Protein AF-A0A421JS58-F1 (afdb_monomer_lite)

pLDDT: mean 87.85, std 17.27, range [23.73, 98.94]

Foldseek 3Di:
DPPPPPDCPDDDDPVLVLLLLLLVQLVLVVCLLDPLPDPAAFEEAEEEDQDSNRLNNVVVVCVSNPPRYAEYEYEYQDQVSSVVSQVVVCVVCVRHHYHTYHLVPCCPVCLVRLQSGQEYEYPAFALDASAEPSSHDLDQSRAHEYEYDNFFALSTHHYDLVVLLVCVVLQAAEEEQDLVSCCHGGNSCVVSPDHSVSYHYSVCSVPVNCPPRHQADPRRNYGYYYYHSDDDPVVVVVVVVVVPDDDDDDDDDDDPPDPDFLDFPQLFAEEEEEEAAAQDFPQLQVLLQVLCCVLVVHDPPDHFLLVVFFFAWAFFAAPAGLFEHLQQLLLLLFQLDGDHHFWAQAHVVLFHFFGLLQLQVVVPAAEEEFEQFACLARNNLSNQHGARGSVVSLRSVCSCLQVALVGHSHKEYAFAALQSQADPPPDLHDHPPRHRNVCVCVVVVVEAEAAWPVSLVCCVLQPNDDISYDYHQYSGGQDQPLPHDCRTGPFLLSRLSNVLSNQCVVCVVPSYGHYYYGYLDCLQLCLLLLWSLSNSRSVVSVSSNVVSVVVSQVVDPHKYKYKYKYSFHGQQKDQAAAQDPDDDDPAFASVQSSQARDALLVLLCVLQVVPDPDPVVSLCCCQPPPQCRHRVHNPDDPVLSVLLVVCSNPSLSNSSSSRVVSCSVRRMDGDHSGTDSRIITMGMDIPDPSVVSQQSDPDQLGHRRYYYYSSSSNSNSVSNHVGDRPVSSVSRSPIPHYDPDPPDDDPVVSVVVSSPD

Sequence (757 aa):
MNEVTGVLEAVINANTLTAFRTALASTLGLTKVIDVNGSGILPELTVFGVGAQAYWHIKLALVLYEGKLSTVNILNRTLKNAQNLQEKLSAEFQNIKFNSYSYEHEPHEFIPHVQNSSIIFGCTPATVPIIKQSYLNNDKSTPKFISLIGSYKPHMIELDLELCKRLKADGISIIVDSKEHTLHEAGELIQAGYSADQLIEIQQLYQQQIGNTKITDNSTNLTKVYLSYFLNVLTLSLLAYVYLIPSSSNDNKNHHFGDTEPAVDQSKKKNIIMMVTDGMGPASMSAARSFRQFRDQLAINDILTLDKYLIGSSRTRSSSSLVTDSAAGATAFSCALKSYNGAIGVKPDSSPCGTILEALKLQGYMTGLVVTTRITDATPAAFSSHVDFRSQEDLIAQHQIGEYPLGRMVDLILGGGRCHFYPSGTGGGCRADGRNLIDEVQRNGTWSYVGDRASFDQLDNGNNVTLPLLGLLADTDIPYDIDRDSKKHPSLAEQVKVALTALSKATENSEQGFFLLIEGSRIDHAGHHNDPAAQVREVLAYDAAFAEVIKFIDESDVDTVAISTSDHETGGLVTARQVTEEYPDYLWYPEILANSKHSGDFLAHKIANSKISDKKKLIKFVTKEILENDMGIKDYTEDEIKSILDNATNPAKLLYVLNDILSFRAQIGWTTHGHSAVDVNIYAYTNSERLNDRLHSKKPYVGLAGNHENIEIGAFMESISTADLGKVTELIQDTQHSPKKKDALTIDEFHANVIQA

Structure (mmCIF, N/CA/C/O backbone):
data_AF-A0A421JS58-F1
#
_entry.id   AF-A0A421JS58-F1
#
loop_
_atom_site.group_PDB
_atom_site.id
_atom_site.type_symbol
_atom_site.label_atom_id
_atom_site.label_alt_id
_atom_site.label_comp_id
_atom_site.label_asym_id
_atom_site.label_entity_id
_atom_site.label_seq_id
_atom_site.pdbx_PDB_ins_code
_atom_site.Cartn_x
_atom_site.Cartn_y
_atom_site.Cartn_z
_atom_site.occupancy
_atom_site.B_iso_or_equiv
_atom_site.auth_seq_id
_atom_site.auth_comp_id
_atom_site.auth_asym_id
_atom_site.auth_atom_id
_atom_site.pdbx_PDB_model_num
ATOM 1 N N . MET A 1 1 ? -21.350 4.555 -21.565 1.00 53.47 1 MET A N 1
ATOM 2 C CA . MET A 1 1 ? -21.229 3.845 -22.856 1.00 53.47 1 MET A CA 1
ATOM 3 C C . MET A 1 1 ? -22.338 2.819 -22.922 1.00 53.47 1 MET A C 1
ATOM 5 O O . MET A 1 1 ? -22.714 2.324 -21.868 1.00 53.47 1 MET A O 1
ATOM 9 N N . ASN A 1 2 ? -22.848 2.518 -24.111 1.00 68.19 2 ASN A N 1
ATOM 10 C CA . ASN A 1 2 ? -23.725 1.377 -24.321 1.00 68.19 2 ASN A CA 1
ATOM 11 C C . ASN A 1 2 ? -22.952 0.103 -23.959 1.00 68.19 2 ASN A C 1
ATOM 13 O O . ASN A 1 2 ? -21.891 -0.152 -24.531 1.00 68.19 2 ASN A O 1
ATOM 17 N N . GLU A 1 3 ? -23.459 -0.676 -23.011 1.00 43.28 3 GLU A N 1
ATOM 18 C CA . GLU A 1 3 ? -22.750 -1.845 -22.474 1.00 43.28 3 GLU A CA 1
ATOM 19 C C . GLU A 1 3 ? -22.624 -2.996 -23.483 1.00 43.28 3 GLU A C 1
ATOM 21 O O . GLU A 1 3 ? -21.772 -3.863 -23.324 1.00 43.28 3 GLU A O 1
ATOM 26 N N . VAL A 1 4 ? -23.434 -2.990 -24.547 1.00 55.41 4 VAL A N 1
ATOM 27 C CA . VAL A 1 4 ? -23.435 -4.030 -25.585 1.00 55.41 4 VAL A CA 1
ATOM 28 C C . VAL A 1 4 ? -22.593 -3.619 -26.788 1.00 55.41 4 VAL A C 1
ATOM 30 O O . VAL A 1 4 ? -21.867 -4.434 -27.350 1.00 55.41 4 VAL A O 1
ATOM 33 N N . THR A 1 5 ? -22.689 -2.359 -27.212 1.00 74.50 5 THR A N 1
ATOM 34 C CA . THR A 1 5 ? -22.041 -1.886 -28.446 1.00 74.50 5 THR A CA 1
ATOM 35 C C . THR A 1 5 ? -20.745 -1.119 -28.199 1.00 74.50 5 THR A C 1
ATOM 37 O O . THR A 1 5 ? -20.017 -0.847 -29.149 1.00 74.50 5 THR A O 1
ATOM 40 N N . GLY A 1 6 ? -20.454 -0.732 -26.952 1.00 62.88 6 GLY A N 1
ATOM 41 C CA . GLY A 1 6 ? -19.301 0.105 -26.608 1.00 62.88 6 GLY A CA 1
ATOM 42 C C . GLY A 1 6 ? -19.409 1.548 -27.114 1.00 62.88 6 GLY A C 1
ATOM 43 O O . GLY A 1 6 ? -18.458 2.313 -26.994 1.00 62.88 6 GLY A O 1
ATOM 44 N N . VAL A 1 7 ? -20.551 1.950 -27.680 1.00 72.62 7 VAL A N 1
ATOM 45 C CA . VAL A 1 7 ? -20.749 3.302 -28.214 1.00 72.62 7 VAL A CA 1
ATOM 46 C C . VAL A 1 7 ? -20.948 4.300 -27.074 1.00 72.62 7 VAL A C 1
ATOM 48 O O . VAL A 1 7 ? -21.669 4.054 -26.103 1.00 72.62 7 VAL A O 1
ATOM 51 N N . LEU A 1 8 ? -20.318 5.468 -27.182 1.00 63.31 8 LEU A N 1
ATOM 52 C CA . LEU A 1 8 ? -20.528 6.565 -26.246 1.00 63.31 8 LEU A CA 1
ATOM 53 C C . LEU A 1 8 ? -21.919 7.187 -26.450 1.00 63.31 8 LEU A C 1
ATOM 55 O O . LEU A 1 8 ? -22.103 8.033 -27.317 1.00 63.31 8 LEU A O 1
ATOM 59 N N . GLU A 1 9 ? -22.892 6.772 -25.641 1.00 64.38 9 GLU A N 1
ATOM 60 C CA . GLU A 1 9 ? -24.263 7.308 -25.706 1.00 64.38 9 GLU A CA 1
ATOM 61 C C . GLU A 1 9 ? -24.447 8.616 -24.932 1.00 64.38 9 GLU A C 1
ATOM 63 O O . GLU A 1 9 ? -25.224 9.476 -25.337 1.00 64.38 9 GLU A O 1
ATOM 68 N N . ALA A 1 10 ? -23.730 8.789 -23.821 1.00 62.78 10 ALA A N 1
ATOM 69 C CA . ALA A 1 10 ? -23.798 9.994 -23.008 1.00 62.78 10 ALA A CA 1
ATOM 70 C C . ALA A 1 10 ? -22.491 10.219 -22.241 1.00 62.78 10 ALA A C 1
ATOM 72 O O . ALA A 1 10 ? -21.832 9.268 -21.811 1.00 62.78 10 ALA A O 1
ATOM 73 N N . VAL A 1 11 ? -22.153 11.493 -22.040 1.00 62.25 11 VAL A N 1
ATOM 74 C CA . VAL A 1 11 ? -21.059 11.958 -21.181 1.00 62.25 11 VAL A CA 1
ATOM 75 C C . VAL A 1 11 ? -21.676 12.804 -20.078 1.00 62.25 11 VAL A C 1
ATOM 77 O O . VAL A 1 11 ? -22.342 13.800 -20.359 1.00 62.25 11 VAL A O 1
ATOM 80 N N . ILE A 1 12 ? -21.446 12.428 -18.822 1.00 58.59 12 ILE A N 1
ATOM 81 C CA . ILE A 1 12 ? -21.828 13.242 -17.668 1.00 58.59 12 ILE A CA 1
ATOM 82 C C . ILE A 1 12 ? -20.559 13.892 -17.133 1.00 58.59 12 ILE A C 1
ATOM 84 O O . ILE A 1 12 ? -19.596 13.213 -16.787 1.00 58.59 12 ILE A O 1
ATOM 88 N N . ASN A 1 13 ? -20.546 15.222 -17.068 1.00 69.44 13 ASN A N 1
ATOM 89 C CA . ASN A 1 13 ? -19.446 15.948 -16.448 1.00 69.44 13 ASN A CA 1
ATOM 90 C C . ASN A 1 13 ? -19.443 15.652 -14.938 1.00 69.44 13 ASN A C 1
ATOM 92 O O . ASN A 1 13 ? -20.457 15.872 -14.273 1.00 69.44 13 ASN A O 1
ATOM 96 N N . ALA A 1 14 ? -18.317 15.193 -14.387 1.00 65.38 14 ALA A N 1
ATOM 97 C CA . ALA A 1 14 ? -18.194 14.853 -12.967 1.00 65.38 14 ALA A CA 1
ATOM 98 C C . ALA A 1 14 ? -18.631 16.001 -12.031 1.00 65.38 14 ALA A C 1
ATOM 100 O O . ALA A 1 14 ? -19.303 15.753 -11.031 1.00 65.38 14 ALA A O 1
ATOM 101 N N . ASN A 1 15 ? -18.391 17.263 -12.415 1.00 65.81 15 ASN A N 1
ATOM 102 C CA . ASN A 1 15 ? -18.813 18.451 -11.656 1.00 65.81 15 ASN A CA 1
ATOM 103 C C . ASN A 1 15 ? -20.341 18.618 -11.573 1.00 65.81 15 ASN A C 1
ATOM 105 O O . ASN A 1 15 ? -20.843 19.422 -10.791 1.00 65.81 15 ASN A O 1
ATOM 109 N N . THR A 1 16 ? -21.095 17.892 -12.400 1.00 74.62 16 THR A N 1
ATOM 110 C CA . THR A 1 16 ? -22.562 17.945 -12.453 1.00 74.62 16 THR A CA 1
ATOM 111 C C . THR A 1 16 ? -23.237 16.771 -11.750 1.00 74.62 16 THR A C 1
ATOM 113 O O . THR A 1 16 ? -24.443 16.833 -11.507 1.00 74.62 16 THR A O 1
ATOM 116 N N . LEU A 1 17 ? -22.472 15.739 -11.373 1.00 77.06 17 LEU A N 1
ATOM 117 C CA . LEU A 1 17 ? -23.003 14.468 -10.885 1.00 77.06 17 LEU A CA 1
ATOM 118 C C . LEU A 1 17 ? -23.776 14.622 -9.571 1.00 77.06 17 LEU A C 1
ATOM 120 O O . LEU A 1 17 ? -24.881 14.102 -9.455 1.00 77.06 17 LEU A O 1
ATOM 124 N N . THR A 1 18 ? -23.243 15.382 -8.611 1.00 78.31 18 THR A N 1
ATOM 125 C CA . THR A 1 18 ? -23.899 15.601 -7.311 1.00 78.31 18 THR A CA 1
ATOM 126 C C . THR A 1 18 ? -25.259 16.269 -7.474 1.00 78.31 18 THR A C 1
ATOM 128 O O . THR A 1 18 ? -26.254 15.775 -6.955 1.00 78.31 18 THR A O 1
ATOM 131 N N . ALA A 1 19 ? -25.320 17.358 -8.242 1.00 82.75 19 ALA A N 1
ATOM 132 C CA . ALA A 1 19 ? -26.561 18.097 -8.439 1.00 82.75 19 ALA A CA 1
ATOM 133 C C . ALA A 1 19 ? -27.600 17.305 -9.244 1.00 82.75 19 ALA A C 1
ATOM 135 O O . ALA A 1 19 ? -28.786 17.336 -8.925 1.00 82.75 19 ALA A O 1
ATOM 136 N N . PHE A 1 20 ? -27.157 16.552 -10.253 1.00 83.56 20 PHE A N 1
ATOM 137 C CA . PHE A 1 20 ? -28.028 15.664 -11.017 1.00 83.56 20 PHE A CA 1
ATOM 138 C C . PHE A 1 20 ? -28.614 14.543 -10.146 1.00 83.56 20 PHE A C 1
ATOM 140 O O . PHE A 1 20 ? -29.815 14.292 -10.176 1.00 83.56 20 PHE A O 1
ATOM 147 N N . ARG A 1 21 ? -27.780 13.912 -9.313 1.00 79.06 21 ARG A N 1
ATOM 148 C CA . ARG A 1 21 ? -28.164 12.844 -8.380 1.00 79.06 21 ARG A CA 1
ATOM 149 C C . ARG A 1 21 ? -29.174 13.315 -7.336 1.00 79.06 21 ARG A C 1
ATOM 151 O O . ARG A 1 21 ? -30.168 12.632 -7.105 1.00 79.06 21 ARG A O 1
ATOM 158 N N . THR A 1 22 ? -28.946 14.482 -6.735 1.00 81.44 22 THR A N 1
ATOM 159 C CA . THR A 1 22 ? -29.898 15.077 -5.788 1.00 81.44 22 THR A CA 1
ATOM 160 C C . THR A 1 22 ? -31.230 15.385 -6.474 1.00 81.44 22 THR A C 1
ATOM 162 O O . THR A 1 22 ? -32.278 15.028 -5.944 1.00 81.44 22 THR A O 1
ATOM 165 N N . ALA A 1 23 ? -31.196 15.940 -7.690 1.00 86.12 23 ALA A N 1
ATOM 166 C CA . ALA A 1 23 ? -32.403 16.221 -8.462 1.00 86.12 23 ALA A CA 1
ATOM 167 C C . ALA A 1 23 ? -33.195 14.948 -8.823 1.00 86.12 23 ALA A C 1
ATOM 169 O O . ALA A 1 23 ? -34.428 14.952 -8.774 1.00 86.12 23 ALA A O 1
ATOM 170 N N . LEU A 1 24 ? -32.517 13.836 -9.132 1.00 82.06 24 LEU A N 1
ATOM 171 C CA . LEU A 1 24 ? -33.163 12.533 -9.335 1.00 82.06 24 LEU A CA 1
ATOM 172 C C . LEU A 1 24 ? -33.878 12.046 -8.063 1.00 82.06 24 LEU A C 1
ATOM 174 O O . LEU A 1 24 ? -35.019 11.595 -8.136 1.00 82.06 24 LEU A O 1
ATOM 178 N N . ALA A 1 25 ? -33.265 12.201 -6.888 1.00 79.19 25 ALA A N 1
ATOM 179 C CA . ALA A 1 25 ? -33.902 11.848 -5.619 1.00 79.19 25 ALA A CA 1
ATOM 180 C C . ALA A 1 25 ? -35.172 12.674 -5.350 1.00 79.19 25 ALA A C 1
ATOM 182 O O . ALA A 1 25 ? -36.222 12.117 -5.024 1.00 79.19 25 ALA A O 1
ATOM 183 N N . SER A 1 26 ? -35.114 13.999 -5.538 1.00 81.56 26 SER A N 1
ATOM 184 C CA . SER A 1 26 ? -36.278 14.878 -5.335 1.00 81.56 26 SER A CA 1
ATOM 185 C C . SER A 1 26 ? -37.407 14.548 -6.281 1.00 81.56 26 SER A C 1
ATOM 187 O O . SER A 1 26 ? -38.577 14.559 -5.895 1.00 81.56 26 SER A O 1
ATOM 189 N N . THR A 1 27 ? -37.060 14.250 -7.530 1.00 82.62 27 THR A N 1
ATOM 190 C CA . THR A 1 27 ? -38.055 13.954 -8.550 1.00 82.62 27 THR A CA 1
ATOM 191 C C . THR A 1 27 ? -38.726 12.598 -8.321 1.00 82.62 27 THR A C 1
ATOM 193 O O . THR A 1 27 ? -39.921 12.479 -8.578 1.00 82.62 27 THR A O 1
ATOM 196 N N . LEU A 1 28 ? -38.055 11.612 -7.714 1.00 79.25 28 LEU A N 1
ATOM 197 C CA . LEU A 1 28 ? -38.702 10.366 -7.268 1.00 79.25 28 LEU A CA 1
ATOM 198 C C . LEU A 1 28 ? -39.802 10.612 -6.225 1.00 79.25 28 LEU A C 1
ATOM 200 O O . LEU A 1 28 ? -40.875 10.016 -6.323 1.00 79.25 28 LEU A O 1
ATOM 204 N N . GLY A 1 29 ? -39.571 11.497 -5.252 1.00 77.00 29 GLY A N 1
ATOM 205 C CA . GLY A 1 29 ? -40.618 11.920 -4.316 1.00 77.00 29 GLY A CA 1
ATOM 206 C C . GLY A 1 29 ? -41.741 12.677 -5.030 1.00 77.00 29 GLY A C 1
ATOM 207 O O . GLY A 1 29 ? -42.919 12.393 -4.826 1.00 77.00 29 GLY A O 1
ATOM 208 N N . LEU A 1 30 ? -41.375 13.596 -5.927 1.00 83.56 30 LEU A N 1
ATOM 209 C CA . LEU A 1 30 ? -42.309 14.415 -6.703 1.00 83.56 30 LEU A CA 1
ATOM 210 C C . LEU A 1 30 ? -43.274 13.575 -7.538 1.00 83.56 30 LEU A C 1
ATOM 212 O O . LEU A 1 30 ? -44.478 13.771 -7.429 1.00 83.56 30 LEU A O 1
ATOM 216 N N . THR A 1 31 ? -42.771 12.630 -8.335 1.00 82.69 31 THR A N 1
ATOM 217 C CA . THR A 1 31 ? -43.597 11.767 -9.206 1.00 82.69 31 THR A CA 1
ATOM 218 C C . THR A 1 31 ? -44.570 10.876 -8.439 1.00 82.69 31 THR A C 1
ATOM 220 O O . THR A 1 31 ? -45.529 10.363 -9.016 1.00 82.69 31 THR A O 1
ATOM 223 N N . LYS A 1 32 ? -44.340 10.677 -7.135 1.00 77.88 32 LYS A N 1
ATOM 224 C CA . LYS A 1 32 ? -45.230 9.887 -6.287 1.00 77.88 32 LYS A CA 1
ATOM 225 C C . LYS A 1 32 ? -46.356 10.697 -5.663 1.00 77.88 32 LYS A C 1
ATOM 227 O O . LYS A 1 32 ? -47.397 10.140 -5.328 1.00 77.88 32 LYS A O 1
ATOM 232 N N . VAL A 1 33 ? -46.138 11.998 -5.536 1.00 75.44 33 VAL A N 1
ATOM 233 C CA . VAL A 1 33 ? -47.076 12.961 -4.958 1.00 75.44 33 VAL A CA 1
ATOM 234 C C . VAL A 1 33 ? -47.912 13.627 -6.046 1.00 75.44 33 VAL A C 1
ATOM 236 O O . VAL A 1 33 ? -49.117 13.799 -5.892 1.00 75.44 33 VAL A O 1
ATOM 239 N N . ILE A 1 34 ? -47.270 13.999 -7.149 1.00 80.38 34 ILE A N 1
ATOM 240 C CA . ILE A 1 34 ? -47.896 14.576 -8.330 1.00 80.38 34 ILE A CA 1
ATOM 241 C C . ILE A 1 34 ? -47.761 13.541 -9.444 1.00 80.38 34 ILE A C 1
ATOM 243 O O . ILE A 1 34 ? -46.660 13.156 -9.821 1.00 80.38 34 ILE A O 1
ATOM 247 N N . ASP A 1 35 ? -48.891 13.051 -9.950 1.00 80.00 35 ASP A N 1
ATOM 248 C CA . ASP A 1 35 ? -48.884 11.997 -10.962 1.00 80.00 35 ASP A CA 1
ATOM 249 C C . ASP A 1 35 ? -48.393 12.530 -12.317 1.00 80.00 35 ASP A C 1
ATOM 251 O O . ASP A 1 35 ? -49.018 13.392 -12.950 1.00 80.00 35 ASP A O 1
ATOM 255 N N . VAL A 1 36 ? -47.285 11.961 -12.791 1.00 82.88 36 VAL A N 1
ATOM 256 C CA . VAL A 1 36 ? -46.691 12.254 -14.102 1.00 82.88 36 VAL A CA 1
ATOM 257 C C . VAL A 1 36 ? -47.640 11.914 -15.247 1.00 82.88 36 VAL A C 1
ATOM 259 O O . VAL A 1 36 ? -47.608 12.593 -16.269 1.00 82.88 36 VAL A O 1
ATOM 262 N N . ASN A 1 37 ? -48.541 10.944 -15.084 1.00 79.50 37 ASN A N 1
ATOM 263 C CA . ASN A 1 37 ? -49.513 10.553 -16.110 1.00 79.50 37 ASN A CA 1
ATOM 264 C C . ASN A 1 37 ? -50.894 11.202 -15.920 1.00 79.50 37 ASN A C 1
ATOM 266 O O . ASN A 1 37 ? -51.759 11.071 -16.786 1.00 79.50 37 ASN A O 1
ATOM 270 N N . GLY A 1 38 ? -51.106 11.941 -14.827 1.00 76.62 38 GLY A N 1
ATOM 271 C CA . GLY A 1 38 ? -52.387 12.581 -14.529 1.00 76.62 38 GLY A CA 1
ATOM 272 C C . GLY A 1 38 ? -52.767 13.658 -15.553 1.00 76.62 38 GLY A C 1
ATOM 273 O O . GLY A 1 38 ? -51.905 14.267 -16.180 1.00 76.62 38 GLY A O 1
ATOM 274 N N . SER A 1 39 ? -54.056 13.954 -15.719 1.00 64.38 39 SER A N 1
ATOM 275 C CA . SER A 1 39 ? -54.533 14.961 -16.689 1.00 64.38 39 SER A CA 1
ATOM 276 C C . SER A 1 39 ? -54.423 16.418 -16.207 1.00 64.38 39 SER A C 1
ATOM 278 O O . SER A 1 39 ? -54.875 17.326 -16.902 1.00 64.38 39 SER A O 1
ATOM 280 N N . GLY A 1 40 ? -53.889 16.655 -15.004 1.00 68.81 40 GLY A N 1
ATOM 281 C CA . GLY A 1 40 ? -53.768 17.990 -14.412 1.00 68.81 40 GLY A CA 1
ATOM 282 C C . GLY A 1 40 ? -52.633 18.809 -15.032 1.00 68.81 40 GLY A C 1
ATOM 283 O O . GLY A 1 40 ? -51.519 18.309 -15.185 1.00 68.81 40 GLY A O 1
ATOM 284 N N . ILE A 1 41 ? -52.913 20.073 -15.363 1.00 69.56 41 ILE A N 1
ATOM 285 C CA . ILE A 1 41 ? -51.894 21.065 -15.742 1.00 69.56 41 ILE A CA 1
ATOM 286 C C . ILE A 1 41 ? -51.238 21.582 -14.457 1.00 69.56 41 ILE A C 1
ATOM 288 O O . ILE A 1 41 ? -51.936 21.851 -13.479 1.00 69.56 41 ILE A O 1
ATOM 292 N N . LEU A 1 42 ? -49.912 21.728 -14.461 1.00 80.38 42 LEU A N 1
ATOM 293 C CA . LEU A 1 42 ? -49.153 22.330 -13.368 1.00 80.38 42 LEU A CA 1
ATOM 294 C C . LEU A 1 42 ? -48.854 23.789 -13.740 1.00 80.38 42 LEU A C 1
ATOM 296 O O . LEU A 1 42 ? -48.002 24.036 -14.591 1.00 80.38 42 LEU A O 1
ATOM 300 N N . PRO A 1 43 ? -49.555 24.772 -13.156 1.00 75.56 43 PRO A N 1
ATOM 301 C CA . PRO A 1 43 ? -49.487 26.147 -13.637 1.00 75.56 43 PRO A CA 1
ATOM 302 C C . PRO A 1 43 ? -48.061 26.716 -13.641 1.00 75.56 43 PRO A C 1
ATOM 304 O O . PRO A 1 43 ? -47.621 27.263 -14.657 1.00 75.56 43 PRO A O 1
ATOM 307 N N . GLU A 1 44 ? -47.321 26.559 -12.538 1.00 92.06 44 GLU A N 1
ATOM 308 C CA . GLU A 1 44 ? -45.967 27.104 -12.405 1.00 92.06 44 GLU A CA 1
ATOM 309 C C . GLU A 1 44 ? -45.035 26.226 -11.551 1.00 92.06 44 GLU A C 1
ATOM 311 O O . GLU A 1 44 ? -45.469 25.412 -10.725 1.00 92.06 44 GLU A O 1
ATOM 316 N N . LEU A 1 45 ? -43.732 26.432 -11.744 1.00 95.06 45 LEU A N 1
ATOM 317 C CA . LEU A 1 45 ? -42.653 25.908 -10.911 1.00 95.06 45 LEU A CA 1
ATOM 318 C C . LEU A 1 45 ? -41.806 27.073 -10.385 1.00 95.06 45 LEU A C 1
ATOM 320 O O . LEU A 1 45 ? -41.424 27.963 -11.144 1.00 95.06 45 LEU A O 1
ATOM 324 N N . THR A 1 46 ? -41.460 27.053 -9.100 1.00 96.81 46 THR A N 1
ATOM 325 C CA . THR A 1 46 ? -40.582 28.049 -8.466 1.00 96.81 46 THR A CA 1
ATOM 326 C C . THR A 1 46 ? -39.311 27.390 -7.944 1.00 96.81 46 THR A C 1
ATOM 328 O O . THR A 1 46 ? -39.370 26.356 -7.283 1.00 96.81 46 THR A O 1
ATOM 331 N N . VAL A 1 47 ? -38.157 28.030 -8.149 1.00 96.94 47 VAL A N 1
ATOM 332 C CA . VAL A 1 47 ? -36.882 27.620 -7.541 1.00 96.94 47 VAL A CA 1
ATOM 333 C C . VAL A 1 47 ? -36.219 28.782 -6.823 1.00 96.94 47 VAL A C 1
ATOM 335 O O . VAL A 1 47 ? -36.063 29.860 -7.390 1.00 96.94 47 VAL A O 1
ATOM 338 N N . PHE A 1 48 ? -35.783 28.538 -5.590 1.00 95.94 48 PHE A N 1
ATOM 339 C CA . PHE A 1 48 ? -34.942 29.434 -4.808 1.00 95.94 48 PHE A CA 1
ATOM 340 C C . PHE A 1 48 ? -33.480 28.997 -4.942 1.00 95.94 48 PHE A C 1
ATOM 342 O O . PHE A 1 48 ? -33.012 28.098 -4.241 1.00 95.94 48 PHE A O 1
ATOM 349 N N . GLY A 1 49 ? -32.746 29.630 -5.854 1.00 94.62 49 GLY A N 1
ATOM 350 C CA . GLY A 1 49 ? -31.324 29.393 -6.097 1.00 94.62 49 GLY A CA 1
ATOM 351 C C . GLY A 1 49 ? -30.947 29.355 -7.567 1.00 94.62 49 GLY A C 1
ATOM 352 O O . GLY A 1 49 ? -31.795 29.278 -8.449 1.00 94.62 49 GLY A O 1
ATOM 353 N N . VAL A 1 50 ? -29.640 29.426 -7.827 1.00 95.19 50 VAL A N 1
ATOM 354 C CA . VAL A 1 50 ? -29.089 29.575 -9.193 1.00 95.19 50 VAL A CA 1
ATOM 355 C C . VAL A 1 50 ? -27.935 28.624 -9.516 1.00 95.19 50 VAL A C 1
ATOM 357 O O . VAL A 1 50 ? -27.399 28.645 -10.621 1.00 95.19 50 VAL A O 1
ATOM 360 N N . GLY A 1 51 ? -27.512 27.814 -8.543 1.00 91.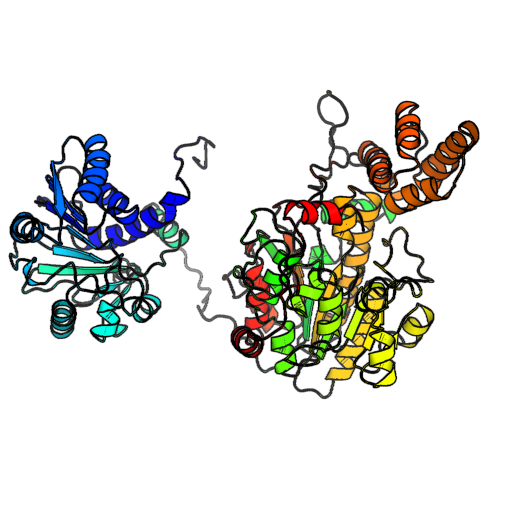62 51 GLY A N 1
ATOM 361 C CA . GLY A 1 51 ? -26.397 26.882 -8.701 1.00 91.62 51 GLY A CA 1
ATOM 362 C C . GLY A 1 51 ? -26.753 25.643 -9.526 1.00 91.62 51 GLY A C 1
ATOM 363 O O . GLY A 1 51 ? -27.857 25.503 -10.053 1.00 91.62 51 GLY A O 1
ATOM 364 N N . ALA A 1 52 ? -25.821 24.689 -9.586 1.00 90.62 52 ALA A N 1
ATOM 365 C CA . ALA A 1 52 ? -26.026 23.423 -10.291 1.00 90.62 52 ALA A CA 1
ATOM 366 C C . ALA A 1 52 ? -27.264 22.655 -9.790 1.00 90.62 52 ALA A C 1
ATOM 368 O O . ALA A 1 52 ? -27.966 22.058 -10.603 1.00 90.62 52 ALA A O 1
ATOM 369 N N . GLN A 1 53 ? -27.559 22.722 -8.483 1.00 90.56 53 GLN A N 1
ATOM 370 C CA . GLN A 1 53 ? -28.770 22.141 -7.894 1.00 90.56 53 GLN A CA 1
ATOM 371 C C . GLN A 1 53 ? -30.029 22.718 -8.555 1.00 90.56 53 GLN A C 1
ATOM 373 O O . GLN A 1 53 ? -30.808 21.967 -9.134 1.00 90.56 53 GLN A O 1
ATOM 378 N N . ALA A 1 54 ? -30.173 24.046 -8.591 1.00 94.69 54 ALA A N 1
ATOM 379 C CA . ALA A 1 54 ? -31.319 24.704 -9.219 1.00 94.69 54 ALA A CA 1
ATOM 380 C C . ALA A 1 54 ? -31.473 24.321 -10.701 1.00 94.69 54 ALA A C 1
ATOM 382 O O . ALA A 1 54 ? -32.562 23.952 -11.135 1.00 94.69 54 ALA A O 1
ATOM 383 N N . TYR A 1 55 ? -30.375 24.336 -11.463 1.00 94.88 55 TYR A N 1
ATOM 384 C CA . TYR A 1 55 ? -30.390 23.973 -12.881 1.00 94.88 55 TYR A CA 1
ATOM 385 C C . TYR A 1 55 ? -30.929 22.552 -13.120 1.00 94.88 55 TYR A C 1
ATOM 387 O O . TYR A 1 55 ? -31.836 22.370 -13.933 1.00 94.88 55 TYR A O 1
ATOM 395 N N . TRP A 1 56 ? -30.409 21.546 -12.408 1.00 92.69 56 TRP A N 1
ATOM 396 C CA . TRP A 1 56 ? -30.808 20.152 -12.629 1.00 92.69 56 TRP A CA 1
ATOM 397 C C . TRP A 1 56 ? -32.216 19.831 -12.128 1.00 92.69 56 TRP A C 1
ATOM 399 O O . TRP A 1 56 ? -32.919 19.067 -12.786 1.00 92.69 56 TRP A O 1
ATOM 409 N N . HIS A 1 57 ? -32.656 20.444 -11.027 1.00 93.81 57 HIS A N 1
ATOM 410 C CA . HIS A 1 57 ? -34.024 20.275 -10.528 1.00 93.81 57 HIS A CA 1
ATOM 411 C C . HIS A 1 57 ? -35.055 20.861 -11.498 1.00 93.81 57 HIS A C 1
ATOM 413 O O . HIS A 1 57 ? -36.059 20.210 -11.783 1.00 93.81 57 HIS A O 1
ATOM 419 N N . ILE A 1 58 ? -34.785 22.044 -12.071 1.00 95.56 58 ILE A N 1
ATOM 420 C CA . ILE A 1 58 ? -35.641 22.626 -13.117 1.00 95.56 58 ILE A CA 1
ATOM 421 C C . ILE A 1 58 ? -35.657 21.716 -14.342 1.00 95.56 58 ILE A C 1
ATOM 423 O O . ILE A 1 58 ? -36.726 21.356 -14.830 1.00 95.56 58 ILE A O 1
ATOM 427 N N . LYS A 1 59 ? -34.475 21.317 -14.821 1.00 93.94 59 LYS A N 1
ATOM 428 C CA . LYS A 1 59 ? -34.333 20.508 -16.031 1.00 93.94 59 LYS A CA 1
ATOM 429 C C . LYS A 1 59 ? -35.084 19.181 -15.928 1.00 93.94 59 LYS A C 1
ATOM 431 O O . LYS A 1 59 ? -35.861 18.865 -16.821 1.00 93.94 59 LYS A O 1
ATOM 436 N N . LEU A 1 60 ? -34.900 18.427 -14.843 1.00 91.25 60 LEU A N 1
ATOM 437 C CA . LEU A 1 60 ? -35.595 17.150 -14.660 1.00 91.25 60 LEU A CA 1
ATOM 438 C C . LEU A 1 60 ? -37.104 17.323 -14.474 1.00 91.25 60 LEU A C 1
ATOM 440 O O . LEU A 1 60 ? -37.864 16.538 -15.031 1.00 91.25 60 LEU A O 1
ATOM 444 N N . ALA A 1 61 ? -37.557 18.351 -13.750 1.00 92.00 61 ALA A N 1
ATOM 445 C CA . ALA A 1 61 ? -38.987 18.615 -13.610 1.00 92.00 61 ALA A CA 1
ATOM 446 C C . ALA A 1 61 ? -39.643 18.962 -14.958 1.00 92.00 61 ALA A C 1
ATOM 448 O O . ALA A 1 61 ? -40.708 18.435 -15.263 1.00 92.00 61 ALA A O 1
ATOM 449 N N . LEU A 1 62 ? -38.999 19.785 -15.793 1.00 92.88 62 LEU A N 1
ATOM 450 C CA . LEU A 1 62 ? -39.503 20.114 -17.131 1.00 92.88 62 LEU A CA 1
ATOM 451 C C . LEU A 1 62 ? -39.538 18.899 -18.066 1.00 92.88 62 LEU A C 1
ATOM 453 O O . LEU A 1 62 ? -40.474 18.775 -18.847 1.00 92.88 62 LEU A O 1
ATOM 457 N N . VAL A 1 63 ? -38.552 18.002 -17.966 1.00 90.06 63 VAL A N 1
ATOM 458 C CA . VAL A 1 63 ? -38.515 16.756 -18.750 1.00 90.06 63 VAL A CA 1
ATOM 459 C C . VAL A 1 63 ? -39.602 15.778 -18.298 1.00 90.06 63 VAL A C 1
ATOM 461 O O . VAL A 1 63 ? -40.282 15.193 -19.130 1.00 90.06 63 VAL A O 1
ATOM 464 N N . LEU A 1 64 ? -39.796 15.600 -16.988 1.00 87.00 64 LEU A N 1
ATOM 465 C CA . LEU A 1 64 ? -40.798 14.667 -16.460 1.00 87.00 64 LEU A CA 1
ATOM 466 C C . LEU A 1 64 ? -42.234 15.157 -16.682 1.00 87.00 64 LEU A C 1
ATOM 468 O O . LEU A 1 64 ? -43.124 14.349 -16.917 1.00 87.00 64 LEU A O 1
ATOM 472 N N . TYR A 1 65 ? -42.463 16.468 -16.609 1.00 88.50 65 TYR A N 1
ATOM 473 C CA . TYR A 1 65 ? -43.783 17.094 -16.742 1.00 88.50 65 TYR A CA 1
ATOM 474 C C . TYR A 1 65 ? -43.915 17.876 -18.051 1.00 88.50 65 TYR A C 1
ATOM 476 O O . TYR A 1 65 ? -44.528 18.949 -18.091 1.00 88.50 65 TYR A O 1
ATOM 484 N N . GLU A 1 66 ? -43.328 17.349 -19.123 1.00 86.25 66 GLU A N 1
ATOM 485 C CA . GLU A 1 66 ? -43.370 17.967 -20.443 1.00 86.25 66 GLU A CA 1
ATOM 486 C C . GLU A 1 66 ? -44.820 18.276 -20.860 1.00 86.25 66 GLU A C 1
ATOM 488 O O . GLU A 1 66 ? -45.733 17.464 -20.700 1.00 86.25 66 GLU A O 1
ATOM 493 N N . GLY A 1 67 ? -45.058 19.501 -21.337 1.00 84.69 67 GLY A N 1
ATOM 494 C CA . GLY A 1 67 ? -46.389 19.974 -21.735 1.00 84.69 67 GLY A CA 1
ATOM 495 C C . GLY A 1 67 ? -47.348 20.304 -20.583 1.00 84.69 67 GLY A C 1
ATOM 496 O O . GLY A 1 67 ? -48.449 20.786 -20.844 1.00 84.69 67 GLY A O 1
ATOM 497 N N . LYS A 1 68 ? -46.952 20.093 -19.320 1.00 87.31 68 LYS A N 1
ATOM 498 C CA . LYS A 1 68 ? -47.778 20.407 -18.140 1.00 87.31 68 LYS A CA 1
ATOM 499 C C . LYS A 1 68 ? -47.338 21.653 -17.393 1.00 87.31 68 LYS A C 1
ATOM 501 O O . LYS A 1 68 ? -48.177 22.227 -16.713 1.00 87.31 68 LYS A O 1
ATOM 506 N N . LEU A 1 69 ? -46.070 22.047 -17.508 1.00 89.75 69 LEU A N 1
ATOM 507 C CA . LEU A 1 69 ? -45.519 23.281 -16.945 1.00 89.75 69 LEU A CA 1
ATOM 508 C C . LEU A 1 69 ? -45.417 24.347 -18.037 1.00 89.75 69 LEU A C 1
ATOM 510 O O . LEU A 1 69 ? -44.823 24.096 -19.082 1.00 89.75 69 LEU A O 1
ATOM 514 N N . SER A 1 70 ? -45.958 25.542 -17.790 1.00 88.38 70 SER A N 1
ATOM 515 C CA . SER A 1 70 ? -45.856 26.678 -18.726 1.00 88.38 70 SER A CA 1
ATOM 516 C C . SER A 1 70 ? -44.889 27.771 -18.274 1.00 88.38 70 SER A C 1
ATOM 518 O O . SER A 1 70 ? -44.380 28.523 -19.107 1.00 88.38 70 SER A O 1
ATOM 520 N N . THR A 1 71 ? -44.624 27.863 -16.967 1.00 94.94 71 THR A N 1
ATOM 521 C CA . THR A 1 71 ? -43.838 28.954 -16.380 1.00 94.94 71 THR A CA 1
ATOM 522 C C . THR A 1 71 ? -42.872 28.435 -15.318 1.00 94.94 71 THR A C 1
ATOM 524 O O . THR A 1 71 ? -43.253 27.631 -14.465 1.00 94.94 71 THR A O 1
ATOM 527 N N . VAL A 1 72 ? -41.636 28.938 -15.340 1.00 97.50 72 VAL A N 1
ATOM 528 C CA . VAL A 1 72 ? -40.606 28.699 -14.321 1.00 97.50 72 VAL A CA 1
ATOM 529 C C . VAL A 1 72 ? -40.137 30.028 -13.735 1.00 97.50 72 VAL A C 1
ATOM 531 O O . VAL A 1 72 ? -39.703 30.925 -14.455 1.00 97.50 72 VAL A O 1
ATOM 534 N N . ASN A 1 73 ? -40.179 30.138 -12.411 1.00 97.81 73 ASN A N 1
ATOM 535 C CA . ASN A 1 73 ? -39.782 31.326 -11.665 1.00 97.81 73 ASN A CA 1
ATOM 536 C C . ASN A 1 73 ? -38.483 31.053 -10.899 1.00 97.81 73 ASN A C 1
ATOM 538 O O . ASN A 1 73 ? -38.454 30.202 -10.008 1.00 97.81 73 ASN A O 1
ATOM 542 N N . ILE A 1 74 ? -37.417 31.781 -11.229 1.00 97.81 74 ILE A N 1
ATOM 543 C CA . ILE A 1 74 ? -36.089 31.643 -10.626 1.00 97.81 74 ILE A CA 1
ATOM 544 C C . ILE A 1 74 ? -35.871 32.803 -9.661 1.00 97.81 74 ILE A C 1
ATOM 546 O O . ILE A 1 74 ? -35.785 33.965 -10.057 1.00 97.81 74 ILE A O 1
ATOM 550 N N . LEU A 1 75 ? -35.786 32.484 -8.377 1.00 96.56 75 LEU A N 1
ATOM 551 C CA . LEU A 1 75 ? -35.617 33.448 -7.302 1.00 96.56 75 LEU A CA 1
ATOM 552 C C . LEU A 1 75 ? -34.210 33.298 -6.739 1.00 96.56 75 LEU A C 1
ATOM 554 O O . LEU A 1 75 ? -33.763 32.196 -6.424 1.00 96.56 75 LEU A O 1
ATOM 558 N N . ASN A 1 76 ? -33.504 34.410 -6.580 1.00 94.81 76 ASN A N 1
ATOM 559 C CA . ASN A 1 76 ? -32.189 34.417 -5.954 1.00 94.81 76 ASN A CA 1
ATOM 560 C C . ASN A 1 76 ? -31.988 35.673 -5.114 1.00 94.81 76 ASN A C 1
ATOM 562 O O . ASN A 1 76 ? -32.733 36.640 -5.247 1.00 94.81 76 ASN A O 1
ATOM 566 N N . ARG A 1 77 ? -30.936 35.694 -4.291 1.00 90.69 77 ARG A N 1
ATOM 567 C CA . ARG A 1 77 ? -30.550 36.897 -3.550 1.00 90.69 77 ARG A CA 1
ATOM 568 C C . ARG A 1 77 ? -30.384 38.095 -4.489 1.00 90.69 77 ARG A C 1
ATOM 570 O O . ARG A 1 77 ? -31.006 39.135 -4.314 1.00 90.69 77 ARG A O 1
ATOM 577 N N . THR A 1 78 ? -29.602 37.908 -5.550 1.00 91.12 78 THR A N 1
ATOM 578 C CA . THR A 1 78 ? -29.344 38.933 -6.567 1.00 91.12 78 THR A CA 1
ATOM 579 C C . THR A 1 78 ? -30.082 38.622 -7.869 1.00 91.12 78 THR A C 1
ATOM 581 O O . THR A 1 78 ? -29.954 37.517 -8.407 1.00 91.12 78 THR A O 1
ATOM 584 N N . LEU A 1 79 ? -30.790 39.621 -8.415 1.00 93.50 79 LEU A N 1
ATOM 585 C CA . LEU A 1 79 ? -31.556 39.501 -9.664 1.00 93.50 79 LEU A CA 1
ATOM 586 C C . LEU A 1 79 ? -30.677 39.051 -10.842 1.00 93.50 79 LEU A C 1
ATOM 588 O O . LEU A 1 79 ? -31.032 38.123 -11.561 1.00 93.50 79 LEU A O 1
ATOM 592 N N . LYS A 1 80 ? -29.479 39.635 -10.982 1.00 93.69 80 LYS A N 1
ATOM 593 C CA .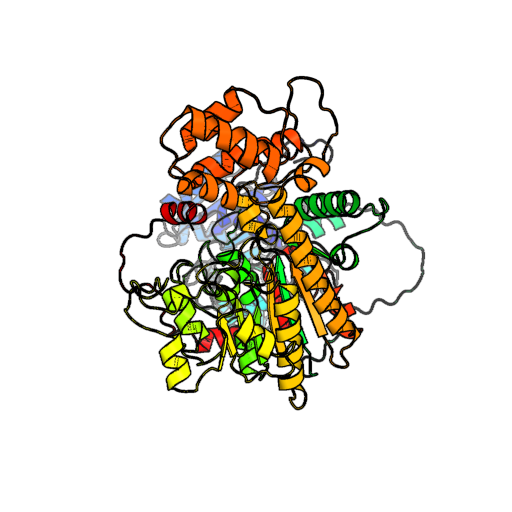 LYS A 1 80 ? -28.526 39.307 -12.058 1.00 93.69 80 LYS A CA 1
ATOM 594 C C . LYS A 1 80 ? -28.190 37.815 -12.130 1.00 93.69 80 LYS A C 1
ATOM 596 O O . LYS A 1 80 ? -28.089 37.239 -13.205 1.00 93.69 80 LYS A O 1
ATOM 601 N N . ASN A 1 81 ? -28.021 37.170 -10.981 1.00 93.62 81 ASN A N 1
ATOM 602 C CA . ASN A 1 81 ? -27.691 35.750 -10.948 1.00 93.62 81 ASN A CA 1
ATOM 603 C C . ASN A 1 81 ? -28.892 34.876 -11.347 1.00 93.62 81 ASN A C 1
ATOM 605 O O . ASN A 1 81 ? -28.696 33.841 -11.980 1.00 93.62 81 ASN A O 1
ATOM 609 N N . ALA A 1 82 ? -30.117 35.293 -11.005 1.00 95.69 82 ALA A N 1
ATOM 610 C CA . ALA A 1 82 ? -31.334 34.629 -11.470 1.00 95.69 82 ALA A CA 1
ATOM 611 C C . ALA A 1 82 ? -31.500 34.774 -12.993 1.00 95.69 82 ALA A C 1
ATOM 613 O O . ALA A 1 82 ? -31.795 33.789 -13.666 1.00 95.69 82 ALA A O 1
ATOM 614 N N . GLN A 1 83 ? -31.212 35.961 -13.539 1.00 96.69 83 GLN A N 1
ATOM 615 C CA . GLN A 1 83 ? -31.221 36.229 -14.982 1.00 96.69 83 GLN A CA 1
ATOM 616 C C . GLN A 1 83 ? -30.225 35.343 -15.742 1.00 96.69 83 GLN A C 1
ATOM 618 O O . GLN A 1 83 ? -30.591 34.746 -16.747 1.00 96.69 83 GLN A O 1
ATOM 623 N N . ASN A 1 84 ? -29.009 35.158 -15.221 1.00 96.00 84 ASN A N 1
ATOM 624 C CA . ASN A 1 84 ? -28.016 34.280 -15.851 1.00 96.00 84 ASN A CA 1
ATOM 625 C C . ASN A 1 84 ? -28.506 32.822 -15.976 1.00 96.00 84 ASN A C 1
ATOM 627 O O . ASN A 1 84 ? -28.290 32.173 -17.000 1.00 96.00 84 ASN A O 1
ATOM 631 N N . LEU A 1 85 ? -29.159 32.282 -14.936 1.00 96.12 85 LEU A N 1
ATOM 632 C CA . LEU A 1 85 ? -29.718 30.928 -15.003 1.00 96.12 85 LEU A CA 1
ATOM 633 C C . LEU A 1 85 ? -30.939 30.874 -15.937 1.00 96.12 85 LEU A C 1
ATOM 635 O O . LEU A 1 85 ? -31.078 29.910 -16.692 1.00 96.12 85 LEU A O 1
ATOM 639 N N . GLN A 1 86 ? -31.784 31.910 -15.923 1.00 96.94 86 GLN A N 1
ATOM 640 C CA . GLN A 1 86 ? -32.895 32.064 -16.864 1.00 96.94 86 GLN A CA 1
ATOM 641 C C . GLN A 1 86 ? -32.406 32.030 -18.316 1.00 96.94 86 GLN A C 1
ATOM 643 O O . GLN A 1 86 ? -32.972 31.285 -19.111 1.00 96.94 86 GLN A O 1
ATOM 648 N N . GLU A 1 87 ? -31.376 32.800 -18.673 1.00 95.88 87 GLU A N 1
ATOM 649 C CA . GLU A 1 87 ? -30.829 32.846 -20.037 1.00 95.88 87 GLU A CA 1
ATOM 650 C C . GLU A 1 87 ? -30.372 31.458 -20.492 1.00 95.88 87 GLU A C 1
ATOM 652 O O . GLU A 1 87 ? -30.730 31.005 -21.581 1.00 95.88 87 GLU A O 1
ATOM 657 N N . LYS A 1 88 ? -29.657 30.742 -19.616 1.00 94.69 88 LYS A N 1
ATOM 658 C CA . LYS A 1 88 ? -29.191 29.380 -19.886 1.00 94.69 88 LYS A CA 1
ATOM 659 C C . LYS A 1 88 ? -30.349 28.408 -20.134 1.00 94.69 88 LYS A C 1
ATOM 661 O O . LYS A 1 88 ? -30.311 27.654 -21.100 1.00 94.69 88 LYS A O 1
ATOM 666 N N . LEU A 1 89 ? -31.373 28.416 -19.281 1.00 95.19 89 LEU A N 1
ATOM 667 C CA . LEU A 1 89 ? -32.512 27.498 -19.402 1.00 95.19 89 LEU A CA 1
ATOM 668 C C . LEU A 1 89 ? -33.453 27.868 -20.554 1.00 95.19 89 LEU A C 1
ATOM 670 O O . LEU A 1 89 ? -33.989 26.974 -21.204 1.00 95.19 89 LEU A O 1
ATOM 674 N N . SER A 1 90 ? -33.606 29.158 -20.855 1.00 94.44 90 SER A N 1
ATOM 675 C CA . SER A 1 90 ? -34.423 29.636 -21.981 1.00 94.44 90 SER A CA 1
ATOM 676 C C . SER A 1 90 ? -33.850 29.190 -23.328 1.00 94.44 90 SER A C 1
ATOM 678 O O . SER A 1 90 ? -34.604 28.946 -24.267 1.00 94.44 90 SER A O 1
ATOM 680 N N . ALA A 1 91 ? -32.524 29.042 -23.424 1.00 92.38 91 ALA A N 1
ATOM 681 C CA . ALA A 1 91 ? -31.876 28.484 -24.609 1.00 92.38 91 ALA A CA 1
ATOM 682 C C . ALA A 1 91 ? -32.197 26.990 -24.814 1.00 92.38 91 ALA A C 1
ATOM 684 O O . ALA A 1 91 ? -32.221 26.523 -25.951 1.00 92.38 91 ALA A O 1
ATOM 685 N N . GLU A 1 92 ? -32.455 26.248 -23.732 1.00 92.12 92 GLU A N 1
ATOM 686 C CA . GLU A 1 92 ? -32.748 24.809 -23.764 1.00 92.12 92 GLU A CA 1
ATOM 687 C C . GLU A 1 92 ? -34.251 24.509 -23.899 1.00 92.12 92 GLU A C 1
ATOM 689 O O . GLU A 1 92 ? -34.624 23.541 -24.558 1.00 92.12 92 GLU A O 1
ATOM 694 N N . PHE A 1 93 ? -35.120 25.340 -23.314 1.00 93.06 93 PHE A N 1
ATOM 695 C CA . PHE A 1 93 ? -36.564 25.105 -23.223 1.00 93.06 93 PHE A CA 1
ATOM 696 C C . PHE A 1 93 ? -37.371 26.267 -23.814 1.00 93.06 93 PHE A C 1
ATOM 698 O O . PHE A 1 93 ? -37.895 27.118 -23.099 1.00 93.06 93 PHE A O 1
ATOM 705 N N . GLN A 1 94 ? -37.517 26.279 -25.140 1.00 89.12 94 GLN A N 1
ATOM 706 C CA . GLN A 1 94 ? -38.134 27.395 -25.878 1.00 89.12 94 GLN A CA 1
ATOM 707 C C . GLN A 1 94 ? -39.642 27.580 -25.616 1.00 89.12 94 GLN A C 1
ATOM 709 O O . GLN A 1 94 ? -40.166 28.674 -25.806 1.00 89.12 94 GLN A O 1
ATOM 714 N N . ASN A 1 95 ? -40.338 26.530 -25.165 1.00 88.69 95 ASN A N 1
ATOM 715 C CA . ASN A 1 95 ? -41.787 26.548 -24.916 1.00 88.69 95 ASN A CA 1
ATOM 716 C C . ASN A 1 95 ? -42.163 26.952 -23.478 1.00 88.69 95 ASN A C 1
ATOM 718 O O . ASN A 1 95 ? -43.339 26.911 -23.121 1.00 88.69 95 ASN A O 1
ATOM 722 N N . ILE A 1 96 ? -41.182 27.314 -22.647 1.00 94.38 96 ILE A N 1
ATOM 723 C CA . ILE A 1 96 ? -41.375 27.651 -21.234 1.00 94.38 96 ILE A CA 1
ATOM 724 C C . ILE A 1 96 ? -41.121 29.141 -21.025 1.00 94.38 96 ILE A C 1
ATOM 726 O O . ILE A 1 96 ? -40.107 29.683 -21.463 1.00 94.38 96 ILE A O 1
ATOM 730 N N . LYS A 1 97 ? -42.021 29.814 -20.304 1.00 95.75 97 LYS A N 1
ATOM 731 C CA . LYS A 1 97 ? -41.796 31.189 -19.857 1.00 95.75 97 LYS A CA 1
ATOM 732 C C . LYS A 1 97 ? -40.917 31.188 -18.605 1.00 95.75 97 LYS A C 1
ATOM 734 O O . LYS A 1 97 ? -41.340 30.697 -17.562 1.00 95.75 97 LYS A O 1
ATOM 739 N N . PHE A 1 98 ? -39.730 31.781 -18.683 1.00 97.25 98 PHE A N 1
ATOM 740 C CA . PHE A 1 98 ? -38.855 31.963 -17.522 1.00 97.25 98 PHE A CA 1
ATOM 741 C C . PHE A 1 98 ? -38.956 33.386 -16.966 1.00 97.25 98 PHE A C 1
ATOM 743 O O . PHE A 1 98 ? -38.816 34.355 -17.713 1.00 97.25 98 PHE A O 1
ATOM 750 N N . ASN A 1 99 ? -39.162 33.499 -15.654 1.00 97.25 99 ASN A N 1
ATOM 751 C CA . ASN A 1 99 ? -39.117 34.759 -14.913 1.00 97.25 99 ASN A CA 1
ATOM 752 C C . ASN A 1 99 ? -37.971 34.725 -13.889 1.00 97.25 99 ASN A C 1
ATOM 754 O O . ASN A 1 99 ? -37.703 33.680 -13.291 1.00 97.25 99 ASN A O 1
ATOM 758 N N . SER A 1 100 ? -37.349 35.874 -13.626 1.00 96.81 100 SER A N 1
ATOM 759 C CA . SER A 1 100 ? -36.272 36.031 -12.643 1.00 96.81 100 SER A CA 1
ATOM 760 C C . SER A 1 100 ? -36.615 37.112 -11.623 1.00 96.81 100 SER A C 1
ATOM 762 O O . SER A 1 100 ? -36.978 38.213 -12.032 1.00 96.81 100 SER A O 1
ATOM 764 N N . TYR A 1 101 ? -36.421 36.841 -10.332 1.00 95.50 101 TYR A N 1
ATOM 765 C CA . TYR A 1 101 ? -36.720 37.794 -9.256 1.00 95.50 101 TYR A CA 1
ATOM 766 C C . TYR A 1 101 ? -35.620 37.834 -8.188 1.00 95.50 101 TYR A C 1
ATOM 768 O O . TYR A 1 101 ? -34.938 36.831 -7.942 1.00 95.50 101 TYR A O 1
ATOM 776 N N . SER A 1 102 ? -35.482 38.978 -7.506 1.00 92.81 102 SER A N 1
ATOM 777 C CA . SER A 1 102 ? -34.722 39.069 -6.253 1.00 92.81 102 SER A CA 1
ATOM 778 C C . SER A 1 102 ? -35.641 38.910 -5.045 1.00 92.81 102 SER A C 1
ATOM 780 O O . SER A 1 102 ? -36.559 39.706 -4.841 1.00 92.81 102 SER A O 1
ATOM 782 N N . TYR A 1 103 ? -35.359 37.926 -4.186 1.00 87.62 103 TYR A N 1
ATOM 783 C CA . TYR A 1 103 ? -36.146 37.743 -2.962 1.00 87.62 103 TYR A CA 1
ATOM 784 C C . TYR A 1 103 ? -35.787 38.715 -1.823 1.00 87.62 103 TYR A C 1
ATOM 786 O O . TYR A 1 103 ? -36.481 38.735 -0.807 1.00 87.62 103 TYR A O 1
ATOM 794 N N . GLU A 1 104 ? -34.731 39.526 -1.969 1.00 84.50 104 GLU A N 1
ATOM 795 C CA . GLU A 1 104 ? -34.343 40.540 -0.973 1.00 84.50 104 GLU A CA 1
ATOM 796 C C . GLU A 1 104 ? -35.075 41.874 -1.151 1.00 84.50 104 GLU A C 1
ATOM 798 O O . GLU A 1 104 ? -35.256 42.603 -0.175 1.00 84.50 104 GLU A O 1
ATOM 803 N N . HIS A 1 105 ? -35.501 42.203 -2.373 1.00 76.00 105 HIS A N 1
ATOM 804 C CA . HIS A 1 105 ? -35.981 43.549 -2.698 1.00 76.00 105 HIS A CA 1
ATOM 805 C C . HIS A 1 105 ? -37.424 43.598 -3.215 1.00 76.00 105 HIS A C 1
ATOM 807 O O . HIS A 1 105 ? -38.076 44.626 -3.051 1.00 76.00 105 HIS A O 1
ATOM 813 N N . GLU A 1 106 ? -37.954 42.508 -3.783 1.00 73.75 106 GLU A N 1
ATOM 814 C CA . GLU A 1 106 ? -39.202 42.553 -4.570 1.00 73.75 106 GLU A CA 1
ATOM 815 C C . GLU A 1 106 ? -40.232 41.468 -4.167 1.00 73.75 106 GLU A C 1
ATOM 817 O O . GLU A 1 106 ? -40.745 40.746 -5.023 1.00 73.75 106 GLU A O 1
ATOM 822 N N . PRO A 1 107 ? -40.600 41.325 -2.872 1.00 77.56 107 PRO A N 1
ATOM 823 C CA . PRO A 1 107 ? -41.518 40.273 -2.418 1.00 77.56 107 PRO A CA 1
ATOM 824 C C . PRO A 1 107 ? -42.882 40.297 -3.114 1.00 77.56 107 PRO A C 1
ATOM 826 O O . PRO A 1 107 ? -43.425 39.247 -3.444 1.00 77.56 107 PRO A O 1
ATOM 829 N N . HIS A 1 108 ? -43.440 41.478 -3.379 1.00 84.81 108 HIS A N 1
ATOM 830 C CA . HIS A 1 108 ? -44.768 41.595 -3.989 1.00 84.81 108 HIS A CA 1
ATOM 831 C C . HIS A 1 108 ? -44.828 41.109 -5.444 1.00 84.81 108 HIS A C 1
ATOM 833 O O . HIS A 1 108 ? -45.911 40.754 -5.904 1.00 84.81 108 HIS A O 1
ATOM 839 N N . GLU A 1 109 ? -43.695 41.060 -6.149 1.00 87.31 109 GLU A N 1
ATOM 840 C CA . GLU A 1 109 ? -43.656 40.684 -7.565 1.00 87.31 109 GLU A CA 1
ATOM 841 C C . GLU A 1 109 ? -43.666 39.169 -7.768 1.00 87.31 109 GLU A C 1
ATOM 843 O O . GLU A 1 109 ? -44.347 38.673 -8.663 1.00 87.31 109 GLU A O 1
ATOM 848 N N . PHE A 1 110 ? -42.966 38.414 -6.915 1.00 92.31 110 PHE A N 1
ATOM 849 C CA . PHE A 1 110 ? -42.874 36.961 -7.064 1.00 92.31 110 PHE A CA 1
ATOM 850 C C . PHE A 1 110 ? -43.888 36.181 -6.220 1.00 92.31 110 PHE A C 1
ATOM 852 O O . PHE A 1 110 ? -44.156 35.025 -6.535 1.00 92.31 110 PHE A O 1
ATOM 859 N N . ILE A 1 111 ? -44.467 36.756 -5.155 1.00 93.56 111 ILE A N 1
ATOM 860 C CA . ILE A 1 111 ? -45.417 36.029 -4.286 1.00 93.56 111 ILE A CA 1
ATOM 861 C C . ILE A 1 111 ? -46.574 35.386 -5.073 1.00 93.56 111 ILE A C 1
ATOM 863 O O . ILE A 1 111 ? -46.816 34.199 -4.848 1.00 93.56 111 ILE A O 1
ATOM 867 N N . PRO A 1 112 ? -47.254 36.072 -6.017 1.00 92.19 112 PRO A N 1
ATOM 868 C CA . PRO A 1 112 ? -48.322 35.451 -6.806 1.00 92.19 112 PRO A CA 1
ATOM 869 C C . PRO A 1 112 ? -47.854 34.210 -7.581 1.00 92.19 112 PRO A C 1
ATOM 871 O O . PRO A 1 112 ? -48.584 33.226 -7.680 1.00 92.19 112 PRO A O 1
ATOM 874 N N . HIS A 1 113 ? -46.610 34.220 -8.060 1.00 93.19 113 HIS A N 1
ATOM 875 C CA . HIS A 1 113 ? -45.994 33.103 -8.774 1.00 93.19 113 HIS A CA 1
ATOM 876 C C . HIS A 1 113 ? -45.675 31.916 -7.852 1.00 93.19 113 HIS A C 1
ATOM 878 O O . HIS A 1 113 ? -45.934 30.761 -8.195 1.00 93.19 113 HIS A O 1
ATOM 884 N N . VAL A 1 114 ? -45.194 32.173 -6.630 1.00 91.88 114 VAL A N 1
ATOM 885 C CA . VAL A 1 114 ? -44.983 31.119 -5.614 1.00 91.88 114 VAL A CA 1
ATOM 886 C C . VAL A 1 114 ? -46.317 30.512 -5.166 1.00 91.88 114 VAL A C 1
ATOM 888 O O . VAL A 1 114 ? -46.441 29.294 -4.992 1.00 91.88 114 VAL A O 1
ATOM 891 N N . GLN A 1 115 ? -47.354 31.341 -5.036 1.00 89.94 115 GLN A N 1
ATOM 892 C CA . GLN A 1 115 ? -48.716 30.893 -4.756 1.00 89.94 115 GLN A CA 1
ATOM 893 C C . GLN A 1 115 ? -49.259 30.024 -5.894 1.00 89.94 115 GLN A C 1
ATOM 895 O O . GLN A 1 115 ? -49.840 28.976 -5.628 1.00 89.94 115 GLN A O 1
ATOM 900 N N . ASN A 1 116 ? -48.999 30.378 -7.149 1.00 89.88 116 ASN A N 1
ATOM 901 C CA . ASN A 1 116 ? -49.432 29.587 -8.297 1.00 89.88 116 ASN A CA 1
ATOM 902 C C . ASN A 1 116 ? -48.546 28.356 -8.570 1.00 89.88 116 ASN A C 1
ATOM 904 O O . ASN A 1 116 ? -48.903 27.511 -9.378 1.00 89.88 116 ASN A O 1
ATOM 908 N N . SER A 1 117 ? -47.399 28.212 -7.902 1.00 91.25 117 SER A N 1
ATOM 909 C CA . SER A 1 117 ? -46.489 27.099 -8.176 1.00 91.25 117 SER A CA 1
ATOM 910 C C . SER A 1 117 ? -46.909 25.803 -7.491 1.00 91.25 117 SER A C 1
ATOM 912 O O . SER A 1 117 ? -47.112 25.766 -6.272 1.00 91.25 117 SER A O 1
ATOM 914 N N . SER A 1 118 ? -46.987 24.725 -8.272 1.00 87.62 118 SER A N 1
ATOM 915 C CA . SER A 1 118 ? -47.222 23.367 -7.768 1.00 87.62 118 SER A CA 1
ATOM 916 C C . SER A 1 118 ? -45.939 22.678 -7.318 1.00 87.62 118 SER A C 1
ATOM 918 O O . SER A 1 118 ? -45.980 21.764 -6.500 1.00 87.62 118 SER A O 1
ATOM 920 N N . ILE A 1 119 ? -44.792 23.120 -7.834 1.00 91.88 119 ILE A N 1
ATOM 921 C CA . ILE A 1 119 ? -43.475 22.574 -7.508 1.00 91.88 119 ILE A CA 1
ATOM 922 C C . ILE A 1 119 ? -42.598 23.722 -7.015 1.00 91.88 119 ILE A C 1
ATOM 924 O O . ILE A 1 119 ? -42.447 24.730 -7.706 1.00 91.88 119 ILE A O 1
ATOM 928 N N . ILE A 1 120 ? -42.030 23.571 -5.820 1.00 93.62 120 ILE A N 1
ATOM 929 C CA . ILE A 1 120 ? -41.140 24.550 -5.199 1.00 93.62 120 ILE A CA 1
ATOM 930 C C . ILE A 1 120 ? -39.844 23.850 -4.781 1.00 93.62 120 ILE A C 1
ATOM 932 O O . ILE A 1 120 ? -39.868 22.934 -3.959 1.00 93.62 120 ILE A O 1
ATOM 936 N N . PHE A 1 121 ? -38.711 24.306 -5.313 1.00 94.94 121 PHE A N 1
ATOM 937 C CA . PHE A 1 121 ? -37.382 23.814 -4.942 1.00 94.94 121 PHE A CA 1
ATOM 938 C C . PHE A 1 121 ? -36.608 24.859 -4.129 1.00 94.94 121 PHE A C 1
ATOM 940 O O . PHE A 1 121 ? -36.397 25.980 -4.592 1.00 94.94 121 PHE A O 1
ATOM 947 N N . GLY A 1 122 ? -36.161 24.487 -2.931 1.00 93.50 122 GLY A N 1
ATOM 948 C CA . GLY A 1 122 ? -35.147 25.202 -2.159 1.00 93.50 122 GLY A CA 1
ATOM 949 C C . GLY A 1 122 ? -33.770 24.658 -2.516 1.00 93.50 122 GLY A C 1
ATOM 950 O O . GLY A 1 122 ? -33.458 23.513 -2.210 1.00 93.50 122 GLY A O 1
ATOM 951 N N . CYS A 1 123 ? -32.961 25.444 -3.219 1.00 92.44 123 CYS A N 1
ATOM 952 C CA . CYS A 1 123 ? -31.623 25.060 -3.666 1.00 92.44 123 CYS A CA 1
ATOM 953 C C . CYS A 1 123 ? -30.558 26.052 -3.181 1.00 92.44 123 CYS A C 1
ATOM 955 O O . CYS A 1 123 ? -29.520 26.204 -3.835 1.00 92.44 123 CYS A O 1
ATOM 957 N N . THR A 1 124 ? -30.826 26.769 -2.087 1.00 88.06 124 THR A N 1
ATOM 958 C CA . THR A 1 124 ? -29.957 27.849 -1.607 1.00 88.06 124 THR A CA 1
ATOM 959 C C . THR A 1 124 ? -29.726 27.722 -0.114 1.00 88.06 124 THR A C 1
ATOM 961 O O . THR A 1 124 ? -30.676 27.820 0.654 1.00 88.06 124 THR A O 1
ATOM 964 N N . PRO A 1 125 ? -28.467 27.603 0.325 1.00 86.62 125 PRO A N 1
ATOM 965 C CA . PRO A 1 125 ? -28.155 27.631 1.744 1.00 86.62 125 PRO A CA 1
ATOM 966 C C . PRO A 1 125 ? -28.560 28.978 2.339 1.00 86.62 125 PRO A C 1
ATOM 968 O O . PRO A 1 125 ? -28.115 30.033 1.877 1.00 86.62 125 PRO A O 1
ATOM 971 N N . ALA A 1 126 ? -29.399 28.940 3.367 1.00 86.19 126 ALA A N 1
ATOM 972 C CA . ALA A 1 126 ? -29.882 30.123 4.061 1.00 86.19 126 ALA A CA 1
ATOM 973 C C . ALA A 1 126 ? -29.857 29.886 5.570 1.00 86.19 126 ALA A C 1
ATOM 975 O O . ALA A 1 126 ? -30.100 28.779 6.030 1.00 86.19 126 ALA A O 1
ATOM 976 N N . THR A 1 127 ? -29.556 30.921 6.349 1.00 86.69 127 THR A N 1
ATOM 977 C CA . THR A 1 127 ? -29.629 30.891 7.824 1.00 86.69 127 THR A CA 1
ATOM 978 C C . THR A 1 127 ? -30.925 31.503 8.355 1.00 86.69 127 THR A C 1
ATOM 980 O O . THR A 1 127 ? -31.179 31.501 9.556 1.00 86.69 127 THR A O 1
ATOM 983 N N . VAL A 1 128 ? -31.745 32.042 7.452 1.00 86.75 128 VAL A N 1
ATOM 984 C CA . VAL A 1 128 ? -33.050 32.644 7.713 1.00 86.75 128 VAL A CA 1
ATOM 985 C C . VAL A 1 128 ? -34.010 32.123 6.641 1.00 86.75 128 VAL A C 1
ATOM 987 O O . VAL A 1 128 ? -33.608 32.097 5.475 1.00 86.75 128 VAL A O 1
ATOM 990 N N . PRO A 1 129 ? -35.266 31.775 6.988 1.00 89.44 129 PRO A N 1
ATOM 991 C CA . PRO A 1 129 ? -36.243 31.274 6.029 1.00 89.44 129 PRO A CA 1
ATOM 992 C C . PRO A 1 129 ? -36.392 32.156 4.785 1.00 89.44 129 PRO A C 1
ATOM 994 O O . PRO A 1 129 ? -36.788 33.326 4.873 1.00 89.44 129 PRO A O 1
ATOM 997 N N . ILE A 1 130 ? -36.134 31.565 3.618 1.00 90.56 130 ILE A N 1
ATOM 998 C CA . ILE A 1 130 ? -36.353 32.194 2.307 1.00 90.56 130 ILE A CA 1
ATOM 999 C C . ILE A 1 130 ? -37.679 31.752 1.682 1.00 90.56 130 ILE A C 1
ATOM 1001 O O . ILE A 1 130 ? -38.302 32.527 0.960 1.00 90.56 130 ILE A O 1
ATOM 1005 N N . ILE A 1 131 ? -38.168 30.556 2.021 1.00 91.50 131 ILE A N 1
ATOM 1006 C CA . ILE A 1 131 ? -39.508 30.079 1.677 1.00 91.50 131 ILE A CA 1
ATOM 1007 C C . ILE A 1 131 ? -40.400 30.305 2.901 1.00 91.50 131 ILE A C 1
ATOM 1009 O O . ILE A 1 131 ? -40.356 29.556 3.878 1.00 91.50 131 ILE A O 1
ATOM 1013 N N . LYS A 1 132 ? -41.199 31.374 2.868 1.00 89.94 132 LYS A N 1
ATOM 1014 C CA . LYS A 1 132 ? -42.063 31.769 3.989 1.00 89.94 132 LYS A CA 1
ATOM 1015 C C . LYS A 1 132 ? -43.464 31.204 3.835 1.00 89.94 132 LYS A C 1
ATOM 1017 O O . LYS A 1 132 ? -43.971 31.110 2.717 1.00 89.94 132 LYS A O 1
ATOM 1022 N N . GLN A 1 133 ? -44.137 30.920 4.950 1.00 87.12 133 GLN A N 1
ATOM 1023 C CA . GLN A 1 133 ? -45.530 30.467 4.911 1.00 87.12 133 GLN A CA 1
ATOM 1024 C C . GLN A 1 133 ? -46.445 31.478 4.205 1.00 87.12 133 GLN A C 1
ATOM 1026 O O . GLN A 1 133 ? -47.356 31.083 3.485 1.00 87.12 133 GLN A O 1
ATOM 1031 N N . SER A 1 134 ? -46.172 32.777 4.352 1.00 87.75 134 SER A N 1
ATOM 1032 C CA . SER A 1 134 ? -46.927 33.851 3.696 1.00 87.75 134 SER A CA 1
ATOM 1033 C C . SER A 1 134 ? -46.808 33.867 2.167 1.00 87.75 134 SER A C 1
ATOM 1035 O O . SER A 1 134 ? -47.613 34.522 1.507 1.00 87.75 134 SER A O 1
ATOM 1037 N N . TYR A 1 135 ? -45.827 33.163 1.592 1.00 89.56 135 TYR A N 1
ATOM 1038 C CA . TYR A 1 135 ? -45.650 33.046 0.139 1.00 89.56 135 TYR A CA 1
ATOM 1039 C C . TYR A 1 135 ? -46.467 31.893 -0.449 1.00 89.56 135 TYR A C 1
ATOM 1041 O O . TYR A 1 135 ? -46.634 31.804 -1.662 1.00 89.56 135 TYR A O 1
ATOM 1049 N N . LEU A 1 136 ? -46.972 30.999 0.399 1.00 86.44 136 LEU A N 1
ATOM 1050 C CA . LEU A 1 136 ? -47.762 29.846 -0.001 1.00 86.44 136 LEU A CA 1
ATOM 1051 C C . LEU A 1 136 ? -49.252 30.208 0.049 1.00 86.44 136 LEU A C 1
ATOM 1053 O O . LEU A 1 136 ? -49.681 31.006 0.881 1.00 86.44 136 LEU A O 1
ATOM 1057 N N . ASN A 1 137 ? -50.052 29.627 -0.844 1.00 78.44 137 ASN A N 1
ATOM 1058 C CA . ASN A 1 137 ? -51.511 29.680 -0.751 1.00 78.44 137 ASN A CA 1
ATOM 1059 C C . ASN A 1 137 ? -52.059 28.356 -0.192 1.00 78.44 137 ASN A C 1
ATOM 1061 O O . ASN A 1 137 ? -51.347 27.354 -0.128 1.00 78.44 137 ASN A O 1
ATOM 1065 N N . ASN A 1 138 ? -53.332 28.374 0.202 1.00 67.69 138 ASN A N 1
ATOM 1066 C CA . ASN A 1 138 ? -54.062 27.204 0.702 1.00 67.69 138 ASN A CA 1
ATOM 1067 C C . ASN A 1 138 ? -55.066 26.674 -0.339 1.00 67.69 138 ASN A C 1
ATOM 1069 O O . ASN A 1 138 ? -56.070 26.061 0.029 1.00 67.69 138 ASN A O 1
ATOM 1073 N N . ASP A 1 139 ? -54.860 26.984 -1.623 1.00 72.44 139 ASP A N 1
ATOM 1074 C CA . ASP A 1 139 ? -55.795 26.592 -2.673 1.00 72.44 139 ASP A CA 1
ATOM 1075 C C . ASP A 1 139 ? -55.647 25.101 -2.998 1.00 72.44 139 ASP A C 1
ATOM 1077 O O . ASP A 1 139 ? -54.612 24.645 -3.482 1.00 72.44 139 ASP A O 1
ATOM 1081 N N . LYS A 1 140 ? -56.713 24.333 -2.757 1.00 66.12 140 LYS A N 1
ATOM 1082 C CA . LYS A 1 140 ? -56.712 22.880 -2.941 1.00 66.12 140 LYS A CA 1
ATOM 1083 C C . LYS A 1 140 ? -56.623 22.455 -4.406 1.00 66.12 140 LYS A C 1
ATOM 1085 O O . LYS A 1 140 ? -56.241 21.308 -4.645 1.00 66.12 140 LYS A O 1
ATOM 1090 N N . SER A 1 141 ? -56.947 23.331 -5.367 1.00 68.75 141 SER A N 1
ATOM 1091 C CA . SER A 1 141 ? -56.793 23.016 -6.795 1.00 68.75 141 SER A CA 1
ATOM 1092 C C . SER A 1 141 ? -55.348 23.049 -7.289 1.00 68.75 141 SER A C 1
ATOM 1094 O O . SER A 1 141 ? -55.079 22.513 -8.362 1.00 68.75 141 SER A O 1
ATOM 1096 N N . THR A 1 142 ? -54.417 23.595 -6.501 1.00 70.69 142 THR A N 1
ATOM 1097 C CA . THR A 1 142 ? -52.995 23.679 -6.856 1.00 70.69 142 THR A CA 1
ATOM 1098 C C . THR A 1 142 ? -52.174 22.897 -5.829 1.00 70.69 142 THR A C 1
ATOM 1100 O O . THR A 1 142 ? -51.699 23.486 -4.856 1.00 70.69 142 THR A O 1
ATOM 1103 N N . PRO A 1 143 ? -52.005 21.568 -5.996 1.00 74.38 143 PRO A N 1
ATOM 1104 C CA . PRO A 1 143 ? -51.218 20.771 -5.059 1.00 74.38 143 PRO A CA 1
ATOM 1105 C C . PRO A 1 143 ? -49.786 21.301 -5.007 1.00 74.38 143 PRO A C 1
ATOM 1107 O O . PRO A 1 143 ? -49.217 21.642 -6.046 1.00 74.38 143 PRO A O 1
ATOM 1110 N N . LYS A 1 144 ? -49.215 21.374 -3.801 1.00 81.62 144 LYS A N 1
ATOM 1111 C CA . LYS A 1 144 ? -47.863 21.900 -3.588 1.00 81.62 144 LYS A CA 1
ATOM 1112 C C . LYS A 1 144 ? -46.913 20.808 -3.151 1.00 81.62 144 LYS A C 1
ATOM 1114 O O . LYS A 1 144 ? -47.102 20.189 -2.105 1.00 81.62 144 LYS A O 1
ATOM 1119 N N . PHE A 1 145 ? -45.858 20.651 -3.930 1.00 87.75 145 PHE A N 1
ATOM 1120 C CA . PHE A 1 145 ? -44.684 19.870 -3.608 1.00 87.75 145 PHE A CA 1
ATOM 1121 C C . PHE A 1 145 ? -43.533 20.816 -3.274 1.00 87.75 145 PHE A C 1
ATOM 1123 O O . PHE A 1 145 ? -43.112 21.601 -4.124 1.00 87.75 145 PHE A O 1
ATOM 1130 N N . ILE A 1 146 ? -43.023 20.748 -2.045 1.00 90.00 146 ILE A N 1
ATOM 1131 C CA . ILE A 1 146 ? -41.861 21.536 -1.615 1.00 90.00 146 ILE A CA 1
ATOM 1132 C C . ILE A 1 146 ? -40.703 20.582 -1.350 1.00 90.00 146 ILE A C 1
ATOM 1134 O O . ILE A 1 146 ? -40.838 19.710 -0.495 1.00 90.00 146 ILE A O 1
ATOM 1138 N N . SER A 1 147 ? -39.581 20.769 -2.045 1.00 90.25 147 SER A N 1
ATOM 1139 C CA . SER A 1 147 ? -38.342 20.015 -1.830 1.00 90.25 147 SER A CA 1
ATOM 1140 C C . SER A 1 147 ? -37.215 20.946 -1.406 1.00 90.25 147 SER A C 1
ATOM 1142 O O . SER A 1 147 ? -36.942 21.927 -2.095 1.00 90.25 147 SER A O 1
ATOM 1144 N N . LEU A 1 148 ? -36.574 20.640 -0.279 1.00 89.62 148 LEU A N 1
ATOM 1145 C CA . LEU A 1 148 ? -35.491 21.432 0.316 1.00 89.62 148 LEU A CA 1
ATOM 1146 C C . LEU A 1 148 ? -34.159 20.687 0.173 1.00 89.62 148 LEU A C 1
ATOM 1148 O O . LEU A 1 148 ? -34.101 19.492 0.463 1.00 89.62 148 LEU A O 1
ATOM 1152 N N . ILE A 1 149 ? -33.134 21.387 -0.317 1.00 87.31 149 ILE A N 1
ATOM 1153 C CA . ILE A 1 149 ? -31.815 20.845 -0.689 1.00 87.31 149 ILE A CA 1
ATOM 1154 C C . ILE A 1 149 ? -30.671 21.729 -0.166 1.00 87.31 149 ILE A C 1
ATOM 1156 O O . ILE A 1 149 ? -29.556 21.259 0.053 1.00 87.31 149 ILE A O 1
ATOM 1160 N N . GLY A 1 150 ? -30.896 23.033 -0.018 1.00 76.56 150 GLY A N 1
ATOM 1161 C CA . GLY A 1 150 ? -29.900 23.995 0.449 1.00 76.56 150 GLY A CA 1
ATOM 1162 C C . GLY A 1 150 ? -29.602 23.920 1.950 1.00 76.56 150 GLY A C 1
ATOM 1163 O O . GLY A 1 150 ? -28.546 24.398 2.364 1.00 76.56 150 GLY A O 1
ATOM 1164 N N . SER A 1 151 ? -30.473 23.312 2.754 1.00 80.12 151 SER A N 1
ATOM 1165 C CA . SER A 1 151 ? -30.260 23.089 4.187 1.00 80.12 151 SER A CA 1
ATOM 1166 C C . SER A 1 151 ? -29.520 21.772 4.459 1.00 80.12 151 SER A C 1
ATOM 1168 O O . SER A 1 151 ? -30.115 20.703 4.476 1.00 80.12 151 SER A O 1
ATOM 1170 N N . TYR A 1 152 ? -28.210 21.841 4.697 1.00 80.31 152 TYR A N 1
ATOM 1171 C CA . TYR A 1 152 ? -27.368 20.664 4.999 1.00 80.31 152 TYR A CA 1
ATOM 1172 C C . TYR A 1 152 ? -26.499 20.851 6.254 1.00 80.31 152 TYR A C 1
ATOM 1174 O O . TYR A 1 152 ? -25.525 20.134 6.476 1.00 80.31 152 TYR A O 1
ATOM 1182 N N . LYS A 1 153 ? -26.807 21.866 7.068 1.00 82.75 153 LYS A N 1
ATOM 1183 C CA . LYS A 1 153 ? -26.200 22.075 8.388 1.00 82.75 153 LYS A CA 1
ATOM 1184 C C . LYS A 1 153 ? -27.282 22.422 9.416 1.00 82.75 153 LYS A C 1
ATOM 1186 O O . LYS A 1 153 ? -28.225 23.131 9.061 1.00 82.75 153 LYS A O 1
ATOM 1191 N N . PRO A 1 154 ? -27.097 22.089 10.709 1.00 84.75 154 PRO A N 1
ATOM 1192 C CA . PRO A 1 154 ? -28.093 22.339 11.761 1.00 84.75 154 PRO A CA 1
ATOM 1193 C C . PRO A 1 154 ? -28.585 23.787 11.909 1.00 84.75 154 PRO A C 1
ATOM 1195 O O . PRO A 1 154 ? -29.677 24.028 12.419 1.00 84.75 154 PRO A O 1
ATOM 1198 N N . HIS A 1 155 ? -27.785 24.769 11.492 1.00 85.62 155 HIS A N 1
ATOM 1199 C CA . HIS A 1 155 ? -28.131 26.193 11.556 1.00 85.62 155 HIS A CA 1
ATOM 1200 C C . HIS A 1 155 ? -28.759 26.734 10.258 1.00 85.62 155 HIS A C 1
ATOM 1202 O O . HIS A 1 155 ? -29.096 27.916 10.200 1.00 85.62 155 HIS A O 1
ATOM 1208 N N . MET A 1 156 ? -28.871 25.916 9.208 1.00 88.81 156 MET A N 1
ATOM 1209 C CA . MET A 1 156 ? -29.478 26.309 7.937 1.00 88.81 156 MET A CA 1
ATOM 1210 C C . MET A 1 156 ? -30.991 26.087 7.968 1.00 88.81 156 MET A C 1
ATOM 1212 O O . MET A 1 156 ? -31.474 25.093 8.499 1.00 88.81 156 MET A O 1
ATOM 1216 N N . ILE A 1 157 ? -31.737 27.055 7.444 1.00 88.50 157 ILE A N 1
ATOM 1217 C CA . ILE A 1 157 ? -33.194 27.121 7.498 1.00 88.50 157 ILE A CA 1
ATOM 1218 C C . ILE A 1 157 ? -33.690 27.712 6.171 1.00 88.50 157 ILE A C 1
ATOM 1220 O O . ILE A 1 157 ? -33.719 28.931 5.999 1.00 88.50 157 ILE A O 1
ATOM 1224 N N . GLU A 1 158 ? -34.092 26.863 5.224 1.00 89.38 158 GLU A N 1
ATOM 1225 C CA . GLU A 1 158 ? -34.682 27.308 3.953 1.00 89.38 158 GLU A CA 1
ATOM 1226 C C . GLU A 1 158 ? -36.179 27.600 4.081 1.00 89.38 158 GLU A C 1
ATOM 1228 O O . GLU A 1 158 ? -36.681 28.555 3.479 1.00 89.38 158 GLU A O 1
ATOM 1233 N N . LEU A 1 159 ? -36.884 26.795 4.882 1.00 90.25 159 LEU A N 1
ATOM 1234 C CA . LEU A 1 159 ? -38.327 26.894 5.095 1.00 90.25 159 LEU A CA 1
ATOM 1235 C C . LEU A 1 159 ? -38.664 27.458 6.472 1.00 90.25 159 LEU A C 1
ATOM 1237 O O . LEU A 1 159 ? -38.017 27.152 7.469 1.00 90.25 159 LEU A O 1
ATOM 1241 N N . ASP A 1 160 ? -39.743 28.232 6.512 1.00 91.00 160 ASP A N 1
ATOM 1242 C CA . ASP A 1 160 ? -40.310 28.792 7.733 1.00 91.00 160 ASP A CA 1
ATOM 1243 C C . ASP A 1 160 ? -40.492 27.747 8.845 1.00 91.00 160 ASP A C 1
ATOM 1245 O O . ASP A 1 160 ? -41.137 26.708 8.664 1.00 91.00 160 ASP A O 1
ATOM 1249 N N . LEU A 1 161 ? -39.934 28.035 10.020 1.00 88.56 161 LEU A N 1
ATOM 1250 C CA . LEU A 1 161 ? -39.914 27.091 11.133 1.00 88.56 161 LEU A CA 1
ATOM 1251 C C . LEU A 1 161 ? -41.320 26.855 11.699 1.00 88.56 161 LEU A C 1
ATOM 1253 O O . LEU A 1 161 ? -41.660 25.735 12.081 1.00 88.56 161 LEU A O 1
ATOM 1257 N N . GLU A 1 162 ? -42.161 27.890 11.711 1.00 87.44 162 GLU A N 1
ATOM 1258 C CA . GLU A 1 162 ? -43.549 27.784 12.174 1.00 87.44 162 GLU A CA 1
ATOM 1259 C C . GLU A 1 162 ? -44.388 26.891 11.253 1.00 87.44 162 GLU A C 1
ATOM 1261 O O . GLU A 1 162 ? -45.217 26.109 11.721 1.00 87.44 162 GLU A O 1
ATOM 1266 N N . LEU A 1 163 ? -44.093 26.901 9.951 1.00 85.38 163 LEU A N 1
ATOM 1267 C CA . LEU A 1 163 ? -44.696 25.970 9.004 1.00 85.38 163 LEU A CA 1
ATOM 1268 C C . LEU A 1 163 ? -44.260 24.526 9.287 1.00 85.38 163 LEU A C 1
ATOM 1270 O O . LEU A 1 163 ? -45.106 23.633 9.316 1.00 85.38 163 LEU A O 1
ATOM 1274 N N . CYS A 1 164 ? -42.968 24.290 9.547 1.00 87.06 164 CYS A N 1
ATOM 1275 C CA . CYS A 1 164 ? -42.461 22.972 9.942 1.00 87.06 164 CYS A CA 1
ATOM 1276 C C . CYS A 1 164 ? -43.143 22.452 11.218 1.00 87.06 164 CYS A C 1
ATOM 1278 O O . CYS A 1 164 ? -43.541 21.287 11.261 1.00 87.06 164 CYS A O 1
ATOM 1280 N N . LYS A 1 165 ? -43.316 23.305 12.235 1.00 89.12 165 LYS A N 1
ATOM 1281 C CA . LYS A 1 165 ? -43.994 22.952 13.494 1.00 89.12 165 LYS A CA 1
ATOM 1282 C C . LYS A 1 165 ? -45.481 22.657 13.298 1.00 89.12 165 LYS A C 1
ATOM 1284 O O . LYS A 1 165 ? -45.983 21.702 13.884 1.00 89.12 165 LYS A O 1
ATOM 1289 N N . ARG A 1 166 ? -46.177 23.435 12.462 1.00 86.56 166 ARG A N 1
ATOM 1290 C CA . ARG A 1 166 ? -47.593 23.205 12.131 1.00 86.56 166 ARG A CA 1
ATOM 1291 C C . ARG A 1 166 ? -47.801 21.848 11.459 1.00 86.56 166 ARG A C 1
ATOM 1293 O O . ARG A 1 166 ? -48.610 21.065 11.935 1.00 86.56 166 ARG A O 1
ATOM 1300 N N . LEU A 1 167 ? -47.019 21.536 10.421 1.00 83.62 167 LEU A N 1
ATOM 1301 C CA . LEU A 1 167 ? -47.104 20.248 9.714 1.00 83.62 167 LEU A CA 1
ATOM 1302 C C . LEU A 1 167 ? -46.858 19.059 10.651 1.00 83.62 167 LEU A C 1
ATOM 1304 O O . LEU A 1 167 ? -47.573 18.060 10.594 1.00 83.62 167 LEU A O 1
ATOM 1308 N N . LYS A 1 168 ? -45.894 19.208 11.564 1.00 86.06 168 LYS A N 1
ATOM 1309 C CA . LYS A 1 168 ? -45.627 18.228 12.616 1.00 86.06 168 LYS A CA 1
ATOM 1310 C C . LYS A 1 168 ? -46.842 18.032 13.530 1.00 86.06 168 LYS A C 1
ATOM 1312 O O . LYS A 1 168 ? -47.196 16.895 13.831 1.00 86.06 168 LYS A O 1
ATOM 1317 N N . ALA A 1 169 ? -47.475 19.120 13.972 1.00 85.94 169 ALA A N 1
ATOM 1318 C CA . ALA A 1 169 ? -48.667 19.071 14.820 1.00 85.94 169 ALA A CA 1
ATOM 1319 C C . ALA A 1 169 ? -49.873 18.430 14.108 1.00 85.94 169 ALA A C 1
ATOM 1321 O O . ALA A 1 169 ? -50.644 17.711 14.740 1.00 85.94 169 ALA A O 1
ATOM 1322 N N . ASP A 1 170 ? -49.982 18.621 12.792 1.00 82.00 170 ASP A N 1
ATOM 1323 C CA . ASP A 1 170 ? -51.020 18.026 11.942 1.00 82.00 170 ASP A CA 1
ATOM 1324 C C . ASP A 1 170 ? -50.757 16.537 11.614 1.00 82.00 170 ASP A C 1
ATOM 1326 O O . ASP A 1 170 ? -51.567 15.882 10.947 1.00 82.00 170 ASP A O 1
ATOM 1330 N N . GLY A 1 171 ? -49.644 15.976 12.106 1.00 83.00 171 GLY A N 1
ATOM 1331 C CA . GLY A 1 171 ? -49.264 14.576 11.915 1.00 83.00 171 GLY A CA 1
ATOM 1332 C C . GLY A 1 171 ? -48.805 14.259 10.493 1.00 83.00 171 GLY A C 1
ATOM 1333 O O . GLY A 1 171 ? -48.991 13.131 10.036 1.00 83.00 171 GLY A O 1
ATOM 1334 N N . ILE A 1 172 ? -48.262 15.251 9.782 1.00 83.56 172 ILE A N 1
ATOM 1335 C CA . ILE A 1 172 ? -47.741 15.091 8.424 1.00 83.56 172 ILE A CA 1
ATOM 1336 C C . ILE A 1 172 ? -46.281 14.660 8.492 1.00 83.56 172 ILE A C 1
ATOM 1338 O O . ILE A 1 172 ? -45.431 15.381 9.018 1.00 83.56 172 ILE A O 1
ATOM 1342 N N . SER A 1 173 ? -45.991 13.485 7.943 1.00 84.38 173 SER A N 1
ATOM 1343 C CA . SER A 1 173 ? -44.630 12.973 7.853 1.00 84.38 173 SER A CA 1
ATOM 1344 C C . SER A 1 173 ? -43.871 13.612 6.693 1.00 84.38 173 SER A C 1
ATOM 1346 O O . SER A 1 173 ? -44.436 13.868 5.628 1.00 84.38 173 SER A O 1
ATOM 1348 N N . ILE A 1 174 ? -42.571 13.831 6.885 1.00 86.25 174 ILE A N 1
ATOM 1349 C CA . ILE A 1 174 ? -41.689 14.403 5.862 1.00 86.25 174 ILE A CA 1
ATOM 1350 C C . ILE A 1 174 ? -40.964 13.285 5.129 1.00 86.25 174 ILE A C 1
ATOM 1352 O O . ILE A 1 174 ? -40.369 12.408 5.753 1.00 86.25 174 ILE A O 1
ATOM 1356 N N . ILE A 1 175 ? -40.998 13.322 3.802 1.00 85.38 175 ILE A N 1
ATOM 1357 C CA . ILE A 1 175 ? -40.249 12.370 2.982 1.00 85.38 175 ILE A CA 1
ATOM 1358 C C . ILE A 1 175 ? -38.773 12.769 3.013 1.00 85.38 175 ILE A C 1
ATOM 1360 O O . ILE A 1 175 ? -38.475 13.936 2.794 1.00 85.38 175 ILE A O 1
ATOM 1364 N N . VAL A 1 176 ? -37.877 11.822 3.265 1.00 85.31 176 VAL A N 1
ATOM 1365 C CA . VAL A 1 176 ? -36.426 12.009 3.379 1.00 85.31 176 VAL A CA 1
ATOM 1366 C C . VAL A 1 176 ? -35.677 10.988 2.533 1.00 85.31 176 VAL A C 1
ATOM 1368 O O . VAL A 1 176 ? -36.213 9.931 2.216 1.00 85.31 176 VAL A O 1
ATOM 1371 N N . ASP A 1 177 ? -34.434 11.263 2.164 1.00 77.94 177 ASP A N 1
ATOM 1372 C CA . ASP A 1 177 ? -33.550 10.233 1.610 1.00 77.94 177 ASP A CA 1
ATOM 1373 C C . ASP A 1 177 ? -33.005 9.289 2.693 1.00 77.94 177 ASP A C 1
ATOM 1375 O O . ASP A 1 177 ? -32.967 8.084 2.469 1.00 77.94 177 ASP A O 1
ATOM 1379 N N . SER A 1 178 ? -32.646 9.829 3.862 1.00 81.75 178 SER A N 1
ATOM 1380 C CA . SER A 1 178 ? -32.194 9.090 5.047 1.00 81.75 178 SER A CA 1
ATOM 1381 C C . SER A 1 178 ? -32.777 9.717 6.310 1.00 81.75 178 SER A C 1
ATOM 1383 O O . SER A 1 178 ? -32.633 10.925 6.532 1.00 81.75 178 SER A O 1
ATOM 1385 N N . LYS A 1 179 ? -33.430 8.913 7.160 1.00 84.88 179 LYS A N 1
ATOM 1386 C CA . LYS A 1 179 ? -33.942 9.388 8.463 1.00 84.88 179 LYS A CA 1
ATOM 1387 C C . LYS A 1 179 ? -32.818 9.827 9.384 1.00 84.88 179 LYS A C 1
ATOM 1389 O O . LYS A 1 179 ? -32.953 10.843 10.060 1.00 84.88 179 LYS A O 1
ATOM 1394 N N . GLU A 1 180 ? -31.742 9.052 9.402 1.00 80.12 180 GLU A N 1
ATOM 1395 C CA . GLU A 1 180 ? -30.596 9.263 10.276 1.00 80.12 180 GLU A CA 1
ATOM 1396 C C . GLU A 1 180 ? -29.892 10.576 9.928 1.00 80.12 180 GLU A C 1
ATOM 1398 O O . GLU A 1 180 ? -29.877 11.499 10.739 1.00 80.12 180 GLU A O 1
ATOM 1403 N N . HIS A 1 181 ? -29.419 10.726 8.688 1.00 78.06 181 HIS A N 1
ATOM 1404 C CA . HIS A 1 181 ? -28.657 11.910 8.276 1.00 78.06 181 HIS A CA 1
ATOM 1405 C C . HIS A 1 181 ? -29.489 13.191 8.322 1.00 78.06 181 HIS A C 1
ATOM 1407 O O . HIS A 1 181 ? -29.008 14.234 8.766 1.00 78.06 181 HIS A O 1
ATOM 1413 N N . THR A 1 182 ? -30.768 13.116 7.938 1.00 81.00 182 THR A N 1
ATOM 1414 C CA . THR A 1 182 ? -31.658 14.280 7.989 1.00 81.00 182 THR A CA 1
ATOM 1415 C C . THR A 1 182 ? -31.736 14.855 9.404 1.00 81.00 182 THR A C 1
ATOM 1417 O O . THR A 1 182 ? -31.659 16.066 9.572 1.00 81.00 182 THR A O 1
ATOM 1420 N N . LEU A 1 183 ? -31.810 14.028 10.448 1.00 84.69 183 LEU A N 1
ATOM 1421 C CA . LEU A 1 183 ? -31.876 14.517 11.831 1.00 84.69 183 LEU A CA 1
ATOM 1422 C C . LEU A 1 183 ? -30.543 15.077 12.363 1.00 84.69 183 LEU A C 1
ATOM 1424 O O . LEU A 1 183 ? -30.534 15.686 13.431 1.00 84.69 183 LEU A O 1
ATOM 1428 N N . HIS A 1 184 ? -29.445 14.933 11.618 1.00 81.06 184 HIS A N 1
ATOM 1429 C CA . HIS A 1 184 ? -28.143 15.526 11.937 1.00 81.06 184 HIS A CA 1
ATOM 1430 C C . HIS A 1 184 ? -27.816 16.771 11.103 1.00 81.06 184 HIS A C 1
ATOM 1432 O O . HIS A 1 184 ? -27.082 17.642 11.568 1.00 81.06 184 HIS A O 1
ATOM 1438 N N . GLU A 1 185 ? -28.378 16.896 9.901 1.00 81.38 185 GLU A N 1
ATOM 1439 C CA . GLU A 1 185 ? -28.008 17.943 8.941 1.00 81.38 185 GLU A CA 1
ATOM 1440 C C . GLU A 1 185 ? -29.116 18.976 8.707 1.00 81.38 185 GLU A C 1
ATOM 1442 O O . GLU A 1 185 ? -28.830 20.137 8.410 1.00 81.38 185 GLU A O 1
ATOM 1447 N N . ALA A 1 186 ? -30.381 18.589 8.870 1.00 84.94 186 ALA A N 1
ATOM 1448 C CA . ALA A 1 186 ? -31.522 19.387 8.452 1.00 84.94 186 ALA A CA 1
ATOM 1449 C C . ALA A 1 186 ? -31.943 20.435 9.478 1.00 84.94 186 ALA A C 1
ATOM 1451 O O . ALA A 1 186 ? -32.831 20.189 10.300 1.00 84.94 186 ALA A O 1
ATOM 1452 N N . GLY A 1 187 ? -31.337 21.620 9.442 1.00 84.88 187 GLY A N 1
ATOM 1453 C CA . GLY A 1 187 ? -31.550 22.627 10.479 1.00 84.88 187 GLY A CA 1
ATOM 1454 C C . GLY A 1 187 ? -33.017 22.985 10.747 1.00 84.88 187 GLY A C 1
ATOM 1455 O O . GLY A 1 187 ? -33.413 23.048 11.908 1.00 84.88 187 GLY A O 1
ATOM 1456 N N . GLU A 1 188 ? -33.875 23.117 9.733 1.00 87.06 188 GLU A N 1
ATOM 1457 C CA . GLU A 1 188 ? -35.303 23.411 9.941 1.00 87.06 188 GLU A CA 1
ATOM 1458 C C . GLU A 1 188 ? -36.115 22.240 10.519 1.00 87.06 188 GLU A C 1
ATOM 1460 O O . GLU A 1 188 ? -37.143 22.477 11.156 1.00 87.06 188 GLU A O 1
ATOM 1465 N N . LEU A 1 189 ? -35.685 20.988 10.323 1.00 89.38 189 LEU A N 1
ATOM 1466 C CA . LEU A 1 189 ? -36.334 19.813 10.921 1.00 89.38 189 LEU A CA 1
ATOM 1467 C C . LEU A 1 189 ? -35.827 19.577 12.346 1.00 89.38 189 LEU A C 1
ATOM 1469 O O . LEU A 1 189 ? -36.635 19.344 13.248 1.00 89.38 189 LEU A O 1
ATOM 1473 N N . ILE A 1 190 ? -34.520 19.740 12.563 1.00 88.75 190 ILE A N 1
ATOM 1474 C CA . ILE A 1 190 ? -33.867 19.680 13.877 1.00 88.75 190 ILE A CA 1
ATOM 1475 C C . ILE A 1 190 ? -34.464 20.739 14.802 1.00 88.75 190 ILE A C 1
ATOM 1477 O O . ILE A 1 190 ? -34.940 20.428 15.892 1.00 88.75 190 ILE A O 1
ATOM 1481 N N . GLN A 1 191 ? -34.522 21.993 14.352 1.00 89.62 191 GLN A N 1
ATOM 1482 C CA . GLN A 1 191 ? -35.040 23.101 15.156 1.00 89.62 191 GLN A CA 1
ATOM 1483 C C . GLN A 1 191 ? -36.564 23.035 15.360 1.00 89.62 191 GLN A C 1
ATOM 1485 O O . GLN A 1 191 ? -37.078 23.581 16.337 1.00 89.62 191 GLN A O 1
ATOM 1490 N N . ALA A 1 192 ? -37.307 22.353 14.478 1.00 89.19 192 ALA A N 1
ATOM 1491 C CA . ALA A 1 192 ? -38.731 22.056 14.682 1.00 89.19 192 ALA A CA 1
ATOM 1492 C C . ALA A 1 192 ? -38.955 20.804 15.562 1.00 89.19 192 ALA A C 1
ATOM 1494 O O . ALA A 1 192 ? -40.095 20.472 15.914 1.00 89.19 192 ALA A O 1
ATOM 1495 N N . GLY A 1 193 ? -37.870 20.124 15.945 1.00 90.50 193 GLY A N 1
ATOM 1496 C CA . GLY A 1 193 ? -37.848 18.969 16.832 1.00 90.50 193 GLY A CA 1
ATOM 1497 C C . GLY A 1 193 ? -38.422 17.699 16.213 1.00 90.50 193 GLY A C 1
ATOM 1498 O O . GLY A 1 193 ? -39.068 16.944 16.936 1.00 90.50 193 GLY A O 1
ATOM 1499 N N . TYR A 1 194 ? -38.301 17.493 14.901 1.00 90.31 194 TYR A N 1
ATOM 1500 C CA . TYR A 1 194 ? -38.750 16.248 14.262 1.00 90.31 194 TYR A CA 1
ATOM 1501 C C . TYR A 1 194 ? -38.009 15.030 14.833 1.00 90.31 194 TYR A C 1
ATOM 1503 O O . TYR A 1 194 ? -36.834 15.117 15.181 1.00 90.31 194 TYR A O 1
ATOM 1511 N N . SER A 1 195 ? -38.698 13.894 14.906 1.00 90.31 195 SER A N 1
ATOM 1512 C CA . SER A 1 195 ? -38.134 12.587 15.267 1.00 90.31 195 SER A CA 1
ATOM 1513 C C . SER A 1 195 ? -38.281 11.584 14.117 1.00 90.31 195 SER A C 1
ATOM 1515 O O . SER A 1 195 ? -39.034 11.814 13.172 1.00 90.31 195 SER A O 1
ATOM 1517 N N . ALA A 1 196 ? -37.547 10.467 14.163 1.00 86.56 196 ALA A N 1
ATOM 1518 C CA . ALA A 1 196 ? -37.453 9.512 13.049 1.00 86.56 196 ALA A CA 1
ATOM 1519 C C . ALA A 1 196 ? -38.792 8.844 12.659 1.00 86.56 196 ALA A C 1
ATOM 1521 O O . ALA A 1 196 ? -38.979 8.436 11.508 1.00 86.56 196 ALA A O 1
ATOM 1522 N N . ASP A 1 197 ? -39.743 8.748 13.590 1.00 86.75 197 ASP A N 1
ATOM 1523 C CA . ASP A 1 197 ? -41.119 8.284 13.358 1.00 86.75 197 ASP A CA 1
ATOM 1524 C C . ASP A 1 197 ? -41.964 9.286 12.549 1.00 86.75 197 ASP A C 1
ATOM 1526 O O . ASP A 1 197 ? -42.959 8.910 11.934 1.00 86.75 197 ASP A O 1
ATOM 1530 N N . GLN A 1 198 ? -41.533 10.547 12.486 1.00 86.56 198 GLN A N 1
ATOM 1531 C CA . GLN A 1 198 ? -42.176 11.627 11.732 1.00 86.56 198 GLN A CA 1
ATOM 1532 C C . GLN A 1 198 ? -41.552 11.829 10.343 1.00 86.56 198 GLN A C 1
ATOM 1534 O O . GLN A 1 198 ? -41.925 12.749 9.613 1.00 86.56 198 GLN A O 1
ATOM 1539 N N . LEU A 1 199 ? -40.607 10.967 9.971 1.00 87.88 199 LEU A N 1
ATOM 1540 C CA . LEU A 1 199 ? -39.925 10.955 8.684 1.00 87.88 199 LEU A CA 1
ATOM 1541 C C . LEU A 1 199 ? -40.251 9.657 7.934 1.00 87.88 199 LEU A C 1
ATOM 1543 O O . LEU A 1 199 ? -40.460 8.609 8.550 1.00 87.88 199 LEU A O 1
ATOM 1547 N N . ILE A 1 200 ? -40.258 9.700 6.606 1.00 84.38 200 ILE A N 1
ATOM 1548 C CA . ILE A 1 200 ? -40.437 8.531 5.732 1.00 84.38 200 ILE A CA 1
ATOM 1549 C C . ILE A 1 200 ? -39.309 8.517 4.722 1.00 84.38 200 ILE A C 1
ATOM 1551 O O . ILE A 1 200 ? -39.136 9.487 3.995 1.00 84.38 200 ILE A O 1
ATOM 1555 N N . GLU A 1 201 ? -38.575 7.419 4.621 1.00 83.75 201 GLU A N 1
ATOM 1556 C CA . GLU A 1 201 ? -37.545 7.322 3.588 1.00 83.75 201 GLU A CA 1
ATOM 1557 C C . GLU A 1 201 ? -38.178 7.139 2.212 1.00 83.75 201 GLU A C 1
ATOM 1559 O O . GLU A 1 201 ? -39.183 6.439 2.065 1.00 83.75 201 GLU A O 1
ATOM 1564 N N . ILE A 1 202 ? -37.575 7.718 1.175 1.00 77.88 202 ILE A N 1
ATOM 1565 C CA . ILE A 1 202 ? -38.059 7.601 -0.206 1.00 77.88 202 ILE A CA 1
ATOM 1566 C C . ILE A 1 202 ? -38.261 6.133 -0.594 1.00 77.88 202 ILE A C 1
ATOM 1568 O O . ILE A 1 202 ? -39.254 5.812 -1.237 1.00 77.88 202 ILE A O 1
ATOM 1572 N N . GLN A 1 203 ? -37.400 5.217 -0.149 1.00 73.12 203 GLN A N 1
ATOM 1573 C CA . GLN A 1 203 ? -37.565 3.785 -0.411 1.00 73.12 203 GLN A CA 1
ATOM 1574 C C . GLN A 1 203 ? -38.869 3.212 0.177 1.00 73.12 203 GLN A C 1
ATOM 1576 O O . GLN A 1 203 ? -39.546 2.413 -0.477 1.00 73.12 203 GLN A O 1
ATOM 1581 N N . GLN A 1 204 ? -39.272 3.665 1.368 1.00 76.81 204 GLN A N 1
ATOM 1582 C CA . GLN A 1 204 ? -40.500 3.223 2.037 1.00 76.81 204 GLN A CA 1
ATOM 1583 C C . GLN A 1 204 ? -41.759 3.637 1.256 1.00 76.81 204 GLN A C 1
ATOM 1585 O O . GLN A 1 204 ? -42.759 2.917 1.290 1.00 76.81 204 GLN A O 1
ATOM 1590 N N . LEU A 1 205 ? -41.704 4.736 0.485 1.00 71.38 205 LEU A N 1
ATOM 1591 C CA . LEU A 1 205 ? -42.795 5.139 -0.416 1.00 71.38 205 LEU A CA 1
ATOM 1592 C C . LEU A 1 205 ? -43.041 4.128 -1.548 1.00 71.38 205 LEU A C 1
ATOM 1594 O O . LEU A 1 205 ? -44.169 4.004 -2.027 1.00 71.38 205 LEU A O 1
ATOM 1598 N N . TYR A 1 206 ? -42.004 3.414 -1.996 1.00 69.88 206 TYR A N 1
ATOM 1599 C CA . TYR A 1 206 ? -42.077 2.520 -3.157 1.00 69.88 206 TYR A CA 1
ATOM 1600 C C . TYR A 1 206 ? -42.327 1.049 -2.790 1.00 69.88 206 TYR A C 1
ATOM 1602 O O . TYR A 1 206 ? -42.814 0.294 -3.628 1.00 69.88 206 TYR A O 1
ATOM 1610 N N . GLN A 1 207 ? -42.085 0.640 -1.542 1.00 64.88 207 GLN A N 1
ATOM 1611 C CA . GLN A 1 207 ? -42.242 -0.750 -1.082 1.00 64.88 207 GLN A CA 1
ATOM 1612 C C . GLN A 1 207 ? -43.650 -1.104 -0.548 1.00 64.88 207 GLN A C 1
ATOM 1614 O O . GLN A 1 207 ? -43.818 -2.137 0.089 1.00 64.88 207 GLN A O 1
ATOM 1619 N N . GLN A 1 208 ? -44.672 -0.264 -0.775 1.00 55.00 208 GLN A N 1
ATOM 1620 C CA . GLN A 1 208 ? -46.039 -0.413 -0.221 1.00 55.00 208 GLN A CA 1
ATOM 1621 C C . GLN A 1 208 ? -46.117 -0.494 1.326 1.00 55.00 208 GLN A C 1
ATOM 1623 O O . GLN A 1 208 ? -47.165 -0.821 1.878 1.00 55.00 208 GLN A O 1
ATOM 1628 N N . GLN A 1 209 ? -45.048 -0.137 2.047 1.00 53.31 209 GLN A N 1
ATOM 1629 C CA . GLN A 1 209 ? -44.960 -0.229 3.515 1.00 53.31 209 GLN A CA 1
ATOM 1630 C C . GLN A 1 209 ? -45.472 1.013 4.269 1.00 53.31 209 GLN A C 1
ATOM 1632 O O . GLN A 1 209 ? -45.364 1.091 5.488 1.00 53.31 209 GLN A O 1
ATOM 1637 N N . ILE A 1 210 ? -46.054 1.990 3.572 1.00 57.09 210 ILE A N 1
ATOM 1638 C CA . ILE A 1 210 ? -46.446 3.281 4.165 1.00 57.09 210 ILE A CA 1
ATOM 1639 C C . ILE A 1 210 ? -47.830 3.294 4.844 1.00 57.09 210 ILE A C 1
ATOM 1641 O O . ILE A 1 210 ? -48.143 4.255 5.547 1.00 57.09 210 ILE A O 1
ATOM 1645 N N . GLY A 1 211 ? -48.642 2.237 4.719 1.00 56.75 211 GLY A N 1
ATOM 1646 C CA . GLY A 1 211 ? -49.910 2.096 5.456 1.00 56.75 211 GLY A CA 1
ATOM 1647 C C . GLY A 1 211 ? -50.835 3.326 5.365 1.00 56.75 211 GLY A C 1
ATOM 1648 O O . GLY A 1 211 ? -51.061 3.855 4.282 1.00 56.75 211 GLY A O 1
ATOM 1649 N N . ASN A 1 212 ? -51.351 3.794 6.512 1.00 58.47 212 ASN A N 1
ATOM 1650 C CA . ASN A 1 212 ? -52.193 5.002 6.645 1.00 58.47 212 ASN A CA 1
ATOM 1651 C C . ASN A 1 212 ? -51.383 6.298 6.896 1.00 58.47 212 ASN A C 1
ATOM 1653 O O . ASN A 1 212 ? -51.943 7.293 7.367 1.00 58.47 212 ASN A O 1
ATOM 1657 N N . THR A 1 213 ? -50.068 6.295 6.658 1.00 67.06 213 THR A N 1
ATOM 1658 C CA . THR A 1 213 ? -49.204 7.439 6.983 1.00 67.06 213 THR A CA 1
ATOM 1659 C C . THR A 1 213 ? -49.541 8.646 6.109 1.00 67.06 213 THR A C 1
ATOM 1661 O O . THR A 1 213 ? -49.592 8.548 4.882 1.00 67.06 213 THR A O 1
ATOM 1664 N N . LYS A 1 214 ? -49.778 9.805 6.735 1.00 70.62 214 LYS A N 1
ATOM 1665 C CA . LYS A 1 214 ? -50.134 11.040 6.028 1.00 70.62 214 LYS A CA 1
ATOM 1666 C C . LYS A 1 214 ? -48.877 11.785 5.593 1.00 70.62 214 LYS A C 1
ATOM 1668 O O . LYS A 1 214 ? -48.158 12.323 6.424 1.00 70.62 214 LYS A O 1
ATOM 1673 N N . ILE A 1 215 ? -48.658 11.855 4.284 1.00 70.62 215 ILE A N 1
ATOM 1674 C CA . ILE A 1 215 ? -47.584 12.652 3.660 1.00 70.62 215 ILE A CA 1
ATOM 1675 C C . ILE A 1 215 ? -48.091 13.970 3.061 1.00 70.62 215 ILE A C 1
ATOM 1677 O O . ILE A 1 215 ? -47.298 14.824 2.676 1.00 70.62 215 ILE A O 1
ATOM 1681 N N . THR A 1 216 ? -49.412 14.154 3.021 1.00 66.75 216 THR A N 1
ATOM 1682 C CA . THR A 1 216 ? -50.082 15.335 2.468 1.00 66.75 216 THR A CA 1
ATOM 1683 C C . THR A 1 216 ? -51.008 15.945 3.516 1.00 66.75 216 THR A C 1
ATOM 1685 O O . THR A 1 216 ? -51.827 15.247 4.119 1.00 66.75 216 THR A O 1
ATOM 1688 N N . ASP A 1 217 ? -50.901 17.255 3.726 1.00 59.31 217 ASP A N 1
ATOM 1689 C CA . ASP A 1 217 ? -51.828 18.031 4.550 1.00 59.31 217 ASP A CA 1
ATOM 1690 C C . ASP A 1 217 ? -53.190 18.145 3.842 1.00 59.31 217 ASP A C 1
ATOM 1692 O O . ASP A 1 217 ? -53.327 18.834 2.835 1.00 59.31 217 ASP A O 1
ATOM 1696 N N . ASN A 1 218 ? -54.231 17.512 4.387 1.00 53.41 218 ASN A N 1
ATOM 1697 C CA . ASN A 1 218 ? -55.584 17.516 3.808 1.00 53.41 218 ASN A CA 1
ATOM 1698 C C . ASN A 1 218 ? -56.303 18.885 3.891 1.00 53.41 218 ASN A C 1
ATOM 1700 O O . ASN A 1 218 ? -57.349 19.088 3.255 1.00 53.41 218 ASN A O 1
ATOM 1704 N N . SER A 1 219 ? -55.782 19.829 4.684 1.00 48.72 219 SER A N 1
ATOM 1705 C CA . SER A 1 219 ? -56.323 21.185 4.819 1.00 48.72 219 SER A CA 1
ATOM 1706 C C . SER A 1 219 ? -55.784 22.146 3.752 1.00 48.72 219 SER A C 1
ATOM 1708 O O . SER A 1 219 ? -56.548 22.989 3.281 1.00 48.72 219 SER A O 1
ATOM 1710 N N . THR A 1 220 ? -54.537 21.954 3.300 1.00 52.53 220 THR A N 1
ATOM 1711 C CA . THR A 1 220 ? -53.831 22.827 2.336 1.00 52.53 220 THR A CA 1
ATOM 1712 C C . THR A 1 220 ? -53.368 22.125 1.048 1.00 52.53 220 THR A C 1
ATOM 1714 O O . THR A 1 220 ? -52.887 22.786 0.136 1.00 52.53 220 THR A O 1
ATOM 1717 N N . ASN A 1 221 ? -53.540 20.802 0.947 1.00 46.81 221 ASN A N 1
ATOM 1718 C CA . ASN A 1 221 ? -53.046 19.933 -0.133 1.00 46.81 221 ASN A CA 1
ATOM 1719 C C . ASN A 1 221 ? -51.513 20.001 -0.336 1.00 46.81 221 ASN A C 1
ATOM 1721 O O . ASN A 1 221 ? -51.000 19.862 -1.450 1.00 46.81 221 ASN A O 1
ATOM 1725 N N . LEU A 1 222 ? -50.780 20.245 0.757 1.00 46.03 222 LEU A N 1
ATOM 1726 C CA . LEU A 1 222 ? -49.331 20.442 0.772 1.00 46.03 222 LEU A CA 1
ATOM 1727 C C . LEU A 1 222 ? -48.608 19.143 1.138 1.00 46.03 222 LEU A C 1
ATOM 1729 O O . LEU A 1 222 ? -48.883 18.548 2.177 1.00 46.03 222 LEU A O 1
ATOM 1733 N N . THR A 1 223 ? -47.661 18.725 0.302 1.00 50.62 223 THR A N 1
ATOM 1734 C CA . THR A 1 223 ? -46.764 17.591 0.556 1.00 50.62 223 THR A CA 1
ATOM 1735 C C . THR A 1 223 ? -45.325 18.087 0.568 1.00 50.62 223 THR A C 1
ATOM 1737 O O . THR A 1 223 ? -44.900 18.811 -0.337 1.00 50.62 223 THR A O 1
ATOM 1740 N N . LYS A 1 224 ? -44.560 17.716 1.597 1.00 50.47 224 LYS A N 1
ATOM 1741 C CA . LYS A 1 224 ? -43.185 18.188 1.780 1.00 50.47 224 LYS A CA 1
ATOM 1742 C C . LYS A 1 224 ? -42.191 17.032 1.690 1.00 50.47 224 LYS A C 1
ATOM 1744 O O . LYS A 1 224 ? -42.343 16.007 2.353 1.00 50.47 224 LYS A O 1
ATOM 1749 N N . VAL A 1 225 ? -41.151 17.250 0.896 1.00 50.38 225 VAL A N 1
ATOM 1750 C CA . VAL A 1 225 ? -39.989 16.376 0.756 1.00 50.38 225 VAL A CA 1
ATOM 1751 C C . VAL A 1 225 ? -38.758 17.139 1.218 1.00 50.38 225 VAL A C 1
ATOM 1753 O O . VAL A 1 225 ? -38.612 18.341 1.011 1.00 50.38 225 VAL A O 1
ATOM 1756 N N . TYR A 1 226 ? -37.882 16.441 1.900 1.00 46.84 226 TYR A N 1
ATOM 1757 C CA . TYR A 1 226 ? -36.612 16.921 2.385 1.00 46.84 226 TYR A CA 1
ATOM 1758 C C . TYR A 1 226 ? -35.541 15.971 1.870 1.00 46.84 226 TYR A C 1
ATOM 1760 O O . TYR A 1 226 ? -35.788 14.776 1.776 1.00 46.84 226 TYR A O 1
ATOM 1768 N N . LEU A 1 227 ? -34.375 16.467 1.486 1.00 41.53 227 LEU A N 1
ATOM 1769 C CA . LEU A 1 227 ? -33.275 15.604 1.066 1.00 41.53 227 LEU A CA 1
ATOM 1770 C C . LEU A 1 227 ? -32.020 16.031 1.802 1.00 41.53 227 LEU A C 1
ATOM 1772 O O . LEU A 1 227 ? -31.558 17.157 1.628 1.00 41.53 227 LEU A O 1
ATOM 1776 N N . SER A 1 228 ? -31.478 15.124 2.610 1.00 38.69 228 SER A N 1
ATOM 1777 C CA . SER A 1 228 ? -30.099 15.205 3.073 1.00 38.69 228 SER A CA 1
ATOM 1778 C C . SER A 1 228 ? -29.143 14.867 1.918 1.00 38.69 228 SER A C 1
ATOM 1780 O O . SER A 1 228 ? -29.548 14.439 0.833 1.00 38.69 228 SER A O 1
ATOM 1782 N N . TYR A 1 229 ? -27.858 15.178 2.063 1.00 42.53 229 TYR A N 1
ATOM 1783 C CA . TYR A 1 229 ? -26.918 15.227 0.935 1.00 42.53 229 TYR A CA 1
ATOM 1784 C C . TYR A 1 229 ? -26.381 13.852 0.479 1.00 42.53 229 TYR A C 1
ATOM 1786 O O . TYR A 1 229 ? -25.316 13.784 -0.145 1.00 42.53 229 TYR A O 1
ATOM 1794 N N . PHE A 1 230 ? -27.097 12.749 0.725 1.00 40.66 230 PHE A N 1
ATOM 1795 C CA . PHE A 1 230 ? -26.537 11.398 0.621 1.00 40.66 230 PHE A CA 1
ATOM 1796 C C . PHE A 1 230 ? -27.442 10.376 -0.089 1.00 40.66 230 PHE A C 1
ATOM 1798 O O . PHE A 1 230 ? -27.707 9.291 0.418 1.00 40.66 230 PHE A O 1
ATOM 1805 N N . LEU A 1 231 ? -27.788 10.622 -1.359 1.00 37.34 231 LEU A N 1
ATOM 1806 C CA . LEU A 1 231 ? -28.011 9.487 -2.271 1.00 37.34 231 LEU A CA 1
ATOM 1807 C C . LEU A 1 231 ? -26.671 9.017 -2.826 1.00 37.34 231 LEU A C 1
ATOM 1809 O O . LEU A 1 231 ? -25.983 9.805 -3.448 1.00 37.34 231 LEU A O 1
ATOM 1813 N N . ASN A 1 232 ? -26.287 7.753 -2.676 1.00 38.19 232 ASN A N 1
ATOM 1814 C CA . ASN A 1 232 ? -25.169 7.184 -3.437 1.00 38.19 232 ASN A CA 1
ATOM 1815 C C . ASN A 1 232 ? -25.616 6.823 -4.867 1.00 38.19 232 ASN A C 1
ATOM 1817 O O . ASN A 1 232 ? -26.779 6.531 -5.112 1.00 38.19 232 ASN A O 1
ATOM 1821 N N . VAL A 1 233 ? -24.694 6.823 -5.837 1.00 38.62 233 VAL A N 1
ATOM 1822 C CA . VAL A 1 233 ? -24.976 6.469 -7.251 1.00 38.62 233 VAL A CA 1
ATOM 1823 C C . VAL A 1 233 ? -25.603 5.064 -7.386 1.00 38.62 233 VAL A C 1
ATOM 1825 O O . VAL A 1 233 ? -26.359 4.813 -8.319 1.00 38.62 233 VAL A O 1
ATOM 1828 N N . LEU A 1 234 ? -25.364 4.185 -6.405 1.00 38.34 234 LEU A N 1
ATOM 1829 C CA . LEU A 1 234 ? -25.896 2.821 -6.328 1.00 38.34 234 LEU A CA 1
ATOM 1830 C C . LEU A 1 234 ? -27.410 2.716 -6.067 1.00 38.34 234 LEU A C 1
ATOM 1832 O O . LEU A 1 234 ? -28.020 1.733 -6.482 1.00 38.34 234 LEU A O 1
ATOM 1836 N N . THR A 1 235 ? -28.050 3.691 -5.411 1.00 42.34 235 THR A N 1
ATOM 1837 C CA . THR A 1 235 ? -29.498 3.593 -5.131 1.00 42.34 235 THR A CA 1
ATOM 1838 C C . THR A 1 235 ? -30.359 3.886 -6.361 1.00 42.34 235 THR A C 1
ATOM 1840 O O . THR A 1 235 ? -31.470 3.371 -6.465 1.00 42.34 235 THR A O 1
ATOM 1843 N N . LEU A 1 236 ? -29.841 4.633 -7.343 1.00 40.25 236 LEU A N 1
ATOM 1844 C CA . LEU A 1 236 ? -30.546 4.934 -8.598 1.00 40.25 236 LEU A CA 1
ATOM 1845 C C . LEU A 1 236 ? -30.430 3.813 -9.643 1.00 40.25 236 LEU A C 1
ATOM 1847 O O . LEU A 1 236 ? -31.383 3.582 -10.387 1.00 40.25 236 LEU A O 1
ATOM 1851 N N . SER A 1 237 ? -29.317 3.075 -9.673 1.00 43.16 237 SER A N 1
ATOM 1852 C CA . SER A 1 237 ? -29.153 1.916 -10.561 1.00 43.16 237 SER A CA 1
ATOM 1853 C C . SER A 1 237 ? -30.018 0.724 -10.139 1.00 43.16 237 SER A C 1
ATOM 1855 O O . SER A 1 237 ? -30.559 0.038 -11.006 1.00 43.16 237 SER A O 1
ATOM 1857 N N . LEU A 1 238 ? -30.254 0.524 -8.834 1.00 39.34 238 LEU A N 1
ATOM 1858 C CA . LEU A 1 238 ? -31.189 -0.504 -8.354 1.00 39.34 238 LEU A CA 1
ATOM 1859 C C . LEU A 1 238 ? -32.652 -0.203 -8.722 1.00 39.34 238 LEU A C 1
ATOM 1861 O O . LEU A 1 238 ? -33.397 -1.116 -9.068 1.00 39.34 238 LEU A O 1
ATOM 1865 N N . LEU A 1 239 ? -33.075 1.064 -8.686 1.00 39.41 239 LEU A N 1
ATOM 1866 C CA . LEU A 1 239 ? -34.467 1.447 -8.962 1.00 39.41 239 LEU A CA 1
ATOM 1867 C C . LEU A 1 239 ? -34.831 1.373 -10.455 1.00 39.41 239 LEU A C 1
ATOM 1869 O O . LEU A 1 239 ? -35.969 1.040 -10.782 1.00 39.41 239 LEU A O 1
ATOM 1873 N N . ALA A 1 240 ? -33.870 1.600 -11.358 1.00 38.94 240 ALA A N 1
ATOM 1874 C CA . ALA A 1 240 ? -34.058 1.370 -12.794 1.00 38.94 240 ALA A CA 1
ATOM 1875 C C . ALA A 1 240 ? -34.190 -0.129 -13.135 1.00 38.94 240 ALA A C 1
ATOM 1877 O O . ALA A 1 240 ? -34.927 -0.496 -14.051 1.00 38.94 240 ALA A O 1
ATOM 1878 N N . TYR A 1 241 ? -33.535 -1.000 -12.360 1.00 38.59 241 TYR A N 1
ATOM 1879 C CA . TYR A 1 241 ? -33.568 -2.452 -12.558 1.00 38.59 241 TYR A CA 1
ATOM 1880 C C . TYR A 1 241 ? -34.921 -3.079 -12.170 1.00 38.59 241 TYR A C 1
ATOM 1882 O O . TYR A 1 241 ? -35.369 -4.039 -12.796 1.00 38.59 241 TYR A O 1
ATOM 1890 N N . VAL A 1 242 ? -35.625 -2.497 -11.190 1.00 38.19 242 VAL A N 1
ATOM 1891 C CA . VAL A 1 242 ? -36.935 -2.986 -10.711 1.00 38.19 242 VAL A CA 1
ATOM 1892 C C . VAL A 1 242 ? -38.063 -2.783 -11.740 1.00 38.19 242 VAL A C 1
ATOM 1894 O O . VAL A 1 242 ? -39.069 -3.484 -11.684 1.00 38.19 242 VAL A O 1
ATOM 1897 N N . TYR A 1 243 ? -37.902 -1.890 -12.723 1.00 34.00 243 TYR A N 1
ATOM 1898 C CA . TYR A 1 243 ? -38.935 -1.619 -13.735 1.00 34.00 243 TYR A CA 1
ATOM 1899 C C . TYR A 1 243 ? -38.864 -2.518 -14.986 1.00 34.00 243 TYR A C 1
ATOM 1901 O O . TYR A 1 243 ? -39.772 -2.462 -15.815 1.00 34.00 243 TYR A O 1
ATOM 1909 N N . LEU A 1 244 ? -37.815 -3.339 -15.149 1.00 31.88 244 LEU A N 1
ATOM 1910 C CA . LEU A 1 244 ? -37.510 -4.008 -16.426 1.00 31.88 244 LEU A CA 1
ATOM 1911 C C . LEU A 1 244 ? -37.620 -5.541 -16.434 1.00 31.88 244 LEU A C 1
ATOM 1913 O O . LEU A 1 244 ? -37.391 -6.143 -17.482 1.00 31.88 244 LEU A O 1
ATOM 1917 N N . ILE A 1 245 ? -38.017 -6.193 -15.336 1.00 31.94 245 ILE A N 1
ATOM 1918 C CA . ILE A 1 245 ? -38.188 -7.656 -15.324 1.00 31.94 245 ILE A CA 1
ATOM 1919 C C . ILE A 1 245 ? -39.675 -8.022 -15.187 1.00 31.94 245 ILE A C 1
ATOM 1921 O O . ILE A 1 245 ? -40.273 -7.766 -14.140 1.00 31.94 245 ILE A O 1
ATOM 1925 N N . PRO A 1 246 ? -40.291 -8.661 -16.201 1.00 31.91 246 PRO A N 1
ATOM 1926 C CA . PRO A 1 246 ? -41.584 -9.308 -16.040 1.00 31.91 246 PRO A CA 1
ATOM 1927 C C . PRO A 1 246 ? -41.434 -10.483 -15.070 1.00 31.91 246 PRO A C 1
ATOM 1929 O O . PRO A 1 246 ? -40.573 -11.346 -15.246 1.00 31.91 246 PRO A O 1
ATOM 1932 N N . SER A 1 247 ? -42.291 -10.527 -14.051 1.00 32.12 247 SER A N 1
ATOM 1933 C CA . SER A 1 247 ? -42.350 -11.616 -13.080 1.00 32.12 247 SER A CA 1
ATOM 1934 C C . SER A 1 247 ? -42.558 -12.962 -13.781 1.00 32.12 247 SER A C 1
ATOM 1936 O O . SER A 1 247 ? -43.609 -13.184 -14.387 1.00 32.12 247 SER A O 1
ATOM 1938 N N . SER A 1 248 ? -41.599 -13.879 -13.649 1.00 29.16 248 SER A N 1
ATOM 1939 C CA . SER A 1 248 ? -41.847 -15.305 -13.855 1.00 29.16 248 SER A CA 1
ATOM 1940 C C . SER A 1 248 ? -41.756 -16.026 -12.515 1.00 29.16 248 SER A C 1
ATOM 1942 O O . SER A 1 248 ? -40.880 -15.774 -11.690 1.00 29.16 248 SER A O 1
ATOM 1944 N N . SER A 1 249 ? -42.782 -16.828 -12.274 1.00 30.03 249 SER A N 1
ATOM 1945 C CA . SER A 1 249 ? -43.125 -17.492 -11.028 1.00 30.03 249 SER A CA 1
ATOM 1946 C C . SER A 1 249 ? -42.341 -18.782 -10.798 1.00 30.03 249 SER A C 1
ATOM 1948 O O . SER A 1 249 ? -42.219 -19.578 -11.722 1.00 30.03 249 SER A O 1
ATOM 1950 N N . ASN A 1 250 ? -42.012 -19.001 -9.522 1.00 28.22 250 ASN A N 1
ATOM 1951 C CA . ASN A 1 250 ? -41.802 -20.270 -8.817 1.00 28.22 250 ASN A CA 1
ATOM 1952 C C . ASN A 1 250 ? -40.766 -21.265 -9.364 1.00 28.22 250 ASN A C 1
ATOM 1954 O O . ASN A 1 250 ? -41.004 -21.949 -10.350 1.00 28.22 250 ASN A O 1
ATOM 1958 N N . ASP A 1 251 ? -39.752 -21.538 -8.537 1.00 26.67 251 ASP A N 1
ATOM 1959 C CA . ASP A 1 251 ? -39.785 -22.808 -7.808 1.00 26.67 251 ASP A CA 1
ATOM 1960 C C . ASP A 1 251 ? -39.078 -22.734 -6.446 1.00 26.67 251 ASP A C 1
ATOM 1962 O O . ASP A 1 251 ? -37.962 -22.238 -6.297 1.00 26.67 251 ASP A O 1
ATOM 1966 N N . ASN A 1 252 ? -39.793 -23.225 -5.435 1.00 29.67 252 ASN A N 1
ATOM 1967 C CA . ASN A 1 252 ? -39.411 -23.273 -4.030 1.00 29.67 252 ASN A CA 1
ATOM 1968 C C . ASN A 1 252 ? -38.291 -24.287 -3.779 1.00 29.67 252 ASN A C 1
ATOM 1970 O O . ASN A 1 252 ? -38.525 -25.491 -3.900 1.00 29.67 252 ASN A O 1
ATOM 1974 N N . LYS A 1 253 ? -37.156 -23.829 -3.239 1.00 27.36 253 LYS A N 1
ATOM 1975 C CA . LYS A 1 253 ? -36.388 -24.582 -2.233 1.00 27.36 253 LYS A CA 1
ATOM 1976 C C . LYS A 1 253 ? -35.883 -23.627 -1.155 1.00 27.36 253 LYS A C 1
ATOM 1978 O O . LYS A 1 253 ? -35.033 -22.781 -1.399 1.00 27.36 253 LYS A O 1
ATOM 1983 N N . ASN A 1 254 ? -36.455 -23.778 0.037 1.00 28.98 254 ASN A N 1
ATOM 1984 C CA . ASN A 1 254 ? -36.108 -23.041 1.245 1.00 28.98 254 ASN A CA 1
ATOM 1985 C C . ASN A 1 254 ? -34.634 -23.257 1.626 1.00 28.98 254 ASN A C 1
ATOM 1987 O O . ASN A 1 254 ? -34.290 -24.303 2.172 1.00 28.98 254 ASN A O 1
ATOM 1991 N N . HIS A 1 255 ? -33.809 -22.229 1.447 1.00 27.39 255 HIS A N 1
ATOM 1992 C CA . HIS A 1 255 ? -32.733 -21.922 2.383 1.00 27.39 255 HIS A CA 1
ATOM 1993 C C . HIS A 1 255 ? -33.122 -20.633 3.103 1.00 27.39 255 HIS A C 1
ATOM 1995 O O . HIS A 1 255 ? -33.229 -19.576 2.488 1.00 27.39 255 HIS A O 1
ATOM 2001 N N . HIS A 1 256 ? -33.405 -20.737 4.402 1.00 26.52 256 HIS A N 1
ATOM 2002 C CA . HIS A 1 256 ? -33.471 -19.577 5.282 1.00 26.52 256 HIS A CA 1
ATOM 2003 C C . HIS A 1 256 ? -32.077 -18.936 5.324 1.00 26.52 256 HIS A C 1
ATOM 2005 O O . HIS A 1 256 ? -31.219 -19.386 6.079 1.00 26.52 256 HIS A O 1
ATOM 2011 N N . PHE A 1 257 ? -31.847 -17.907 4.510 1.00 31.19 257 PHE A N 1
ATOM 2012 C CA . PHE A 1 257 ? -30.833 -16.903 4.810 1.00 31.19 257 PHE A CA 1
ATOM 2013 C C . PHE A 1 257 ? -31.457 -15.955 5.830 1.00 31.19 257 PHE A C 1
ATOM 2015 O O . PHE A 1 257 ? -32.367 -15.196 5.508 1.00 31.19 257 PHE A O 1
ATOM 2022 N N . GLY A 1 258 ? -31.036 -16.072 7.087 1.00 30.92 258 GLY A N 1
ATOM 2023 C CA . GLY A 1 258 ? -31.283 -15.020 8.061 1.00 30.92 258 GLY A CA 1
ATOM 2024 C C . GLY A 1 258 ? -30.434 -13.805 7.697 1.00 30.92 258 GLY A C 1
ATOM 2025 O O . GLY A 1 258 ? -29.226 -13.938 7.539 1.00 30.92 258 GLY A O 1
ATOM 2026 N N . ASP A 1 259 ? -31.059 -12.633 7.602 1.00 39.72 259 ASP A N 1
ATOM 2027 C CA . ASP A 1 259 ? -30.424 -11.315 7.413 1.00 39.72 259 ASP A CA 1
ATOM 2028 C C . ASP A 1 259 ? -29.616 -10.836 8.646 1.00 39.72 259 ASP A C 1
ATOM 2030 O O . ASP A 1 259 ? -29.431 -9.640 8.871 1.00 39.72 259 ASP A O 1
ATOM 2034 N N . THR A 1 260 ? -29.139 -11.746 9.494 1.00 47.28 260 THR A N 1
ATOM 2035 C CA . THR A 1 260 ? -28.302 -11.403 10.648 1.00 47.28 260 THR A CA 1
ATOM 2036 C C . THR A 1 260 ? -26.838 -11.514 10.252 1.00 47.28 260 THR A C 1
ATOM 2038 O O . THR A 1 260 ? -26.383 -12.603 9.906 1.00 47.28 260 THR A O 1
ATOM 2041 N N . GLU A 1 261 ? -26.104 -10.400 10.306 1.00 56.84 261 GLU A N 1
ATOM 2042 C CA . GLU A 1 261 ? -24.648 -10.400 10.126 1.00 56.84 261 GLU A CA 1
ATOM 2043 C C . GLU A 1 261 ? -23.986 -11.459 11.026 1.00 56.84 26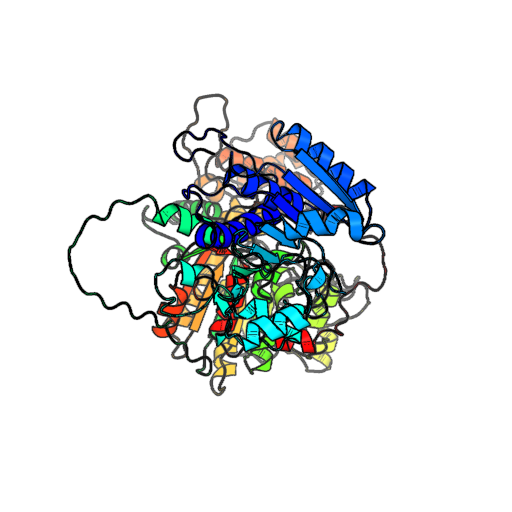1 GLU A C 1
ATOM 2045 O O . GLU A 1 261 ? -24.411 -11.610 12.178 1.00 56.84 261 GLU A O 1
ATOM 2050 N N . PRO A 1 262 ? -22.938 -12.166 10.559 1.00 60.44 262 PRO A N 1
ATOM 2051 C CA . PRO A 1 262 ? -22.181 -13.062 11.423 1.00 60.44 262 PRO A CA 1
ATOM 2052 C C . PRO A 1 262 ? -21.608 -12.253 12.591 1.00 60.44 262 PRO A C 1
ATOM 2054 O O . PRO A 1 262 ? -20.780 -11.358 12.397 1.00 60.44 262 PRO A O 1
ATOM 2057 N N . ALA A 1 263 ? -22.093 -12.527 13.801 1.00 68.12 263 ALA A N 1
ATOM 2058 C CA . ALA A 1 263 ? -21.654 -11.829 14.999 1.00 68.12 263 ALA A CA 1
ATOM 2059 C C . ALA A 1 263 ? -20.228 -12.270 15.363 1.00 68.12 263 ALA A C 1
ATOM 2061 O O . ALA A 1 263 ? -19.977 -13.452 15.612 1.00 68.12 263 ALA A O 1
ATOM 2062 N N . VAL A 1 264 ? -19.302 -11.312 15.429 1.00 78.31 264 VAL A N 1
ATOM 2063 C CA . VAL A 1 264 ? -17.949 -11.520 15.956 1.00 78.31 264 VAL A CA 1
ATOM 2064 C C . VAL A 1 264 ? -17.916 -11.011 17.391 1.00 78.31 264 VAL A C 1
ATOM 2066 O O . VAL A 1 264 ? -18.285 -9.870 17.659 1.00 78.31 264 VAL A O 1
ATOM 2069 N N . ASP A 1 265 ? -17.462 -11.850 18.321 1.00 82.56 265 ASP A N 1
ATOM 2070 C CA . ASP A 1 265 ? -17.165 -11.391 19.676 1.00 82.56 265 ASP A CA 1
ATOM 2071 C C . ASP A 1 265 ? -15.883 -10.552 19.639 1.00 82.56 265 ASP A C 1
ATOM 2073 O O . ASP A 1 265 ? -14.763 -11.066 19.536 1.00 82.56 265 ASP A O 1
ATOM 2077 N N . GLN A 1 266 ? -16.059 -9.236 19.685 1.00 83.06 266 GLN A N 1
ATOM 2078 C CA . GLN A 1 266 ? -14.964 -8.274 19.667 1.00 83.06 266 GLN A CA 1
ATOM 2079 C C . GLN A 1 266 ? -14.030 -8.437 20.874 1.00 83.06 266 GLN A C 1
ATOM 2081 O O . GLN A 1 266 ? -12.831 -8.212 20.724 1.00 83.06 266 GLN A O 1
ATOM 2086 N N . SER A 1 267 ? -14.547 -8.901 22.018 1.00 80.50 267 SER A N 1
ATOM 2087 C CA . SER A 1 267 ? -13.809 -9.018 23.282 1.00 80.50 267 SER A CA 1
ATOM 2088 C C . SER A 1 267 ? -12.961 -10.282 23.402 1.00 80.50 267 SER A C 1
ATOM 2090 O O . SER A 1 267 ? -12.007 -10.307 24.178 1.00 80.50 267 SER A O 1
ATOM 2092 N N . LYS A 1 268 ? -13.280 -11.325 22.626 1.00 90.06 268 LYS A N 1
ATOM 2093 C CA . LYS A 1 268 ? -12.498 -12.563 22.603 1.00 90.06 268 LYS A CA 1
ATOM 2094 C C . LYS A 1 268 ? -11.065 -12.264 22.155 1.00 90.06 268 LYS A C 1
ATOM 2096 O O . LYS A 1 268 ? -10.879 -11.583 21.152 1.00 90.06 268 LYS A O 1
ATOM 2101 N N . LYS A 1 269 ? -10.068 -12.816 22.851 1.00 95.06 269 LYS A N 1
ATOM 2102 C CA . LYS A 1 269 ? -8.653 -12.731 22.464 1.00 95.06 269 LYS A CA 1
ATOM 2103 C C . LYS A 1 269 ? -8.446 -13.191 21.019 1.00 95.06 269 LYS A C 1
ATOM 2105 O O . LYS A 1 269 ? -8.890 -14.281 20.654 1.00 95.06 269 LYS A O 1
ATOM 2110 N N . LYS A 1 270 ? -7.755 -12.375 20.222 1.00 96.50 270 LYS A N 1
ATOM 2111 C CA . LYS A 1 270 ? -7.380 -12.700 18.843 1.00 96.50 270 LYS A CA 1
ATOM 2112 C C . LYS A 1 270 ? -6.047 -12.078 18.450 1.00 96.50 270 LYS A C 1
ATOM 2114 O O . LYS A 1 270 ? -5.634 -11.084 19.043 1.00 96.50 270 LYS A O 1
ATOM 2119 N N . ASN A 1 271 ? -5.415 -12.643 17.431 1.00 98.69 271 ASN A N 1
ATOM 2120 C CA . ASN A 1 271 ? -4.255 -12.069 16.761 1.00 98.69 271 ASN A CA 1
ATOM 2121 C C . ASN A 1 271 ? -4.685 -11.522 15.392 1.00 98.69 271 ASN A C 1
ATOM 2123 O O . ASN A 1 271 ? -5.438 -12.176 14.666 1.00 98.69 271 ASN A O 1
ATOM 2127 N N . ILE A 1 272 ? -4.211 -10.330 15.035 1.00 98.75 272 ILE A N 1
ATOM 2128 C CA . ILE A 1 272 ? -4.519 -9.665 13.764 1.00 98.75 272 ILE A CA 1
ATOM 2129 C C . ILE A 1 272 ? -3.205 -9.426 13.025 1.00 98.75 272 ILE A C 1
ATOM 2131 O O . ILE A 1 272 ? -2.319 -8.733 13.520 1.00 98.75 272 ILE A O 1
ATOM 2135 N N . ILE A 1 273 ? -3.069 -10.006 11.838 1.00 98.94 273 ILE A N 1
ATOM 2136 C CA . ILE A 1 273 ? -1.865 -9.901 11.016 1.00 98.94 273 ILE A CA 1
ATOM 2137 C C . ILE A 1 273 ? -2.239 -9.189 9.718 1.00 98.94 273 ILE A C 1
ATOM 2139 O O . ILE A 1 273 ? -3.046 -9.691 8.936 1.00 98.94 273 ILE A O 1
ATOM 2143 N N . MET A 1 274 ? -1.652 -8.020 9.487 1.00 98.81 274 MET A N 1
ATOM 2144 C CA . MET A 1 274 ? -1.754 -7.300 8.222 1.00 98.81 274 MET A CA 1
ATOM 2145 C C . MET A 1 274 ? -0.469 -7.529 7.438 1.00 98.81 274 MET A C 1
ATOM 2147 O O . MET A 1 274 ? 0.620 -7.266 7.939 1.00 98.81 274 MET A O 1
ATOM 2151 N N . MET A 1 275 ? -0.582 -7.999 6.204 1.00 98.81 275 MET A N 1
ATOM 2152 C CA . MET A 1 275 ? 0.560 -8.216 5.331 1.00 98.81 275 MET A CA 1
ATOM 2153 C C . MET A 1 275 ? 0.437 -7.354 4.072 1.00 98.81 275 MET A C 1
ATOM 2155 O O . MET A 1 275 ? -0.465 -7.552 3.266 1.00 98.81 275 MET A O 1
ATOM 2159 N N . VAL A 1 276 ? 1.355 -6.420 3.858 1.00 98.75 276 VAL A N 1
ATOM 2160 C CA . VAL A 1 276 ? 1.360 -5.550 2.676 1.00 98.75 276 VAL A CA 1
ATOM 2161 C C . VAL A 1 276 ? 2.362 -6.073 1.649 1.00 98.75 276 VAL A C 1
ATOM 2163 O O . VAL A 1 276 ? 3.499 -6.394 1.987 1.00 98.75 276 VAL A O 1
ATOM 2166 N N . THR A 1 277 ? 1.942 -6.195 0.395 1.00 96.69 277 THR A N 1
ATOM 2167 C CA . THR A 1 277 ? 2.823 -6.493 -0.745 1.00 96.69 277 THR A CA 1
ATOM 2168 C C . THR A 1 277 ? 3.050 -5.226 -1.559 1.00 96.69 277 THR A C 1
ATOM 2170 O O . THR A 1 277 ? 2.340 -5.033 -2.547 1.00 96.69 277 THR A O 1
ATOM 2173 N N . ASP A 1 278 ? 3.961 -4.351 -1.133 1.00 97.62 278 ASP A N 1
ATOM 2174 C CA . ASP A 1 278 ? 4.170 -3.040 -1.773 1.00 97.62 278 ASP A CA 1
ATOM 2175 C C . ASP A 1 278 ? 4.406 -3.214 -3.288 1.00 97.62 278 ASP A C 1
ATOM 2177 O O . ASP A 1 278 ? 5.235 -4.029 -3.696 1.00 97.62 278 ASP A O 1
ATOM 2181 N N . GLY A 1 279 ? 3.607 -2.560 -4.134 1.00 96.75 279 GLY A N 1
ATOM 2182 C CA . GLY A 1 279 ? 3.747 -2.615 -5.599 1.00 96.75 279 GLY A CA 1
ATOM 2183 C C . GLY A 1 279 ? 3.323 -3.923 -6.300 1.00 96.75 279 GLY A C 1
ATOM 2184 O O . GLY A 1 279 ? 3.515 -4.078 -7.514 1.00 96.75 279 GLY A O 1
ATOM 2185 N N . MET A 1 280 ? 2.746 -4.901 -5.591 1.00 97.69 280 MET A N 1
ATOM 2186 C CA . MET A 1 280 ? 2.383 -6.208 -6.161 1.00 97.69 280 MET A CA 1
ATOM 2187 C C . MET A 1 280 ? 0.986 -6.239 -6.808 1.00 97.69 280 MET A C 1
ATOM 2189 O O . MET A 1 280 ? -0.032 -6.475 -6.155 1.00 97.69 280 MET A O 1
ATOM 2193 N N . GLY A 1 281 ? 0.947 -6.152 -8.140 1.00 96.69 281 GLY A N 1
ATOM 2194 C CA . GLY A 1 281 ? -0.258 -6.433 -8.929 1.00 96.69 281 GLY A CA 1
ATOM 2195 C C . GLY A 1 281 ? -0.460 -7.913 -9.309 1.00 96.69 281 GLY A C 1
ATOM 2196 O O . GLY A 1 281 ? 0.433 -8.751 -9.135 1.00 96.69 281 GLY A O 1
ATOM 2197 N N . PRO A 1 282 ? -1.610 -8.262 -9.924 1.00 97.69 282 PRO A N 1
ATOM 2198 C CA . PRO A 1 282 ? -1.901 -9.627 -10.387 1.00 97.69 282 PRO A CA 1
ATOM 2199 C C . PRO A 1 282 ? -0.894 -10.189 -11.412 1.00 97.69 282 PRO A C 1
ATOM 2201 O O . PRO A 1 282 ? -0.684 -11.406 -11.492 1.00 97.69 282 PRO A O 1
ATOM 2204 N N . ALA A 1 283 ? -0.248 -9.319 -12.196 1.00 97.94 283 ALA A N 1
ATOM 2205 C CA . ALA A 1 283 ? 0.784 -9.719 -13.151 1.00 97.94 283 ALA A CA 1
ATOM 2206 C C . ALA A 1 283 ? 2.054 -10.237 -12.451 1.00 97.94 283 ALA A C 1
ATOM 2208 O O . ALA A 1 283 ? 2.608 -11.250 -12.882 1.00 97.94 283 ALA A O 1
ATOM 2209 N N . SER A 1 284 ? 2.455 -9.626 -11.329 1.00 98.00 284 SER A N 1
ATOM 2210 C CA . SER A 1 284 ? 3.604 -10.063 -10.520 1.00 98.00 284 SER A CA 1
ATOM 2211 C C . SER A 1 284 ? 3.423 -11.497 -10.017 1.00 98.00 284 SER A C 1
ATOM 2213 O O . SER A 1 284 ? 4.339 -12.312 -10.119 1.00 98.00 284 SER A O 1
ATOM 2215 N N . MET A 1 285 ? 2.207 -11.849 -9.580 1.00 97.62 285 MET A N 1
ATOM 2216 C CA . MET A 1 285 ? 1.852 -13.219 -9.182 1.00 97.62 285 MET A CA 1
ATOM 2217 C C . MET A 1 285 ? 1.995 -14.218 -10.333 1.00 97.62 285 MET A C 1
ATOM 2219 O O . MET A 1 285 ? 2.558 -15.300 -10.167 1.00 97.62 285 MET A O 1
ATOM 2223 N N . SER A 1 286 ? 1.507 -13.857 -11.521 1.00 96.62 286 SER A N 1
ATOM 2224 C CA . SER A 1 286 ? 1.573 -14.726 -12.702 1.00 96.62 286 SER A CA 1
ATOM 2225 C C . SER A 1 286 ? 3.017 -14.946 -13.173 1.00 96.62 286 SER A C 1
ATOM 2227 O O . SER A 1 286 ? 3.404 -16.078 -13.490 1.00 96.62 286 SER A O 1
ATOM 2229 N N . ALA A 1 287 ? 3.834 -13.888 -13.156 1.00 97.75 287 ALA A N 1
ATOM 2230 C CA . ALA A 1 287 ? 5.260 -13.956 -13.463 1.00 97.75 287 ALA A CA 1
ATOM 2231 C C . ALA A 1 287 ? 6.005 -14.856 -12.463 1.00 97.75 287 ALA A C 1
ATOM 2233 O O . ALA A 1 287 ? 6.701 -15.786 -12.871 1.00 97.75 287 ALA A O 1
ATOM 2234 N N . ALA A 1 288 ? 5.804 -14.646 -11.159 1.00 98.25 288 ALA A N 1
ATOM 2235 C CA . ALA A 1 288 ? 6.466 -15.422 -10.111 1.00 98.25 288 ALA A CA 1
ATOM 2236 C C . ALA A 1 288 ? 6.057 -16.903 -10.113 1.00 98.25 288 ALA A C 1
ATOM 2238 O O . ALA A 1 288 ? 6.913 -17.776 -9.956 1.00 98.25 288 ALA A O 1
ATOM 2239 N N . ARG A 1 289 ? 4.772 -17.206 -10.352 1.00 97.44 289 ARG A N 1
ATOM 2240 C CA . ARG A 1 289 ? 4.261 -18.584 -10.440 1.00 97.44 289 ARG A CA 1
ATOM 2241 C C . ARG A 1 289 ? 4.937 -19.359 -11.571 1.00 97.44 289 ARG A C 1
ATOM 2243 O O . ARG A 1 289 ? 5.520 -20.410 -11.324 1.00 97.44 289 ARG A O 1
ATOM 2250 N N . SER A 1 290 ? 4.906 -18.823 -12.793 1.00 96.75 290 SER A N 1
ATOM 2251 C CA . SER A 1 290 ? 5.522 -19.476 -13.960 1.00 96.75 290 SER A CA 1
ATOM 2252 C C . SER A 1 290 ? 7.047 -19.567 -13.841 1.00 96.75 290 SER A C 1
ATOM 2254 O O . SER A 1 290 ? 7.637 -20.592 -14.185 1.00 96.75 290 SER A O 1
ATOM 2256 N N . PHE A 1 291 ? 7.690 -18.543 -13.275 1.00 98.31 291 PHE A N 1
ATOM 2257 C CA . PHE A 1 291 ? 9.116 -18.566 -12.967 1.00 98.31 291 PHE A CA 1
ATOM 2258 C C . PHE A 1 291 ? 9.487 -19.682 -11.983 1.00 98.31 291 PHE A C 1
ATOM 2260 O O . PHE A 1 291 ? 10.407 -20.451 -12.257 1.00 98.31 291 PHE A O 1
ATOM 2267 N N . ARG A 1 292 ? 8.763 -19.810 -10.863 1.00 98.19 292 ARG A N 1
ATOM 2268 C CA . ARG A 1 292 ? 8.982 -20.874 -9.870 1.00 98.19 292 ARG A CA 1
ATOM 2269 C C . ARG A 1 292 ? 8.781 -22.254 -10.486 1.00 98.19 292 ARG A C 1
ATOM 2271 O O . ARG A 1 292 ? 9.634 -23.118 -10.307 1.00 98.19 292 ARG A O 1
ATOM 2278 N N . GLN A 1 293 ? 7.697 -22.441 -11.241 1.00 98.06 293 GLN A N 1
ATOM 2279 C CA . GLN A 1 293 ? 7.418 -23.697 -11.940 1.00 98.06 293 GLN A CA 1
ATOM 2280 C C . GLN A 1 293 ? 8.581 -24.106 -12.849 1.00 98.06 293 GLN A C 1
ATOM 2282 O O . GLN A 1 293 ? 9.015 -25.256 -12.809 1.00 98.06 293 GLN A O 1
ATOM 2287 N N . PHE A 1 294 ? 9.126 -23.160 -13.618 1.00 97.75 294 PHE A N 1
ATOM 2288 C CA . PHE A 1 294 ? 10.292 -23.400 -14.460 1.00 97.75 294 PHE A CA 1
ATOM 2289 C C . PHE A 1 294 ? 11.555 -23.712 -13.638 1.00 97.75 294 PHE A C 1
ATOM 2291 O O . PHE A 1 294 ? 12.175 -24.757 -13.837 1.00 97.75 294 PHE A O 1
ATOM 2298 N N . ARG A 1 295 ? 11.931 -22.821 -12.707 1.00 97.38 295 ARG A N 1
ATOM 2299 C CA . ARG A 1 295 ? 13.174 -22.900 -11.916 1.00 97.38 295 ARG A CA 1
ATOM 2300 C C . ARG A 1 295 ? 13.266 -24.207 -11.130 1.00 97.38 295 ARG A C 1
ATOM 2302 O O . ARG A 1 295 ? 14.323 -24.834 -11.106 1.00 97.38 295 ARG A O 1
ATOM 2309 N N . ASP A 1 296 ? 12.153 -24.607 -10.522 1.00 97.75 296 ASP A N 1
ATOM 2310 C CA . ASP A 1 296 ? 12.082 -25.744 -9.604 1.00 97.75 296 ASP A CA 1
ATOM 2311 C C . ASP A 1 296 ? 11.556 -27.022 -10.289 1.00 97.75 296 ASP A C 1
ATOM 2313 O O . ASP A 1 296 ? 11.412 -28.053 -9.636 1.00 97.75 296 ASP A O 1
ATOM 2317 N N . GLN A 1 297 ? 11.301 -26.976 -11.607 1.00 97.75 297 GLN A N 1
ATOM 2318 C CA . GLN A 1 297 ? 10.787 -28.090 -12.421 1.00 97.75 297 GLN A CA 1
ATOM 2319 C C . GLN A 1 297 ? 9.469 -28.674 -11.885 1.00 97.75 297 GLN A C 1
ATOM 2321 O O . GLN A 1 297 ? 9.276 -29.891 -11.823 1.00 97.75 297 GLN A O 1
ATOM 2326 N N . LEU A 1 298 ? 8.558 -27.793 -11.476 1.00 98.00 298 LEU A N 1
ATOM 2327 C CA . LEU A 1 298 ? 7.273 -28.165 -10.891 1.00 98.00 298 LEU A CA 1
ATOM 2328 C C . LEU A 1 298 ? 6.215 -28.364 -11.981 1.00 98.00 298 LEU A C 1
ATOM 2330 O O . LEU A 1 298 ? 6.339 -27.897 -13.114 1.00 98.00 298 LEU A O 1
ATOM 2334 N N . ALA A 1 299 ? 5.153 -29.087 -11.632 1.00 96.50 299 ALA A N 1
ATOM 2335 C CA . ALA A 1 299 ? 4.035 -29.302 -12.538 1.00 96.50 299 ALA A CA 1
ATOM 2336 C C . ALA A 1 299 ? 3.311 -27.980 -12.854 1.00 96.50 299 ALA A C 1
ATOM 2338 O O . ALA A 1 299 ? 3.257 -27.071 -12.030 1.00 96.50 299 ALA A O 1
ATOM 2339 N N . ILE A 1 300 ? 2.683 -27.902 -14.030 1.00 91.81 300 ILE A N 1
ATOM 2340 C CA . ILE A 1 300 ? 1.971 -26.697 -14.500 1.00 91.81 300 ILE A CA 1
ATOM 2341 C C . ILE A 1 300 ? 0.823 -26.248 -13.577 1.00 91.81 300 ILE A C 1
ATOM 2343 O O . ILE A 1 300 ? 0.407 -25.093 -13.612 1.00 91.81 300 ILE A O 1
ATOM 2347 N N . ASN A 1 301 ? 0.296 -27.161 -12.760 1.00 94.06 301 ASN A N 1
ATOM 2348 C CA . ASN A 1 301 ? -0.762 -26.898 -11.788 1.00 94.06 301 ASN A CA 1
ATOM 2349 C C . ASN A 1 301 ? -0.236 -26.594 -10.375 1.00 94.06 301 ASN A C 1
ATOM 2351 O O . ASN A 1 301 ? -1.049 -26.446 -9.465 1.00 94.06 301 ASN A O 1
ATOM 2355 N N . ASP A 1 302 ? 1.082 -26.533 -10.172 1.00 97.25 302 ASP A N 1
ATOM 2356 C CA . ASP A 1 302 ? 1.653 -26.047 -8.919 1.00 97.25 302 ASP A CA 1
ATOM 2357 C C . ASP A 1 302 ? 1.426 -24.536 -8.788 1.00 97.25 302 ASP A C 1
ATOM 2359 O O . ASP A 1 302 ? 1.547 -23.789 -9.760 1.00 97.25 302 ASP A O 1
ATOM 2363 N N . ILE A 1 303 ? 1.073 -24.083 -7.590 1.00 97.38 303 ILE A N 1
ATOM 2364 C CA . ILE A 1 303 ? 0.671 -22.698 -7.323 1.00 97.38 303 ILE A CA 1
ATOM 2365 C C . ILE A 1 303 ? 1.463 -22.116 -6.150 1.00 97.38 303 ILE A C 1
ATOM 2367 O O . ILE A 1 303 ? 2.099 -22.838 -5.371 1.00 97.38 303 ILE A O 1
ATOM 2371 N N . LEU A 1 304 ? 1.435 -20.791 -6.021 1.00 98.12 304 LEU A N 1
ATOM 2372 C CA . LEU A 1 304 ? 1.985 -20.110 -4.852 1.00 98.12 304 LEU A CA 1
ATOM 2373 C C . LEU A 1 304 ? 1.118 -20.397 -3.619 1.00 98.12 304 LEU A C 1
ATOM 2375 O O . LEU A 1 304 ? -0.036 -20.819 -3.733 1.00 98.12 304 LEU A O 1
ATOM 2379 N N . THR A 1 305 ? 1.670 -20.204 -2.426 1.00 98.31 305 THR A N 1
ATOM 2380 C CA . THR A 1 305 ? 0.894 -20.343 -1.187 1.00 98.31 305 THR A CA 1
ATOM 2381 C C . THR A 1 305 ? -0.249 -19.336 -1.171 1.00 98.31 305 THR A C 1
ATOM 2383 O O . THR A 1 305 ? -1.388 -19.735 -0.939 1.00 98.31 305 THR A O 1
ATOM 2386 N N . LEU A 1 306 ? 0.030 -18.081 -1.530 1.00 97.44 306 LEU A N 1
ATOM 2387 C CA . LEU A 1 306 ? -0.946 -16.994 -1.681 1.00 97.44 306 LEU A CA 1
ATOM 2388 C C . LEU A 1 306 ? -2.151 -17.369 -2.553 1.00 97.44 306 LEU A C 1
ATOM 2390 O O . LEU A 1 306 ? -3.282 -17.061 -2.189 1.00 97.44 306 LEU A O 1
ATOM 2394 N N . ASP A 1 307 ? -1.940 -18.093 -3.661 1.00 97.31 307 ASP A N 1
ATOM 2395 C CA . ASP A 1 307 ? -3.009 -18.463 -4.605 1.00 97.31 307 ASP A CA 1
ATOM 2396 C C . ASP A 1 307 ? -4.163 -19.235 -3.937 1.00 97.31 307 ASP A C 1
ATOM 2398 O O . ASP A 1 307 ? -5.302 -19.171 -4.395 1.00 97.31 307 ASP A O 1
ATOM 2402 N N . LYS A 1 308 ? -3.888 -19.950 -2.839 1.00 97.94 308 LYS A N 1
ATOM 2403 C CA . LYS A 1 308 ? -4.887 -20.734 -2.095 1.00 97.94 308 LYS A CA 1
ATOM 2404 C C . LYS A 1 308 ? -5.835 -19.872 -1.258 1.00 97.94 308 LYS A C 1
ATOM 2406 O O . LYS A 1 308 ? -6.870 -20.376 -0.831 1.00 97.94 308 LYS A O 1
ATOM 2411 N N . TYR A 1 309 ? -5.480 -18.612 -1.017 1.00 98.38 309 TYR A N 1
ATOM 2412 C CA . TYR A 1 309 ? -6.146 -17.731 -0.054 1.00 98.38 309 TYR A CA 1
ATOM 2413 C C . TYR A 1 309 ? -6.708 -16.461 -0.697 1.00 98.38 309 TYR A C 1
ATOM 2415 O O . TYR A 1 309 ? -7.036 -15.516 0.013 1.00 98.38 309 TYR A O 1
ATOM 2423 N N . LEU A 1 310 ? -6.816 -16.411 -2.029 1.00 98.31 310 LEU A N 1
ATOM 2424 C CA . LEU A 1 310 ? -7.401 -15.281 -2.752 1.00 98.31 310 LEU A CA 1
ATOM 2425 C C . LEU A 1 310 ? -8.906 -15.180 -2.466 1.00 98.31 310 LEU A C 1
ATOM 2427 O O . LEU A 1 310 ? -9.658 -16.102 -2.783 1.00 98.31 310 LEU A O 1
ATOM 2431 N N . ILE A 1 311 ? -9.353 -14.040 -1.936 1.00 97.94 311 ILE A N 1
ATOM 2432 C CA . ILE A 1 311 ? -10.771 -13.790 -1.620 1.00 97.94 311 ILE A CA 1
ATOM 2433 C C . ILE A 1 311 ? -11.377 -12.625 -2.409 1.00 97.94 311 ILE A C 1
ATOM 2435 O O . ILE A 1 311 ? -12.602 -12.519 -2.523 1.00 97.94 311 ILE A O 1
ATOM 2439 N N . GLY A 1 312 ? -10.545 -11.747 -2.972 1.00 97.56 312 GLY A N 1
ATOM 2440 C CA . GLY A 1 312 ? -11.031 -10.518 -3.579 1.00 97.56 312 GLY A CA 1
ATOM 2441 C C . GLY A 1 312 ? -9.948 -9.644 -4.195 1.00 97.56 312 GLY A C 1
ATOM 2442 O O . GLY A 1 312 ? -8.854 -10.100 -4.519 1.00 97.56 312 GLY A O 1
ATOM 2443 N N . SER A 1 313 ? -10.284 -8.370 -4.366 1.00 98.19 313 SER A N 1
ATOM 2444 C CA . SER A 1 313 ? -9.419 -7.319 -4.895 1.00 98.19 313 SER A CA 1
ATOM 2445 C C . SER A 1 313 ? -9.701 -5.973 -4.222 1.00 98.19 313 SER A C 1
ATOM 2447 O O . SER A 1 313 ? -10.792 -5.743 -3.698 1.00 98.19 313 SER A O 1
ATOM 2449 N N . SER A 1 314 ? -8.712 -5.089 -4.237 1.00 98.06 314 SER A N 1
ATOM 2450 C CA . SER A 1 314 ? -8.706 -3.783 -3.592 1.00 98.06 314 SER A CA 1
ATOM 2451 C C . SER A 1 314 ? -8.452 -2.684 -4.623 1.00 98.06 314 SER A C 1
ATOM 2453 O O . SER A 1 314 ? -7.516 -2.764 -5.419 1.00 98.06 314 SER A O 1
ATOM 2455 N N . ARG A 1 315 ? -9.281 -1.640 -4.585 1.00 98.06 315 ARG A N 1
ATOM 2456 C CA . ARG A 1 315 ? -9.127 -0.392 -5.340 1.00 98.06 315 ARG A CA 1
ATOM 2457 C C . ARG A 1 315 ? -8.292 0.590 -4.531 1.00 98.06 315 ARG A C 1
ATOM 2459 O O . ARG A 1 315 ? -8.586 0.863 -3.362 1.00 98.06 315 ARG A O 1
ATOM 2466 N N . THR A 1 316 ? -7.282 1.172 -5.168 1.00 97.75 316 THR A N 1
ATOM 2467 C CA . THR A 1 316 ? -6.142 1.745 -4.437 1.00 97.75 316 THR A CA 1
ATOM 2468 C C . THR A 1 316 ? -6.034 3.265 -4.464 1.00 97.75 316 THR A C 1
ATOM 2470 O O . THR A 1 316 ? -5.278 3.807 -3.674 1.00 97.75 316 THR A O 1
ATOM 2473 N N . ARG A 1 317 ? -6.810 3.985 -5.288 1.00 96.81 317 ARG A N 1
ATOM 2474 C CA . ARG A 1 317 ? -6.677 5.452 -5.475 1.00 96.81 317 ARG A CA 1
ATOM 2475 C C . ARG A 1 317 ? -6.556 6.253 -4.168 1.00 96.81 317 ARG A C 1
ATOM 2477 O O . ARG A 1 317 ? -7.205 5.913 -3.175 1.00 96.81 317 ARG A O 1
ATOM 2484 N N . SER A 1 318 ? -5.847 7.376 -4.206 1.00 94.94 318 SER A N 1
ATOM 2485 C CA . SER A 1 318 ? -5.746 8.318 -3.087 1.00 94.94 318 SER A CA 1
ATOM 2486 C C . SER A 1 318 ? -6.801 9.430 -3.184 1.00 94.94 318 SER A C 1
ATOM 2488 O O . SER A 1 318 ? -7.627 9.456 -4.102 1.00 94.94 318 SER A O 1
ATOM 2490 N N . SER A 1 319 ? -6.823 10.360 -2.225 1.00 93.44 319 SER A N 1
ATOM 2491 C CA . SER A 1 319 ? -7.689 11.547 -2.291 1.00 93.44 319 SER A CA 1
ATOM 2492 C C . SER A 1 319 ? -7.180 12.593 -3.291 1.00 93.44 319 SER A C 1
ATOM 2494 O O . SER A 1 319 ? -7.969 13.411 -3.766 1.00 93.44 319 SER A O 1
ATOM 2496 N N . SER A 1 320 ? -5.886 12.557 -3.632 1.00 89.44 320 SER A N 1
ATOM 2497 C CA . SER A 1 320 ? -5.231 13.530 -4.514 1.00 89.44 320 SER A CA 1
ATOM 2498 C C . SER A 1 320 ? -4.914 12.994 -5.914 1.00 89.44 320 SER A C 1
ATOM 2500 O O . SER A 1 320 ? -4.550 13.783 -6.783 1.00 89.44 320 SER A O 1
ATOM 2502 N N . SER A 1 321 ? -5.023 11.682 -6.155 1.00 93.12 321 SER A N 1
ATOM 2503 C CA . SER A 1 321 ? -4.661 11.047 -7.427 1.00 93.12 321 SER A CA 1
ATOM 2504 C C . SER A 1 321 ? -5.436 9.747 -7.677 1.00 93.12 321 SER A C 1
ATOM 2506 O O . SER A 1 321 ? -5.793 9.021 -6.751 1.00 93.12 321 SER A O 1
ATOM 2508 N N . LEU A 1 322 ? -5.665 9.418 -8.955 1.00 95.50 322 LEU A N 1
ATOM 2509 C CA . LEU A 1 322 ? -6.186 8.103 -9.361 1.00 95.50 322 LEU A CA 1
ATOM 2510 C C . LEU A 1 322 ? -5.154 6.980 -9.188 1.00 95.50 322 LEU A C 1
ATOM 2512 O O . LEU A 1 322 ? -5.538 5.822 -9.073 1.00 95.50 322 LEU A O 1
ATOM 2516 N N . VAL A 1 323 ? -3.869 7.333 -9.152 1.00 96.38 323 VAL A N 1
ATOM 2517 C CA . VAL A 1 323 ? -2.746 6.439 -8.862 1.00 96.38 323 VAL A CA 1
ATOM 2518 C C . VAL A 1 323 ? -2.190 6.835 -7.494 1.00 96.38 323 VAL A C 1
ATOM 2520 O O . VAL A 1 323 ? -1.665 7.944 -7.336 1.00 96.38 323 VAL A O 1
ATOM 2523 N N . THR A 1 324 ? -2.373 5.971 -6.498 1.00 96.94 324 THR A N 1
ATOM 2524 C CA . THR A 1 324 ? -1.884 6.210 -5.132 1.00 96.94 324 THR A CA 1
ATOM 2525 C C . THR A 1 324 ? -0.370 6.042 -5.041 1.00 96.94 324 THR A C 1
ATOM 2527 O O . THR A 1 324 ? 0.230 5.412 -5.908 1.00 96.94 324 THR A O 1
ATOM 2530 N N . ASP A 1 325 ? 0.238 6.582 -3.989 1.00 96.56 325 ASP A N 1
ATOM 2531 C CA . ASP A 1 325 ? 1.539 6.120 -3.501 1.00 96.56 325 ASP A CA 1
ATOM 2532 C C . ASP A 1 325 ? 1.380 5.220 -2.263 1.00 96.56 325 ASP A C 1
ATOM 2534 O O . ASP A 1 325 ? 0.272 5.123 -1.716 1.00 96.56 325 ASP A O 1
ATOM 2538 N N . SER A 1 326 ? 2.475 4.598 -1.814 1.00 97.69 326 SER A N 1
ATOM 2539 C CA . SER A 1 326 ? 2.501 3.724 -0.632 1.00 97.69 326 SER A CA 1
ATOM 2540 C C . SER A 1 326 ? 2.044 4.448 0.637 1.00 97.69 326 SER A C 1
ATOM 2542 O O . SER A 1 326 ? 1.329 3.885 1.460 1.00 97.69 326 SER A O 1
ATOM 2544 N N . ALA A 1 327 ? 2.363 5.741 0.784 1.00 98.25 327 ALA A N 1
ATOM 2545 C CA . ALA A 1 327 ? 1.981 6.534 1.954 1.00 98.25 327 ALA A CA 1
ATOM 2546 C C . ALA A 1 327 ? 0.459 6.691 2.076 1.00 98.25 327 ALA A C 1
ATOM 2548 O O . ALA A 1 327 ? -0.133 6.355 3.109 1.00 98.25 327 ALA A O 1
ATOM 2549 N N . ALA A 1 328 ? -0.206 7.119 1.000 1.00 97.94 328 ALA A N 1
ATOM 2550 C CA . ALA A 1 328 ? -1.661 7.215 0.975 1.00 97.94 328 ALA A CA 1
ATOM 2551 C C . ALA A 1 328 ? -2.343 5.837 1.011 1.00 97.94 328 ALA A C 1
ATOM 2553 O O . ALA A 1 328 ? -3.390 5.697 1.649 1.00 97.94 328 ALA A O 1
ATOM 2554 N N . GLY A 1 329 ? -1.758 4.830 0.354 1.00 97.81 329 GLY A N 1
ATOM 2555 C CA . GLY A 1 329 ? -2.261 3.456 0.338 1.00 97.81 329 GLY A CA 1
ATOM 2556 C C . GLY A 1 329 ? -2.254 2.829 1.732 1.00 97.81 329 GLY A C 1
ATOM 2557 O O . GLY A 1 329 ? -3.287 2.354 2.205 1.00 97.81 329 GLY A O 1
ATOM 2558 N N . ALA A 1 330 ? -1.129 2.926 2.438 1.00 98.56 330 ALA A N 1
ATOM 2559 C CA . ALA A 1 330 ? -0.986 2.432 3.799 1.00 98.56 330 ALA A CA 1
ATOM 2560 C C . ALA A 1 330 ? -1.787 3.253 4.819 1.00 98.56 330 ALA A C 1
ATOM 2562 O O . ALA A 1 330 ? -2.384 2.670 5.723 1.00 98.56 330 ALA A O 1
ATOM 2563 N N . THR A 1 331 ? -1.905 4.576 4.638 1.00 98.81 331 THR A N 1
ATOM 2564 C CA . THR A 1 331 ? -2.800 5.415 5.460 1.00 98.81 331 THR A CA 1
ATOM 2565 C C . THR A 1 331 ? -4.266 4.993 5.307 1.00 98.81 331 THR A C 1
ATOM 2567 O O . THR A 1 331 ? -5.028 5.040 6.272 1.00 98.81 331 THR A O 1
ATOM 2570 N N . ALA A 1 332 ? -4.678 4.514 4.128 1.00 98.62 332 ALA A N 1
ATOM 2571 C CA . ALA A 1 332 ? -6.018 3.962 3.949 1.00 98.62 332 ALA A CA 1
ATOM 2572 C C . ALA A 1 332 ? -6.234 2.664 4.737 1.00 98.62 332 ALA A C 1
ATOM 2574 O O . ALA A 1 332 ? -7.300 2.490 5.329 1.00 98.62 332 ALA A O 1
ATOM 2575 N N . PHE A 1 333 ? -5.227 1.789 4.802 1.00 98.44 333 PHE A N 1
ATOM 2576 C CA . PHE A 1 333 ? -5.287 0.578 5.624 1.00 98.44 333 PHE A CA 1
ATOM 2577 C C . PHE A 1 333 ? -5.275 0.886 7.121 1.00 98.44 333 PHE A C 1
ATOM 2579 O O . PHE A 1 333 ? -5.978 0.227 7.883 1.00 98.44 333 PHE A O 1
ATOM 2586 N N . SER A 1 334 ? -4.480 1.868 7.548 1.00 98.56 334 SER A N 1
ATOM 2587 C CA . SER A 1 334 ? -4.266 2.149 8.963 1.00 98.56 334 SER A CA 1
ATOM 2588 C C . SER A 1 334 ? -5.359 3.030 9.568 1.00 98.56 334 SER A C 1
ATOM 2590 O O . SER A 1 334 ? -5.822 2.719 10.661 1.00 98.56 334 SER A O 1
ATOM 2592 N N . CYS A 1 335 ? -5.807 4.077 8.867 1.00 98.38 335 CYS A N 1
ATOM 2593 C CA . CYS A 1 335 ? -6.799 5.046 9.348 1.00 98.38 335 CYS A CA 1
ATOM 2594 C C . CYS A 1 335 ? -8.220 4.833 8.793 1.00 98.38 335 CYS A C 1
ATOM 2596 O O . CYS A 1 335 ? -9.110 5.628 9.095 1.00 98.38 335 CYS A O 1
ATOM 2598 N N . ALA A 1 336 ? -8.439 3.829 7.933 1.00 97.50 336 ALA A N 1
ATOM 2599 C CA . ALA A 1 336 ? -9.729 3.573 7.276 1.00 97.50 336 ALA A CA 1
ATOM 2600 C C . ALA A 1 336 ? -10.309 4.794 6.517 1.00 97.50 336 ALA A C 1
ATOM 2602 O O . ALA A 1 336 ? -11.524 4.962 6.394 1.00 97.50 336 ALA A O 1
ATOM 2603 N N . LEU A 1 337 ? -9.444 5.659 5.973 1.00 97.62 337 LEU A N 1
ATOM 2604 C CA . LEU A 1 337 ? -9.826 6.857 5.219 1.00 97.62 337 LEU A CA 1
ATOM 2605 C C . LEU A 1 337 ? -8.865 7.136 4.065 1.00 97.62 337 LEU A C 1
ATOM 2607 O O . LEU A 1 337 ? -7.711 6.727 4.080 1.00 97.62 337 LEU A O 1
ATOM 2611 N N . LYS A 1 338 ? -9.323 7.870 3.049 1.00 97.56 338 LYS A N 1
ATOM 2612 C CA . LYS A 1 338 ? -8.449 8.298 1.948 1.00 97.56 338 LYS A CA 1
ATOM 2613 C C . LYS A 1 338 ? -7.649 9.534 2.356 1.00 97.56 338 LYS A C 1
ATOM 2615 O O . LYS A 1 338 ? -8.230 10.493 2.862 1.00 97.56 338 LYS A O 1
ATOM 2620 N N . SER A 1 339 ? -6.358 9.547 2.035 1.00 95.56 339 SER A N 1
ATOM 2621 C CA . SER A 1 339 ? -5.481 10.717 2.174 1.00 95.56 339 SER A CA 1
ATOM 2622 C C . SER A 1 339 ? -4.728 11.026 0.876 1.00 95.56 339 SER A C 1
ATOM 2624 O O . SER A 1 339 ? -4.959 10.358 -0.131 1.00 95.56 339 SER A O 1
ATOM 2626 N N . TYR A 1 340 ? -3.918 12.084 0.861 1.00 95.50 340 TYR A N 1
ATOM 2627 C CA . TYR A 1 340 ? -3.164 12.531 -0.314 1.00 95.50 340 TYR A CA 1
ATOM 2628 C C . TYR A 1 340 ? -1.838 11.772 -0.459 1.00 95.50 340 TYR A C 1
ATOM 2630 O O . TYR A 1 340 ? -1.297 11.288 0.532 1.00 95.50 340 TYR A O 1
ATOM 2638 N N . ASN A 1 341 ? -1.298 11.683 -1.679 1.00 96.69 341 ASN A N 1
ATOM 2639 C CA . ASN A 1 341 ? -0.021 10.999 -1.914 1.00 96.69 341 ASN A CA 1
ATOM 2640 C C . ASN A 1 341 ? 1.105 11.632 -1.082 1.00 96.69 341 ASN A C 1
ATOM 2642 O O . ASN A 1 341 ? 1.297 12.848 -1.123 1.00 96.69 341 ASN A O 1
ATOM 2646 N N . GLY A 1 342 ? 1.850 10.809 -0.351 1.00 93.62 342 GLY A N 1
ATOM 2647 C CA . GLY A 1 342 ? 2.894 11.233 0.582 1.00 93.62 342 GLY A CA 1
ATOM 2648 C C . GLY A 1 342 ? 2.426 11.456 2.025 1.00 93.62 342 GLY A C 1
ATOM 2649 O O . GLY A 1 342 ? 3.282 11.673 2.880 1.00 93.62 342 GLY A O 1
ATOM 2650 N N . ALA A 1 343 ? 1.122 11.386 2.319 1.00 95.75 343 ALA A N 1
ATOM 2651 C CA . ALA A 1 343 ? 0.582 11.493 3.676 1.00 95.75 343 ALA A CA 1
ATOM 2652 C C . ALA A 1 343 ? 0.876 10.241 4.513 1.00 95.75 343 ALA A C 1
ATOM 2654 O O . ALA A 1 343 ? 0.585 9.130 4.079 1.00 95.75 343 ALA A O 1
ATOM 2655 N N . ILE A 1 344 ? 1.359 10.419 5.744 1.00 98.56 344 ILE A N 1
ATOM 2656 C CA . ILE A 1 344 ? 1.580 9.330 6.704 1.00 98.56 344 ILE A CA 1
ATOM 2657 C C . ILE A 1 344 ? 0.678 9.569 7.908 1.00 98.56 344 ILE A C 1
ATOM 2659 O O . ILE A 1 344 ? 0.921 10.502 8.672 1.00 98.56 344 ILE A O 1
ATOM 2663 N N . GLY A 1 345 ? -0.373 8.763 8.069 1.00 98.19 345 GLY A N 1
ATOM 2664 C CA . GLY A 1 345 ? -1.243 8.836 9.250 1.00 98.19 345 GLY A CA 1
ATOM 2665 C C . GLY A 1 345 ? -1.937 10.195 9.426 1.00 98.19 345 GLY A C 1
ATOM 2666 O O . GLY A 1 345 ? -2.269 10.589 10.543 1.00 98.19 345 GLY A O 1
ATOM 2667 N N . VAL A 1 346 ? -2.148 10.946 8.343 1.00 98.00 346 VAL A N 1
ATOM 2668 C CA . VAL A 1 346 ? -2.855 12.235 8.361 1.00 98.00 346 VAL A CA 1
ATOM 2669 C C . VAL A 1 346 ? -4.010 12.236 7.365 1.00 98.00 346 VAL A C 1
ATOM 2671 O O . VAL A 1 346 ? -3.987 11.543 6.348 1.00 98.00 346 VAL A O 1
ATOM 2674 N N . LYS A 1 347 ? -5.042 13.024 7.658 1.00 96.81 347 LYS A N 1
ATOM 2675 C CA . LYS A 1 347 ? -6.223 13.260 6.822 1.00 96.81 347 LYS A CA 1
ATOM 2676 C C . LYS A 1 347 ? -5.883 14.154 5.618 1.00 96.81 347 LYS A C 1
ATOM 2678 O O . LYS A 1 347 ? -4.814 14.760 5.583 1.00 96.81 347 LYS A O 1
ATOM 2683 N N . PRO A 1 348 ? -6.812 14.328 4.655 1.00 93.69 348 PRO A N 1
ATOM 2684 C CA . PRO A 1 348 ? -6.612 15.238 3.525 1.00 93.69 348 PRO A CA 1
ATOM 2685 C C . PRO A 1 348 ? -6.307 16.700 3.889 1.00 93.69 348 PRO A C 1
ATOM 2687 O O . PRO A 1 348 ? -5.769 17.424 3.058 1.00 93.69 348 PRO A O 1
ATOM 2690 N N . ASP A 1 349 ? -6.666 17.146 5.095 1.00 91.19 349 ASP A N 1
ATOM 2691 C CA . ASP A 1 349 ? -6.351 18.479 5.628 1.00 91.19 349 ASP A CA 1
ATOM 2692 C C . ASP A 1 349 ? -5.058 18.512 6.468 1.00 91.19 349 ASP A C 1
ATOM 2694 O O . ASP A 1 349 ? -4.806 19.491 7.169 1.00 91.19 349 ASP A O 1
ATOM 2698 N N . SER A 1 350 ? -4.260 17.442 6.395 1.00 93.31 350 SER A N 1
ATOM 2699 C CA . SER A 1 350 ? -3.031 17.194 7.156 1.00 93.31 350 SER A CA 1
ATOM 2700 C C . SER A 1 350 ? -3.217 17.031 8.668 1.00 93.31 350 SER A C 1
ATOM 2702 O O . SER A 1 350 ? -2.231 16.859 9.375 1.00 93.31 350 SER A O 1
ATOM 2704 N N . SER A 1 351 ? -4.448 17.018 9.195 1.00 95.94 351 SER A N 1
ATOM 2705 C CA . SER A 1 351 ? -4.655 16.690 10.612 1.00 95.94 351 SER A CA 1
ATOM 2706 C C . SER A 1 351 ? -4.391 15.198 10.883 1.00 95.94 351 SER A C 1
ATOM 2708 O O . SER A 1 351 ? -4.756 14.369 10.047 1.00 95.94 351 SER A O 1
ATOM 2710 N N . PRO A 1 352 ? -3.796 14.808 12.026 1.00 97.88 352 PRO A N 1
ATOM 2711 C CA . PRO A 1 352 ? -3.573 13.398 12.357 1.00 97.88 352 PRO A CA 1
ATOM 2712 C C . PRO A 1 352 ? -4.861 12.556 12.332 1.00 97.88 352 PRO A C 1
ATOM 2714 O O . PRO A 1 352 ? -5.942 13.024 12.710 1.00 97.88 352 PRO A O 1
ATOM 2717 N N . CYS A 1 353 ? -4.751 11.302 11.890 1.00 97.88 353 CYS A N 1
ATOM 2718 C CA . CYS A 1 353 ? -5.791 10.280 11.996 1.00 97.88 353 CYS A CA 1
ATOM 2719 C C . CYS A 1 353 ? -5.295 9.111 12.840 1.00 97.88 353 CYS A C 1
ATOM 2721 O O . CYS A 1 353 ? -4.158 8.683 12.687 1.00 97.88 353 CYS A O 1
ATOM 2723 N N . GLY A 1 354 ? -6.144 8.611 13.733 1.00 98.38 354 GLY A N 1
ATOM 2724 C CA . GLY A 1 354 ? -5.823 7.460 14.560 1.00 98.38 354 GLY A CA 1
ATOM 2725 C C . GLY A 1 354 ? -5.713 6.189 13.729 1.00 98.38 354 GLY A C 1
ATOM 2726 O O . GLY A 1 354 ? -6.557 5.932 12.869 1.00 98.38 354 GLY A O 1
ATOM 2727 N N . THR A 1 355 ? -4.679 5.400 13.994 1.00 98.75 355 THR A N 1
ATOM 2728 C CA . THR A 1 355 ? -4.399 4.161 13.266 1.00 98.75 355 THR A CA 1
ATOM 2729 C C . THR A 1 355 ? -4.935 2.932 13.998 1.00 98.75 355 THR A C 1
ATOM 2731 O O . THR A 1 355 ? -5.073 2.913 15.224 1.00 98.75 355 THR A O 1
ATOM 2734 N N . ILE A 1 356 ? -5.174 1.852 13.254 1.00 98.69 356 ILE A N 1
ATOM 2735 C CA . ILE A 1 356 ? -5.559 0.551 13.811 1.00 98.69 356 ILE A CA 1
ATOM 2736 C C . ILE A 1 356 ? -4.518 -0.003 14.797 1.00 98.69 356 ILE A C 1
ATOM 2738 O O . ILE A 1 356 ? -4.889 -0.601 15.805 1.00 98.69 356 ILE A O 1
ATOM 2742 N N . LEU A 1 357 ? -3.223 0.230 14.555 1.00 98.69 357 LEU A N 1
ATOM 2743 C CA . LEU A 1 357 ? -2.145 -0.221 15.437 1.00 98.69 357 LEU A CA 1
ATOM 2744 C C . LEU A 1 357 ? -2.223 0.488 16.791 1.00 98.69 357 LEU A C 1
ATOM 2746 O O . LEU A 1 357 ? -2.197 -0.175 17.827 1.00 98.69 357 LEU A O 1
ATOM 2750 N N . GLU A 1 358 ? -2.371 1.814 16.799 1.00 98.75 358 GLU A N 1
ATOM 2751 C CA . GLU A 1 358 ? -2.537 2.594 18.030 1.00 98.75 358 GLU A CA 1
ATOM 2752 C C . GLU A 1 358 ? -3.821 2.218 18.763 1.00 98.75 358 GLU A C 1
ATOM 2754 O O . GLU A 1 358 ? -3.814 2.023 19.980 1.00 98.75 358 GLU A O 1
ATOM 2759 N N . ALA A 1 359 ? -4.921 2.072 18.021 1.00 98.56 359 ALA A N 1
ATOM 2760 C CA . ALA A 1 359 ? -6.207 1.712 18.590 1.00 98.56 359 ALA A CA 1
ATOM 2761 C C . ALA A 1 359 ? -6.127 0.361 19.307 1.00 98.56 359 ALA A C 1
ATOM 2763 O O . ALA A 1 359 ? -6.546 0.261 20.457 1.00 98.56 359 ALA A O 1
ATOM 2764 N N . LEU A 1 360 ? -5.518 -0.652 18.684 1.00 98.44 360 LEU A N 1
ATOM 2765 C CA . LEU A 1 360 ? -5.299 -1.964 19.297 1.00 98.44 360 LEU A CA 1
ATOM 2766 C C . LEU A 1 360 ? -4.305 -1.894 20.463 1.00 98.44 360 LEU A C 1
ATOM 2768 O O . LEU A 1 360 ? -4.540 -2.504 21.511 1.00 98.44 360 LEU A O 1
ATOM 2772 N N . LYS A 1 361 ? -3.231 -1.105 20.342 1.00 98.38 361 LYS A N 1
ATOM 2773 C CA . LYS A 1 361 ? -2.259 -0.911 21.424 1.00 98.38 361 LYS A CA 1
ATOM 2774 C C . LYS A 1 361 ? -2.909 -0.352 22.687 1.00 98.38 361 LYS A C 1
ATOM 2776 O O . LYS A 1 361 ? -2.654 -0.859 23.780 1.00 98.38 361 LYS A O 1
ATOM 2781 N N . LEU A 1 362 ? -3.785 0.644 22.550 1.00 97.88 362 LEU A N 1
ATOM 2782 C CA . LEU A 1 362 ? -4.525 1.224 23.676 1.00 97.88 362 LEU A CA 1
ATOM 2783 C C . LEU A 1 362 ? -5.510 0.237 24.325 1.00 97.88 362 LEU A C 1
ATOM 2785 O O . LEU A 1 362 ? -5.879 0.433 25.482 1.00 97.88 362 LEU A O 1
ATOM 2789 N N . GLN A 1 363 ? -5.904 -0.829 23.622 1.00 96.19 363 GLN A N 1
ATOM 2790 C CA . GLN A 1 363 ? -6.705 -1.930 24.176 1.00 96.19 363 GLN A CA 1
ATOM 2791 C C . GLN A 1 363 ? -5.852 -3.026 24.837 1.00 96.19 363 GLN A C 1
ATOM 2793 O O . GLN A 1 363 ? -6.403 -3.955 25.421 1.00 96.19 363 GLN A O 1
ATOM 2798 N N . GLY A 1 364 ? -4.519 -2.926 24.779 1.00 97.00 364 GLY A N 1
ATOM 2799 C CA . GLY A 1 364 ? -3.593 -3.871 25.406 1.00 97.00 364 GLY A CA 1
ATOM 2800 C C . GLY A 1 364 ? -3.003 -4.923 24.465 1.00 97.00 364 GLY A C 1
ATOM 2801 O O . GLY A 1 364 ? -2.354 -5.849 24.949 1.00 97.00 364 GLY A O 1
ATOM 2802 N N . TYR A 1 365 ? -3.191 -4.796 23.147 1.00 98.56 365 TYR A N 1
ATOM 2803 C CA . TYR A 1 365 ? -2.493 -5.651 22.184 1.00 98.56 365 TYR A CA 1
ATOM 2804 C C . TYR A 1 365 ? -0.988 -5.367 22.216 1.00 98.56 365 TYR A C 1
ATOM 2806 O O . TYR A 1 365 ? -0.558 -4.218 22.363 1.00 98.56 365 TYR A O 1
ATOM 2814 N N . MET A 1 366 ? -0.183 -6.412 22.021 1.00 98.75 366 MET A N 1
ATOM 2815 C CA . MET A 1 366 ? 1.208 -6.216 21.604 1.00 98.75 366 MET A CA 1
ATOM 2816 C C . MET A 1 366 ? 1.239 -5.837 20.123 1.00 98.75 366 MET A C 1
ATOM 2818 O O . MET A 1 366 ? 0.423 -6.328 19.346 1.00 98.75 366 MET A O 1
ATOM 2822 N N . THR A 1 367 ? 2.165 -4.979 19.718 1.00 98.88 367 THR A N 1
ATOM 2823 C CA . THR A 1 367 ? 2.224 -4.455 18.345 1.00 98.88 367 THR A CA 1
ATOM 2824 C C . THR A 1 367 ? 3.599 -4.660 17.721 1.00 98.88 367 THR A C 1
ATOM 2826 O O . THR A 1 367 ? 4.629 -4.461 18.370 1.00 98.88 367 THR A O 1
ATOM 2829 N N . GLY A 1 368 ? 3.631 -5.052 16.448 1.00 98.88 368 GLY A N 1
ATOM 2830 C CA . GLY A 1 368 ? 4.872 -5.310 15.722 1.00 98.88 368 GLY A CA 1
ATOM 2831 C C . GLY A 1 368 ? 4.879 -4.779 14.292 1.00 98.88 368 GLY A C 1
ATOM 2832 O O . GLY A 1 368 ? 3.843 -4.753 13.630 1.00 98.88 368 GLY A O 1
ATOM 2833 N N . LEU A 1 369 ? 6.068 -4.403 13.822 1.00 98.94 369 LEU A N 1
ATOM 2834 C CA . LEU A 1 369 ? 6.372 -4.004 12.450 1.00 98.94 369 LEU A CA 1
ATOM 2835 C C . LEU A 1 369 ? 7.537 -4.857 11.926 1.00 98.94 369 LEU A C 1
ATOM 2837 O O . LEU A 1 369 ? 8.597 -4.909 12.555 1.00 98.94 369 LEU A O 1
ATOM 2841 N N . VAL A 1 370 ? 7.347 -5.518 10.785 1.00 98.94 370 VAL A N 1
ATOM 2842 C CA . VAL A 1 370 ? 8.367 -6.338 10.118 1.00 98.94 370 VAL A CA 1
ATOM 2843 C C . VAL A 1 370 ? 8.424 -5.980 8.638 1.00 98.94 370 VAL A C 1
ATOM 2845 O O . VAL A 1 370 ? 7.457 -6.209 7.918 1.00 98.94 370 VAL A O 1
ATOM 2848 N N . VAL A 1 371 ? 9.552 -5.452 8.170 1.00 98.38 371 VAL A N 1
ATOM 2849 C CA . VAL A 1 371 ? 9.712 -4.987 6.782 1.00 98.38 371 VAL A CA 1
ATOM 2850 C C . VAL A 1 371 ? 11.071 -5.386 6.202 1.00 98.38 371 VAL A C 1
ATOM 2852 O O . VAL A 1 371 ? 11.976 -5.814 6.921 1.00 98.38 371 VAL A O 1
ATOM 2855 N N . THR A 1 372 ? 11.233 -5.242 4.886 1.00 95.81 372 THR A N 1
ATOM 2856 C CA . THR A 1 372 ? 12.542 -5.393 4.212 1.00 95.81 372 THR A CA 1
ATOM 2857 C C . THR A 1 372 ? 13.144 -4.064 3.762 1.00 95.81 372 THR A C 1
ATOM 2859 O O . THR A 1 372 ? 14.339 -4.003 3.489 1.00 95.81 372 THR A O 1
ATOM 2862 N N . THR A 1 373 ? 12.366 -2.985 3.748 1.00 94.38 373 THR A N 1
ATOM 2863 C CA . THR A 1 373 ? 12.839 -1.607 3.556 1.00 94.38 373 THR A CA 1
ATOM 2864 C C . THR A 1 373 ? 13.336 -0.983 4.862 1.00 94.38 373 THR A C 1
ATOM 2866 O O . THR A 1 373 ? 13.490 -1.648 5.895 1.00 94.38 373 THR A O 1
ATOM 2869 N N . ARG A 1 374 ? 13.631 0.317 4.823 1.00 97.00 374 ARG A N 1
ATOM 2870 C CA . ARG A 1 374 ? 13.714 1.181 6.001 1.00 97.00 374 ARG A CA 1
ATOM 2871 C C . ARG A 1 374 ? 12.433 1.050 6.824 1.00 97.00 374 ARG A C 1
ATOM 2873 O O . ARG A 1 374 ? 11.337 1.203 6.299 1.00 97.00 374 ARG A O 1
ATOM 2880 N N . ILE A 1 375 ? 12.557 0.856 8.138 1.00 98.19 375 ILE A N 1
ATOM 2881 C CA . ILE A 1 375 ? 11.377 0.865 9.019 1.00 98.19 375 ILE A CA 1
ATOM 2882 C C . ILE A 1 375 ? 10.635 2.213 9.002 1.00 98.19 375 ILE A C 1
ATOM 2884 O O . ILE A 1 375 ? 9.458 2.286 9.338 1.00 98.19 375 ILE A O 1
ATOM 2888 N N . THR A 1 376 ? 11.318 3.282 8.606 1.00 98.19 376 THR A N 1
ATOM 2889 C CA . THR A 1 376 ? 10.769 4.630 8.465 1.00 98.19 376 THR A CA 1
ATOM 2890 C C . THR A 1 376 ? 10.106 4.891 7.113 1.00 98.19 376 THR A C 1
ATOM 2892 O O . THR A 1 376 ? 9.555 5.976 6.933 1.00 98.19 376 THR A O 1
ATOM 2895 N N . ASP A 1 377 ? 10.112 3.922 6.190 1.00 97.50 377 ASP A N 1
ATOM 2896 C CA . ASP A 1 377 ? 9.415 4.061 4.913 1.00 97.50 377 ASP A CA 1
ATOM 2897 C C . ASP A 1 377 ? 7.891 4.108 5.102 1.00 97.50 377 ASP A C 1
ATOM 2899 O O . ASP A 1 377 ? 7.344 3.821 6.171 1.00 97.50 377 ASP A O 1
ATOM 2903 N N . ALA A 1 378 ? 7.188 4.499 4.048 1.00 97.88 378 ALA A N 1
ATOM 2904 C CA . ALA A 1 378 ? 5.806 4.934 4.112 1.00 97.88 378 ALA A CA 1
ATOM 2905 C C . ALA A 1 378 ? 4.840 3.904 4.707 1.00 97.88 378 ALA A C 1
ATOM 2907 O O . ALA A 1 378 ? 4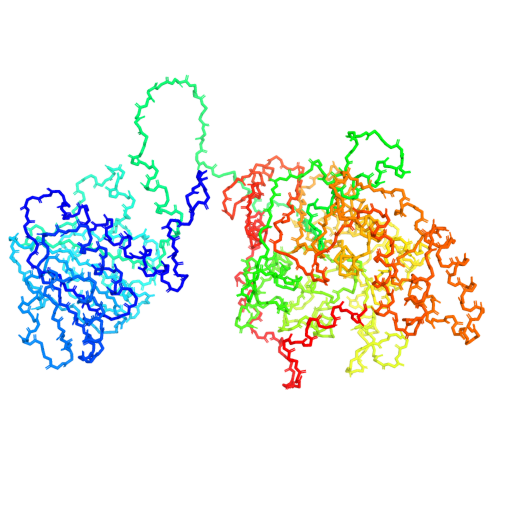.013 4.268 5.544 1.00 97.88 378 ALA A O 1
ATOM 2908 N N . THR A 1 379 ? 4.944 2.636 4.312 1.00 98.25 379 THR A N 1
ATOM 2909 C CA . THR A 1 379 ? 4.023 1.590 4.762 1.00 98.25 379 THR A CA 1
ATOM 2910 C C . THR A 1 379 ? 4.088 1.353 6.272 1.00 98.25 379 THR A C 1
ATOM 2912 O O . THR A 1 379 ? 3.063 1.543 6.929 1.00 98.25 379 THR A O 1
ATOM 2915 N N . PRO A 1 380 ? 5.239 1.004 6.888 1.00 98.56 380 PRO A N 1
ATOM 2916 C CA . PRO A 1 380 ? 5.323 0.874 8.347 1.00 98.56 380 PRO A CA 1
ATOM 2917 C C . PRO A 1 380 ? 5.086 2.200 9.083 1.00 98.56 380 PRO A C 1
ATOM 2919 O O . PRO A 1 380 ? 4.499 2.209 10.173 1.00 98.56 380 PRO A O 1
ATOM 2922 N N . ALA A 1 381 ? 5.488 3.330 8.496 1.00 98.69 381 ALA A N 1
ATOM 2923 C CA . ALA A 1 381 ? 5.262 4.643 9.082 1.00 98.69 381 ALA A CA 1
ATOM 2924 C C . ALA A 1 381 ? 3.771 4.978 9.209 1.00 98.69 381 ALA A C 1
ATOM 2926 O O . ALA A 1 381 ? 3.349 5.472 10.252 1.00 98.69 381 ALA A O 1
ATOM 2927 N N . ALA A 1 382 ? 2.949 4.661 8.204 1.00 98.69 382 ALA A N 1
ATOM 2928 C CA . ALA A 1 382 ? 1.522 4.991 8.201 1.00 98.69 382 ALA A CA 1
ATOM 2929 C C . ALA A 1 382 ? 0.719 4.279 9.301 1.00 98.69 382 ALA A C 1
ATOM 2931 O O . ALA A 1 382 ? -0.384 4.714 9.624 1.00 98.69 382 ALA A O 1
ATOM 2932 N N . PHE A 1 383 ? 1.257 3.207 9.891 1.00 98.69 383 PHE A N 1
ATOM 2933 C CA . PHE A 1 383 ? 0.670 2.527 11.048 1.00 98.69 383 PHE A CA 1
ATOM 2934 C C . PHE A 1 383 ? 1.198 3.039 12.394 1.00 98.69 383 PHE A C 1
ATOM 2936 O O . PHE A 1 383 ? 0.644 2.682 13.424 1.00 98.69 383 PHE A O 1
ATOM 2943 N N . SER A 1 384 ? 2.284 3.813 12.430 1.00 97.69 384 SER A N 1
ATOM 2944 C CA . SER A 1 384 ? 3.011 4.103 13.678 1.00 97.69 384 SER A CA 1
ATOM 2945 C C . SER A 1 384 ? 3.431 5.562 13.848 1.00 97.69 384 SER A C 1
ATOM 2947 O O . SER A 1 384 ? 4.174 5.890 14.773 1.00 97.69 384 SER A O 1
ATOM 2949 N N . SER A 1 385 ? 3.038 6.448 12.936 1.00 98.38 385 SER A N 1
ATOM 2950 C CA . SER A 1 385 ? 3.499 7.834 12.885 1.00 98.38 385 SER A CA 1
ATOM 2951 C C . SER A 1 385 ? 2.497 8.742 12.178 1.00 98.38 385 SER A C 1
ATOM 2953 O O . SER A 1 385 ? 1.702 8.290 11.359 1.00 98.38 385 SER A O 1
ATOM 2955 N N . HIS A 1 386 ? 2.606 10.046 12.449 1.00 98.12 386 HIS A N 1
ATOM 2956 C CA . HIS A 1 386 ? 1.813 11.088 11.794 1.00 98.12 386 HIS A CA 1
ATOM 2957 C C . HIS A 1 386 ? 2.746 12.173 11.270 1.00 98.12 386 HIS A C 1
ATOM 2959 O O . HIS A 1 386 ? 3.370 12.883 12.062 1.00 98.12 386 HIS A O 1
ATOM 2965 N N . VAL A 1 387 ? 2.874 12.282 9.950 1.00 96.44 387 VAL A N 1
ATOM 2966 C CA . VAL A 1 387 ? 3.688 13.304 9.286 1.00 96.44 387 VAL A CA 1
ATOM 2967 C C . VAL A 1 387 ? 3.044 13.765 7.983 1.00 96.44 387 VAL A C 1
ATOM 2969 O O . VAL A 1 387 ? 2.451 12.972 7.252 1.00 96.44 387 VAL A O 1
ATOM 2972 N N . ASP A 1 388 ? 3.209 15.053 7.667 1.00 93.75 388 ASP A N 1
ATOM 2973 C CA . ASP A 1 388 ? 2.635 15.650 6.451 1.00 93.75 388 ASP A CA 1
ATOM 2974 C C . ASP A 1 388 ? 3.212 15.043 5.169 1.00 93.75 388 ASP A C 1
ATOM 2976 O O . ASP A 1 388 ? 2.534 15.015 4.142 1.00 93.75 388 ASP A O 1
ATOM 2980 N N . PHE A 1 389 ? 4.463 14.581 5.240 1.00 92.38 389 PHE A N 1
ATOM 2981 C CA . PHE A 1 389 ? 5.235 14.081 4.112 1.00 92.38 389 PHE A CA 1
ATOM 2982 C C . PHE A 1 389 ? 6.049 12.849 4.515 1.00 92.38 389 PHE A C 1
ATOM 2984 O O . PHE A 1 389 ? 6.790 12.890 5.501 1.00 92.38 389 PHE A O 1
ATOM 2991 N N . ARG A 1 390 ? 5.990 11.789 3.700 1.00 94.75 390 ARG A N 1
ATOM 2992 C CA . ARG A 1 390 ? 6.745 10.536 3.900 1.00 94.75 390 ARG A CA 1
ATOM 2993 C C . ARG A 1 390 ? 8.258 10.724 4.033 1.00 94.75 390 ARG A C 1
ATOM 2995 O O . ARG A 1 390 ? 8.907 9.949 4.713 1.00 94.75 390 ARG A O 1
ATOM 3002 N N . SER A 1 391 ? 8.810 11.797 3.466 1.00 91.25 391 SER A N 1
ATOM 3003 C CA . SER A 1 391 ? 10.237 12.135 3.560 1.00 91.25 391 SER A CA 1
ATOM 3004 C C . SER A 1 391 ? 10.692 12.573 4.959 1.00 91.25 391 SER A C 1
ATOM 3006 O O . SER A 1 391 ? 11.882 12.790 5.177 1.00 91.25 391 SER A O 1
ATOM 3008 N N . GLN A 1 392 ? 9.780 12.741 5.922 1.00 94.50 392 GLN A N 1
ATOM 3009 C CA . GLN A 1 392 ? 10.105 13.116 7.302 1.00 94.50 392 GLN A CA 1
ATOM 3010 C C . GLN A 1 392 ? 10.568 11.910 8.145 1.00 94.50 392 GLN A C 1
ATOM 3012 O O . GLN A 1 392 ? 10.201 11.793 9.315 1.00 94.50 392 GLN A O 1
ATOM 3017 N N . GLU A 1 393 ? 11.391 11.031 7.570 1.00 95.69 393 GLU A N 1
ATOM 3018 C CA . GLU A 1 393 ? 11.816 9.753 8.162 1.00 95.69 393 GLU A CA 1
ATOM 3019 C C . GLU A 1 393 ? 12.498 9.906 9.533 1.00 95.69 393 GLU A C 1
ATOM 3021 O O . GLU A 1 393 ? 12.277 9.098 10.433 1.00 95.69 393 GLU A O 1
ATOM 3026 N N . ASP A 1 394 ? 13.224 11.003 9.773 1.00 95.19 394 ASP A N 1
ATOM 3027 C CA . ASP A 1 394 ? 13.814 11.285 11.089 1.00 95.19 394 ASP A CA 1
ATOM 3028 C C . ASP A 1 394 ? 12.759 11.506 12.191 1.00 95.19 394 ASP A C 1
ATOM 3030 O O . ASP A 1 394 ? 13.010 11.190 13.361 1.00 95.19 394 ASP A O 1
ATOM 3034 N N . LEU A 1 395 ? 11.604 12.091 11.851 1.00 95.69 395 LEU A N 1
ATOM 3035 C CA . LEU A 1 395 ? 10.474 12.287 12.768 1.00 95.69 395 LEU A CA 1
ATOM 3036 C C . LEU A 1 395 ? 9.667 10.993 12.923 1.00 95.69 395 LEU A C 1
ATOM 3038 O O . LEU A 1 395 ? 9.265 10.660 14.034 1.00 95.69 395 LEU A O 1
ATOM 3042 N N . ILE A 1 396 ? 9.518 10.225 11.844 1.00 97.94 396 ILE A N 1
ATOM 3043 C CA . ILE A 1 396 ? 8.921 8.882 11.875 1.00 97.94 396 ILE A CA 1
ATOM 3044 C C . ILE A 1 396 ? 9.706 7.976 12.840 1.00 97.94 396 ILE A C 1
ATOM 3046 O O . ILE A 1 396 ? 9.115 7.377 13.736 1.00 97.94 396 ILE A O 1
ATOM 3050 N N . ALA A 1 397 ? 11.042 7.958 12.755 1.00 97.69 397 ALA A N 1
ATOM 3051 C CA . ALA A 1 397 ? 11.893 7.191 13.671 1.00 97.69 397 ALA A CA 1
ATOM 3052 C C . ALA A 1 397 ? 11.664 7.565 15.147 1.00 97.69 397 ALA A C 1
ATOM 3054 O O . ALA A 1 397 ? 11.649 6.692 16.013 1.00 97.69 397 ALA A O 1
ATOM 3055 N N . GLN A 1 398 ? 11.465 8.858 15.438 1.00 96.69 398 GLN A N 1
ATOM 3056 C CA . GLN A 1 398 ? 11.165 9.351 16.790 1.00 96.69 398 GLN A CA 1
ATOM 3057 C C . GLN A 1 398 ? 9.808 8.835 17.283 1.00 96.69 398 GLN A C 1
ATOM 3059 O O . GLN A 1 398 ? 9.713 8.298 18.388 1.00 96.69 398 GLN A O 1
ATOM 3064 N N . HIS A 1 399 ? 8.768 8.936 16.455 1.00 97.75 399 HIS A N 1
ATOM 3065 C CA . HIS A 1 399 ? 7.445 8.421 16.797 1.00 97.75 399 HIS A CA 1
ATOM 3066 C C . HIS A 1 399 ? 7.470 6.905 17.057 1.00 97.75 399 HIS A C 1
ATOM 3068 O O . HIS A 1 399 ? 6.950 6.451 18.077 1.00 97.75 399 HIS A O 1
ATOM 3074 N N . GLN A 1 400 ? 8.162 6.133 16.213 1.00 97.88 400 GLN A N 1
ATOM 3075 C CA . GLN A 1 400 ? 8.273 4.674 16.334 1.00 97.88 400 GLN A CA 1
ATOM 3076 C C . GLN A 1 400 ? 8.914 4.207 17.647 1.00 97.88 400 GLN A C 1
ATOM 3078 O O . GLN A 1 400 ? 8.485 3.200 18.212 1.00 97.88 400 GLN A O 1
ATOM 3083 N N . ILE A 1 401 ? 9.893 4.947 18.182 1.00 97.06 401 ILE A N 1
ATOM 3084 C CA . ILE A 1 401 ? 10.513 4.621 19.481 1.00 97.06 401 ILE A CA 1
ATOM 3085 C C . ILE A 1 401 ? 9.707 5.119 20.691 1.00 97.06 401 ILE A C 1
ATOM 3087 O O . ILE A 1 401 ? 10.075 4.830 21.835 1.00 97.06 401 ILE A O 1
ATOM 3091 N N . GLY A 1 402 ? 8.600 5.826 20.448 1.00 95.75 402 GLY A N 1
ATOM 3092 C CA . GLY A 1 402 ? 7.670 6.317 21.460 1.00 95.75 402 GLY A CA 1
ATOM 3093 C C . GLY A 1 402 ? 7.827 7.790 21.834 1.00 95.75 402 GLY A C 1
ATOM 3094 O O . GLY A 1 402 ? 7.229 8.211 22.825 1.00 95.75 402 GLY A O 1
ATOM 3095 N N . GLU A 1 403 ? 8.588 8.589 21.076 1.00 94.31 403 GLU A N 1
ATOM 3096 C CA . GLU A 1 403 ? 8.612 10.054 21.222 1.00 94.31 403 GLU A CA 1
ATOM 3097 C C . GLU A 1 403 ? 7.396 10.684 20.539 1.00 94.31 403 GLU A C 1
ATOM 3099 O O . GLU A 1 403 ? 7.493 11.443 19.581 1.00 94.31 403 GLU A O 1
ATOM 3104 N N . TYR A 1 404 ? 6.227 10.314 21.043 1.00 92.62 404 TYR A N 1
ATOM 3105 C CA . TYR A 1 404 ? 4.918 10.550 20.457 1.00 92.62 404 TYR A CA 1
ATOM 3106 C C . TYR A 1 404 ? 3.902 10.791 21.595 1.00 92.62 404 TYR A C 1
ATOM 3108 O O . TYR A 1 404 ? 4.115 10.242 22.680 1.00 92.62 404 TYR A O 1
ATOM 3116 N N . PRO A 1 405 ? 2.819 11.588 21.442 1.00 93.50 405 PRO A N 1
ATOM 3117 C CA . PRO A 1 405 ? 1.919 11.919 22.555 1.00 93.50 405 PRO A CA 1
ATOM 3118 C C . PRO A 1 405 ? 1.296 10.726 23.288 1.00 93.50 405 PRO A C 1
ATOM 3120 O O . PRO A 1 405 ? 1.045 10.824 24.489 1.00 93.50 405 PRO A O 1
ATOM 3123 N N . LEU A 1 406 ? 1.090 9.591 22.611 1.00 96.25 406 LEU A N 1
ATOM 3124 C CA . LEU A 1 406 ? 0.601 8.366 23.258 1.00 96.25 406 LEU A CA 1
ATOM 3125 C C . LEU A 1 406 ? 1.717 7.531 23.912 1.00 96.25 406 LEU A C 1
ATOM 3127 O O . LEU A 1 406 ? 1.443 6.538 24.583 1.00 96.25 406 LEU A O 1
ATOM 3131 N N . GLY A 1 407 ? 2.978 7.928 23.748 1.00 95.81 407 GLY A N 1
ATOM 3132 C CA . GLY A 1 407 ? 4.150 7.157 24.138 1.00 95.81 407 GLY A CA 1
ATOM 3133 C C . GLY A 1 407 ? 4.444 6.028 23.151 1.00 95.81 407 GLY A C 1
ATOM 3134 O O . GLY A 1 407 ? 4.203 6.140 21.950 1.00 95.81 407 GLY A O 1
ATOM 3135 N N . ARG A 1 408 ? 4.985 4.916 23.659 1.00 96.06 408 ARG A N 1
ATOM 3136 C CA . ARG A 1 408 ? 5.382 3.770 22.832 1.00 96.06 408 ARG A CA 1
ATOM 3137 C C . ARG A 1 408 ? 4.165 3.009 22.303 1.00 96.06 408 ARG A C 1
ATOM 3139 O O . ARG A 1 408 ? 3.531 2.263 23.052 1.00 96.06 408 ARG A O 1
ATOM 3146 N N . MET A 1 409 ? 3.911 3.148 21.002 1.00 98.12 409 MET A N 1
ATOM 3147 C CA . MET A 1 409 ? 2.829 2.443 20.311 1.00 98.12 409 MET A CA 1
ATOM 3148 C C . MET A 1 409 ? 3.257 1.129 19.644 1.00 98.12 409 MET A C 1
ATOM 3150 O O . MET A 1 409 ? 2.395 0.297 19.381 1.00 98.12 409 MET A O 1
ATOM 3154 N N . VAL A 1 410 ? 4.559 0.910 19.422 1.00 98.56 410 VAL A N 1
ATOM 3155 C CA . VAL A 1 410 ? 5.135 -0.309 18.817 1.00 98.56 410 VAL A CA 1
ATOM 3156 C C . VAL A 1 410 ? 5.982 -1.061 19.848 1.00 98.56 410 VAL A C 1
ATOM 3158 O O . VAL A 1 410 ? 6.761 -0.433 20.563 1.00 98.56 410 VAL A O 1
ATOM 3161 N N . ASP A 1 411 ? 5.863 -2.387 19.942 1.00 98.75 411 ASP A N 1
ATOM 3162 C CA . ASP A 1 411 ? 6.687 -3.207 20.847 1.00 98.75 411 ASP A CA 1
ATOM 3163 C C . ASP A 1 411 ? 7.811 -3.961 20.133 1.00 98.75 411 ASP A C 1
ATOM 3165 O O . ASP A 1 411 ? 8.846 -4.228 20.738 1.00 98.75 411 ASP A O 1
ATOM 3169 N N . LEU A 1 412 ? 7.630 -4.319 18.864 1.00 98.88 412 LEU A N 1
ATOM 3170 C CA . LEU A 1 412 ? 8.627 -5.042 18.079 1.00 98.88 412 LEU A CA 1
ATOM 3171 C C . LEU A 1 412 ? 8.826 -4.369 16.724 1.00 98.88 412 LEU A C 1
ATOM 3173 O O . LEU A 1 412 ? 7.875 -4.157 15.981 1.00 98.88 412 LEU A O 1
ATOM 3177 N N . ILE A 1 413 ? 10.074 -4.071 16.390 1.00 98.88 413 ILE A N 1
ATOM 3178 C CA . ILE A 1 413 ? 10.490 -3.529 15.100 1.00 98.88 413 ILE A CA 1
ATOM 3179 C C . ILE A 1 413 ? 11.575 -4.443 14.541 1.00 98.88 413 ILE A C 1
ATOM 3181 O O . ILE A 1 413 ? 12.578 -4.666 15.215 1.00 98.88 413 ILE A O 1
ATOM 3185 N N . LEU A 1 414 ? 11.400 -4.947 13.320 1.00 98.88 414 LEU A N 1
ATOM 3186 C CA . LEU A 1 414 ? 12.432 -5.645 12.552 1.00 98.88 414 LEU A CA 1
ATOM 3187 C C . LEU A 1 414 ? 12.441 -5.103 11.117 1.00 98.88 414 LEU A C 1
ATOM 3189 O O . LEU A 1 414 ? 11.426 -5.151 10.428 1.00 98.88 414 LEU A O 1
ATOM 3193 N N . GLY A 1 415 ? 13.573 -4.572 10.666 1.00 98.31 415 GLY A N 1
ATOM 3194 C CA . GLY A 1 415 ? 13.717 -4.079 9.297 1.00 98.31 415 GLY A CA 1
ATOM 3195 C C . GLY A 1 415 ? 15.070 -3.429 9.046 1.00 98.31 415 GLY A C 1
ATOM 3196 O O . GLY A 1 415 ? 16.001 -3.579 9.839 1.00 98.31 415 GLY A O 1
ATOM 3197 N N . GLY A 1 416 ? 15.201 -2.719 7.930 1.00 97.38 416 GLY A N 1
ATOM 3198 C CA . GLY A 1 416 ? 16.352 -1.871 7.631 1.00 97.38 416 GLY A CA 1
ATOM 3199 C C . GLY A 1 416 ? 16.211 -0.450 8.191 1.00 97.38 416 GLY A C 1
ATOM 3200 O O . GLY A 1 416 ? 15.384 -0.167 9.057 1.00 97.38 416 GLY A O 1
ATOM 3201 N N . GLY A 1 417 ? 17.000 0.476 7.650 1.00 95.88 417 GLY A N 1
ATOM 3202 C CA . GLY A 1 417 ? 16.855 1.917 7.867 1.00 95.88 417 GLY A CA 1
ATOM 3203 C C . GLY A 1 417 ? 17.583 2.468 9.082 1.00 95.88 417 GLY A C 1
ATOM 3204 O O . GLY A 1 417 ? 17.194 3.508 9.612 1.00 95.88 417 GLY A O 1
ATOM 3205 N N . ARG A 1 418 ? 18.672 1.817 9.511 1.00 95.12 418 ARG A N 1
ATOM 3206 C CA . ARG A 1 418 ? 19.512 2.303 10.618 1.00 95.12 418 ARG A CA 1
ATOM 3207 C C . ARG A 1 418 ? 19.981 3.745 10.433 1.00 95.12 418 ARG A C 1
ATOM 3209 O O . ARG A 1 418 ? 20.202 4.435 11.429 1.00 95.12 418 ARG A O 1
ATOM 3216 N N . CYS A 1 419 ? 20.102 4.222 9.192 1.00 95.00 419 CYS A N 1
ATOM 3217 C CA . CYS A 1 419 ? 20.556 5.580 8.926 1.00 95.00 419 CYS A CA 1
ATOM 3218 C C . CYS A 1 419 ? 19.699 6.636 9.650 1.00 95.00 419 CYS A C 1
ATOM 3220 O O . CYS A 1 419 ? 20.266 7.575 10.210 1.00 95.00 419 CYS A O 1
ATOM 3222 N N . HIS A 1 420 ? 18.372 6.455 9.730 1.00 96.00 420 HIS A N 1
ATOM 3223 C CA . HIS A 1 420 ? 17.443 7.405 10.366 1.00 96.00 420 HIS A CA 1
ATOM 3224 C C . HIS A 1 420 ? 17.450 7.348 11.897 1.00 96.00 420 HIS A C 1
ATOM 3226 O O . HIS A 1 420 ? 16.719 8.086 12.559 1.00 96.00 420 HIS A O 1
ATOM 3232 N N . PHE A 1 421 ? 18.318 6.523 12.482 1.00 96.31 421 PHE A N 1
ATOM 3233 C CA . PHE A 1 421 ? 18.513 6.407 13.924 1.00 96.31 421 PHE A CA 1
ATOM 3234 C C . PHE A 1 421 ? 19.901 6.888 14.370 1.00 96.31 421 PHE A C 1
ATOM 3236 O O . PHE A 1 421 ? 20.113 7.091 15.567 1.00 96.31 421 PHE A O 1
ATOM 3243 N N . TYR A 1 422 ? 20.818 7.140 13.427 1.00 91.81 422 TYR A N 1
ATOM 3244 C CA . TYR A 1 422 ? 22.164 7.652 13.684 1.00 91.81 422 TYR A CA 1
ATOM 3245 C C . TYR A 1 422 ? 22.405 9.040 13.081 1.00 91.81 422 TYR A C 1
ATOM 3247 O O . TYR A 1 422 ? 21.898 9.347 12.000 1.00 91.81 422 TYR A O 1
ATOM 3255 N N . PRO A 1 423 ? 23.242 9.872 13.725 1.00 91.88 423 PRO A N 1
ATOM 3256 C CA . PRO A 1 423 ? 23.548 11.195 13.216 1.00 91.88 423 PRO A CA 1
ATOM 3257 C C . PRO A 1 423 ? 24.385 11.130 11.941 1.00 91.88 423 PRO A C 1
ATOM 3259 O O . PRO A 1 423 ? 25.283 10.289 11.796 1.00 91.88 423 PRO A O 1
ATOM 3262 N N . SER A 1 424 ? 24.125 12.068 11.030 1.00 87.69 424 SER A N 1
ATOM 3263 C CA . SER A 1 424 ? 24.923 12.227 9.818 1.00 87.69 424 SER A CA 1
ATOM 3264 C C . SER A 1 424 ? 26.414 12.382 10.142 1.00 87.69 424 SER A C 1
ATOM 3266 O O . SER A 1 424 ? 26.803 13.039 11.109 1.00 87.69 424 SER A O 1
ATOM 3268 N N . GLY A 1 425 ? 27.265 11.732 9.345 1.00 80.25 425 GLY A N 1
ATOM 3269 C CA . GLY A 1 425 ? 28.716 11.692 9.561 1.00 80.25 425 GLY A CA 1
ATOM 3270 C C . GLY A 1 425 ? 29.200 10.601 10.526 1.00 80.25 425 GLY A C 1
ATOM 3271 O O . GLY A 1 425 ? 30.412 10.444 10.686 1.00 80.25 425 GLY A O 1
ATOM 3272 N N . THR A 1 426 ? 28.301 9.806 11.121 1.00 78.44 426 THR A N 1
ATOM 3273 C CA . THR A 1 426 ? 28.662 8.621 11.919 1.00 78.44 426 THR A CA 1
ATOM 3274 C C . THR A 1 426 ? 28.181 7.338 11.249 1.00 78.44 426 THR A C 1
ATOM 3276 O O . THR A 1 426 ? 26.986 7.116 11.136 1.00 78.44 426 THR A O 1
ATOM 3279 N N . GLY A 1 427 ? 29.113 6.502 10.775 1.00 68.88 427 GLY A N 1
ATOM 3280 C CA . GLY A 1 427 ? 28.854 5.102 10.396 1.00 68.88 427 GLY A CA 1
ATOM 3281 C C . GLY A 1 427 ? 27.546 4.823 9.641 1.00 68.88 427 GLY A C 1
ATOM 3282 O O . GLY A 1 427 ? 26.761 4.012 10.110 1.00 68.88 427 GLY A O 1
ATOM 3283 N N . GLY A 1 428 ? 27.304 5.495 8.510 1.00 80.31 428 GLY A N 1
ATOM 3284 C CA . GLY A 1 428 ? 26.093 5.280 7.701 1.00 80.31 428 GLY A CA 1
ATOM 3285 C C . GLY A 1 428 ? 24.840 6.033 8.171 1.00 80.31 428 GLY A C 1
ATOM 3286 O O . GLY A 1 428 ? 23.795 5.880 7.555 1.00 80.31 428 GLY A O 1
ATOM 3287 N N . GLY A 1 429 ? 24.928 6.862 9.217 1.00 89.12 429 GLY A N 1
ATOM 3288 C CA . GLY A 1 429 ? 23.842 7.718 9.699 1.00 89.12 429 GLY A CA 1
ATOM 3289 C C . GLY A 1 429 ? 23.433 8.812 8.711 1.00 89.12 429 GLY A C 1
ATOM 3290 O O . GLY A 1 429 ? 24.275 9.381 8.010 1.00 89.12 429 GLY A O 1
ATOM 3291 N N . CYS A 1 430 ? 22.139 9.125 8.690 1.00 90.88 430 CYS A N 1
ATOM 3292 C CA . CYS A 1 430 ? 21.535 10.130 7.817 1.00 90.88 430 CYS A CA 1
ATOM 3293 C C . CYS A 1 430 ? 20.726 11.195 8.586 1.00 90.88 430 CYS A C 1
ATOM 3295 O O . CYS A 1 430 ? 20.319 12.180 7.971 1.00 90.88 430 CYS A O 1
ATOM 3297 N N . ARG A 1 431 ? 20.574 11.082 9.920 1.00 91.75 431 ARG A N 1
ATOM 3298 C CA . ARG A 1 431 ? 19.815 12.070 10.705 1.00 91.75 431 ARG A CA 1
ATOM 3299 C C . ARG A 1 431 ? 20.449 13.455 10.689 1.00 91.75 431 ARG A C 1
ATOM 3301 O O . ARG A 1 431 ? 21.655 13.604 10.924 1.00 91.75 431 ARG A O 1
ATOM 3308 N N . ALA A 1 432 ? 19.622 14.482 10.514 1.00 87.94 432 ALA A N 1
ATOM 3309 C CA . ALA A 1 432 ? 20.078 15.871 10.406 1.00 87.94 432 ALA A CA 1
ATOM 3310 C C . ALA A 1 432 ? 20.253 16.591 11.759 1.00 87.94 432 ALA A C 1
ATOM 3312 O O . ALA A 1 432 ? 20.924 17.620 11.832 1.00 87.94 432 ALA A O 1
ATOM 3313 N N . ASP A 1 433 ? 19.654 16.076 12.833 1.00 89.81 433 ASP A N 1
ATOM 3314 C CA . ASP A 1 433 ? 19.591 16.736 14.145 1.00 89.81 433 ASP A CA 1
ATOM 3315 C C . ASP A 1 433 ? 20.737 16.374 15.105 1.00 89.81 433 ASP A C 1
ATOM 3317 O O . ASP A 1 433 ? 20.789 16.873 16.230 1.00 89.81 433 ASP A O 1
ATOM 3321 N N . GLY A 1 434 ? 21.670 15.525 14.667 1.00 90.81 434 GLY A N 1
ATOM 3322 C CA . GLY A 1 434 ? 22.816 15.104 15.472 1.00 90.81 434 GLY A CA 1
ATOM 3323 C C . GLY A 1 434 ? 22.481 14.101 16.584 1.00 90.81 434 GLY A C 1
ATOM 3324 O O . GLY A 1 434 ? 23.370 13.773 17.372 1.00 90.81 434 GLY A O 1
ATOM 3325 N N . ARG A 1 435 ? 21.242 13.596 16.654 1.00 94.44 435 ARG A N 1
ATOM 3326 C CA . ARG A 1 435 ? 20.816 12.610 17.658 1.00 94.44 435 ARG A CA 1
ATOM 3327 C C . ARG A 1 435 ? 21.216 11.192 17.273 1.00 94.44 435 ARG A C 1
ATOM 3329 O O . ARG A 1 435 ? 21.250 10.844 16.095 1.00 94.44 435 ARG A O 1
ATOM 3336 N N . ASN A 1 436 ? 21.472 10.367 18.284 1.00 95.69 436 ASN A N 1
ATOM 3337 C CA . ASN A 1 436 ? 21.688 8.931 18.132 1.00 95.69 436 ASN A CA 1
ATOM 3338 C C . ASN A 1 436 ? 20.602 8.205 18.927 1.00 95.69 436 ASN A C 1
ATOM 3340 O O . ASN A 1 436 ? 20.754 7.954 20.123 1.00 95.69 436 ASN A O 1
ATOM 3344 N N . LEU A 1 437 ? 19.507 7.878 18.245 1.00 96.69 437 LEU A N 1
ATOM 3345 C CA . LEU A 1 437 ? 18.328 7.288 18.866 1.00 96.69 437 LEU A CA 1
ATOM 3346 C C . LEU A 1 437 ? 18.605 5.882 19.411 1.00 96.69 437 LEU A C 1
ATOM 3348 O O . LEU A 1 437 ? 18.066 5.530 20.455 1.00 96.69 437 LEU A O 1
ATOM 3352 N N . ILE A 1 438 ? 19.474 5.101 18.759 1.00 94.88 438 ILE A N 1
ATOM 3353 C CA . ILE A 1 438 ? 19.861 3.759 19.229 1.00 94.88 438 ILE A CA 1
ATOM 3354 C C . ILE A 1 438 ? 20.584 3.859 20.576 1.00 94.88 438 ILE A C 1
ATOM 3356 O O . ILE A 1 438 ? 20.193 3.202 21.542 1.00 94.88 438 ILE A O 1
ATOM 3360 N N . ASP A 1 439 ? 21.592 4.728 20.675 1.00 94.69 439 ASP A N 1
ATOM 3361 C CA . ASP A 1 439 ? 22.307 4.965 21.931 1.00 94.69 439 ASP A CA 1
ATOM 3362 C C . ASP A 1 439 ? 21.362 5.469 23.029 1.00 94.69 439 ASP A C 1
ATOM 3364 O O . ASP A 1 439 ? 21.496 5.076 24.189 1.00 94.69 439 ASP A O 1
ATOM 3368 N N . GLU A 1 440 ? 20.433 6.363 22.684 1.00 95.50 440 GLU A N 1
ATOM 3369 C CA . GLU A 1 440 ? 19.459 6.929 23.619 1.00 95.50 440 GLU A CA 1
ATOM 3370 C C . GLU A 1 440 ? 18.556 5.836 24.209 1.00 95.50 440 GLU A C 1
ATOM 3372 O O . GLU A 1 440 ? 18.457 5.725 25.435 1.00 95.50 440 GLU A O 1
ATOM 3377 N N . VAL A 1 441 ? 17.961 4.978 23.372 1.00 94.88 441 VAL A N 1
ATOM 3378 C CA . VAL A 1 441 ? 17.071 3.910 23.857 1.00 94.88 441 VAL A CA 1
ATOM 3379 C C . VAL A 1 441 ? 17.821 2.806 24.605 1.00 94.88 441 VAL A C 1
ATOM 3381 O O . VAL A 1 441 ? 17.303 2.275 25.590 1.00 94.88 441 VAL A O 1
ATOM 3384 N N . GLN A 1 442 ? 19.065 2.505 24.214 1.00 93.75 442 GLN A N 1
ATOM 3385 C CA . GLN A 1 442 ? 19.907 1.538 24.921 1.00 93.75 442 GLN A CA 1
ATOM 3386 C C . GLN A 1 442 ? 20.361 2.064 26.289 1.00 93.75 442 GLN A C 1
ATOM 3388 O O . GLN A 1 442 ? 20.264 1.344 27.283 1.00 93.75 442 GLN A O 1
ATOM 3393 N N . ARG A 1 443 ? 20.833 3.318 26.379 1.00 94.31 443 ARG A N 1
ATOM 3394 C CA . ARG A 1 443 ? 21.272 3.922 27.655 1.00 94.31 443 ARG A CA 1
ATOM 3395 C C . ARG A 1 443 ? 20.126 4.074 28.643 1.00 94.31 443 ARG A C 1
ATOM 3397 O O . ARG A 1 443 ? 20.330 3.877 29.838 1.00 94.31 443 ARG A O 1
ATOM 3404 N N . ASN A 1 444 ? 18.939 4.406 28.145 1.00 92.19 444 ASN A N 1
ATOM 3405 C CA . ASN A 1 444 ? 17.747 4.540 28.974 1.00 92.19 444 ASN A CA 1
ATOM 3406 C C . ASN A 1 444 ? 17.115 3.180 29.317 1.00 92.19 444 ASN A C 1
ATOM 3408 O O . ASN A 1 444 ? 16.193 3.134 30.129 1.00 92.19 444 ASN A O 1
ATOM 3412 N N . GLY A 1 445 ? 17.592 2.083 28.714 1.00 91.88 445 GLY A N 1
ATOM 3413 C CA . GLY A 1 445 ? 17.041 0.741 28.900 1.00 91.88 445 GLY A CA 1
ATOM 3414 C C . GLY A 1 445 ? 15.591 0.615 28.430 1.00 91.88 445 GLY A C 1
ATOM 3415 O O . GLY A 1 445 ? 14.863 -0.242 28.925 1.00 91.88 445 GLY A O 1
ATOM 3416 N N . THR A 1 446 ? 15.146 1.492 27.523 1.00 93.31 446 THR A N 1
ATOM 3417 C CA . THR A 1 446 ? 13.757 1.530 27.053 1.00 93.31 446 THR A CA 1
ATOM 3418 C C . THR A 1 446 ? 13.497 0.545 25.924 1.00 93.31 446 THR A C 1
ATOM 3420 O O . THR A 1 446 ? 12.340 0.169 25.752 1.00 93.31 446 THR A O 1
ATOM 3423 N N . TRP A 1 447 ? 14.543 0.117 25.204 1.00 97.69 447 TRP A N 1
ATOM 3424 C CA . TRP A 1 447 ? 14.488 -0.872 24.126 1.00 97.69 447 TRP A CA 1
ATOM 3425 C C . TRP A 1 447 ? 15.688 -1.824 24.151 1.00 97.69 447 TRP A C 1
ATOM 3427 O O . TRP A 1 447 ? 16.825 -1.416 24.402 1.00 97.69 447 TRP A O 1
ATOM 3437 N N . SER A 1 448 ? 15.438 -3.089 23.817 1.00 97.75 448 SER A N 1
ATOM 3438 C CA . SER A 1 448 ? 16.484 -4.027 23.397 1.00 97.75 448 SER A CA 1
ATOM 3439 C C . SER A 1 448 ? 16.858 -3.746 21.943 1.00 97.75 448 SER A C 1
ATOM 3441 O O . SER A 1 448 ? 15.987 -3.395 21.153 1.00 97.75 448 SER A O 1
ATOM 3443 N N . TYR A 1 449 ? 18.129 -3.916 21.571 1.00 97.69 449 TYR A N 1
ATOM 3444 C CA . TYR A 1 449 ? 18.609 -3.605 20.220 1.00 97.69 449 TYR A CA 1
ATOM 3445 C C . TYR A 1 449 ? 19.309 -4.795 19.561 1.00 97.69 449 TYR A C 1
ATOM 3447 O O . TYR A 1 449 ? 20.136 -5.460 20.188 1.00 97.69 449 TYR A O 1
ATOM 3455 N N . VAL A 1 450 ? 19.006 -5.011 18.281 1.00 97.69 450 VAL A N 1
ATOM 3456 C CA . VAL A 1 450 ? 19.662 -5.974 17.388 1.00 97.69 450 VAL A CA 1
ATOM 3457 C C . VAL A 1 450 ? 20.064 -5.245 16.111 1.00 97.69 450 VAL A C 1
ATOM 3459 O O . VAL A 1 450 ? 19.246 -4.568 15.495 1.00 97.69 450 VAL A O 1
ATOM 3462 N N . GLY A 1 451 ? 21.329 -5.373 15.714 1.00 96.06 451 GLY A N 1
ATOM 3463 C CA . GLY A 1 451 ? 21.900 -4.577 14.623 1.00 96.06 451 GLY A CA 1
ATOM 3464 C C . GLY A 1 451 ? 22.488 -5.389 13.473 1.00 96.06 451 GLY A C 1
ATOM 3465 O O . GLY A 1 451 ? 22.870 -4.818 12.460 1.00 96.06 451 GLY A O 1
ATOM 3466 N N . ASP A 1 452 ? 22.620 -6.704 13.610 1.00 96.44 452 ASP A N 1
ATOM 3467 C CA . ASP A 1 452 ? 23.321 -7.535 12.632 1.00 96.44 452 ASP A CA 1
ATOM 3468 C C . ASP A 1 452 ? 22.820 -8.984 12.644 1.00 96.44 452 ASP A C 1
ATOM 3470 O O . ASP A 1 452 ? 22.027 -9.384 13.499 1.00 96.44 452 ASP A O 1
ATOM 3474 N N . ARG A 1 453 ? 23.304 -9.794 11.693 1.00 97.81 453 ARG A N 1
ATOM 3475 C CA . ARG A 1 453 ? 22.964 -11.222 11.606 1.00 97.81 453 ARG A CA 1
ATOM 3476 C C . ARG A 1 453 ? 23.238 -11.972 12.910 1.00 97.81 453 ARG A C 1
ATOM 3478 O O . ARG A 1 453 ? 22.410 -12.768 13.336 1.00 97.81 453 ARG A O 1
ATOM 3485 N N . ALA A 1 454 ? 24.392 -11.741 13.533 1.00 98.44 454 ALA A N 1
ATOM 3486 C CA . ALA A 1 454 ? 24.819 -12.516 14.694 1.00 98.44 454 ALA A CA 1
ATOM 3487 C C . ALA A 1 454 ? 23.934 -12.252 15.922 1.00 98.44 454 ALA A C 1
ATOM 3489 O O . ALA A 1 454 ? 23.600 -13.181 16.653 1.00 98.44 454 ALA A O 1
ATOM 3490 N N . SER A 1 455 ? 23.548 -10.996 16.145 1.00 98.06 455 SER A N 1
ATOM 3491 C CA . SER A 1 455 ? 22.604 -10.599 17.192 1.00 98.06 455 SER A CA 1
ATOM 3492 C C . SER A 1 455 ? 21.166 -11.008 16.862 1.00 98.06 455 SER A C 1
ATOM 3494 O O . SER A 1 455 ? 20.427 -11.376 17.770 1.00 98.06 455 SER A O 1
ATOM 3496 N N . PHE A 1 456 ? 20.779 -11.043 15.584 1.00 98.69 456 PHE A N 1
ATOM 3497 C CA . PHE A 1 456 ? 19.484 -11.576 15.156 1.00 98.69 456 PHE A CA 1
ATOM 3498 C C . PHE A 1 456 ? 19.362 -13.081 15.428 1.00 98.69 456 PHE A C 1
ATOM 3500 O O . PHE A 1 456 ? 18.363 -13.527 15.988 1.00 98.69 456 PHE A O 1
ATOM 3507 N N . ASP A 1 457 ? 20.395 -13.866 15.110 1.00 98.62 457 ASP A N 1
ATOM 3508 C CA . ASP A 1 457 ? 20.405 -15.313 15.361 1.00 98.62 457 ASP A CA 1
ATOM 3509 C C . ASP A 1 457 ? 20.290 -15.637 16.869 1.00 98.62 457 ASP A C 1
ATOM 3511 O O . ASP A 1 457 ? 19.723 -16.664 17.246 1.00 98.62 457 ASP A O 1
ATOM 3515 N N . GLN A 1 458 ? 20.750 -14.739 17.752 1.00 98.62 458 GLN A N 1
ATOM 3516 C CA . GLN A 1 458 ? 20.607 -14.878 19.210 1.00 98.62 458 GLN A CA 1
ATOM 3517 C C . GLN A 1 458 ? 19.167 -14.722 19.713 1.00 98.62 458 GLN A C 1
ATOM 3519 O O . GLN A 1 458 ? 18.889 -15.128 20.842 1.00 98.62 458 GLN A O 1
ATOM 3524 N N . LEU A 1 459 ? 18.250 -14.189 18.898 1.00 98.69 459 LEU A N 1
ATOM 3525 C CA . LEU A 1 459 ? 16.819 -14.158 19.218 1.00 98.69 459 LEU A CA 1
ATOM 3526 C C . LEU A 1 459 ? 16.195 -15.563 19.203 1.00 98.69 459 LEU A C 1
ATOM 3528 O O . LEU A 1 459 ? 15.051 -15.728 19.626 1.00 98.69 459 LEU A O 1
ATOM 3532 N N . ASP A 1 460 ? 16.939 -16.574 18.733 1.00 98.25 460 ASP A N 1
ATOM 3533 C CA . ASP A 1 460 ? 16.586 -17.996 18.747 1.00 98.25 460 ASP A CA 1
ATOM 3534 C C . ASP A 1 460 ? 15.198 -18.264 18.151 1.00 98.25 460 ASP A C 1
ATOM 3536 O O . ASP A 1 460 ? 14.295 -18.782 18.806 1.00 98.25 460 ASP A O 1
ATOM 3540 N N . ASN A 1 461 ? 14.992 -17.845 16.898 1.00 97.75 461 ASN A N 1
ATOM 3541 C CA . ASN A 1 461 ? 13.691 -17.928 16.222 1.00 97.75 461 ASN A CA 1
ATOM 3542 C C . ASN A 1 461 ? 12.543 -17.256 17.012 1.00 97.75 461 ASN A C 1
ATOM 3544 O O . ASN A 1 461 ? 11.397 -17.672 16.894 1.00 97.75 461 ASN A O 1
ATOM 3548 N N . GLY A 1 462 ? 12.841 -16.246 17.833 1.00 98.38 462 GLY A N 1
ATOM 3549 C CA . GLY A 1 462 ? 11.873 -15.550 18.683 1.00 98.38 462 GLY A CA 1
ATOM 3550 C C . GLY A 1 462 ? 11.720 -16.144 20.087 1.00 98.38 462 GLY A C 1
ATOM 3551 O O . GLY A 1 462 ? 10.947 -15.627 20.892 1.00 98.38 462 GLY A O 1
ATOM 3552 N N . ASN A 1 463 ? 12.455 -17.210 20.423 1.00 98.31 463 ASN A N 1
ATOM 3553 C CA . ASN A 1 463 ? 12.406 -17.812 21.753 1.00 98.31 463 ASN A CA 1
ATOM 3554 C C . ASN A 1 463 ? 13.158 -17.013 22.820 1.00 98.31 463 ASN A C 1
ATOM 3556 O O . ASN A 1 463 ? 12.834 -17.166 23.998 1.00 98.31 463 ASN A O 1
ATOM 3560 N N . ASN A 1 464 ? 14.120 -16.183 22.414 1.00 98.25 464 ASN A N 1
ATOM 3561 C CA . ASN A 1 464 ? 14.977 -15.387 23.284 1.00 98.25 464 ASN A CA 1
ATOM 3562 C C . ASN A 1 464 ? 14.856 -13.891 22.942 1.00 98.25 464 ASN A C 1
ATOM 3564 O O . ASN A 1 464 ? 15.803 -13.261 22.472 1.00 98.25 464 ASN A O 1
ATOM 3568 N N . VAL A 1 465 ? 13.659 -13.332 23.136 1.00 98.44 465 VAL A N 1
ATOM 3569 C CA . VAL A 1 465 ? 13.343 -11.929 22.829 1.00 98.44 465 VAL A CA 1
ATOM 3570 C C . VAL A 1 465 ? 12.933 -11.180 24.090 1.00 98.44 465 VAL A C 1
ATOM 3572 O O . VAL A 1 465 ? 12.059 -11.626 24.831 1.00 98.44 465 VAL A O 1
ATOM 3575 N N . THR A 1 466 ? 13.520 -10.000 24.288 1.00 97.88 466 THR A N 1
ATOM 3576 C CA . THR A 1 466 ? 13.118 -9.042 25.324 1.00 97.88 466 THR A CA 1
ATOM 3577 C C . THR A 1 466 ? 12.409 -7.866 24.662 1.00 97.88 466 THR A C 1
ATOM 3579 O O . THR A 1 466 ? 13.041 -7.096 23.939 1.00 97.88 466 THR A O 1
ATOM 3582 N N . LEU A 1 467 ? 11.106 -7.721 24.913 1.00 98.06 467 LEU A N 1
ATOM 3583 C CA . LEU A 1 467 ? 10.318 -6.596 24.410 1.00 98.06 467 LEU A CA 1
ATOM 3584 C C . LEU A 1 467 ? 10.421 -5.369 25.344 1.00 98.06 467 LEU A C 1
ATOM 3586 O O . LEU A 1 467 ? 10.472 -5.537 26.565 1.00 98.06 467 LEU A O 1
ATOM 3590 N N . PRO A 1 468 ? 10.409 -4.142 24.795 1.00 98.44 468 PRO A N 1
ATOM 3591 C CA . PRO A 1 468 ? 10.319 -3.854 23.365 1.00 98.44 468 PRO A CA 1
ATOM 3592 C C . PRO A 1 468 ? 11.668 -4.056 22.640 1.00 98.44 468 PRO A C 1
ATOM 3594 O O . PRO A 1 468 ? 12.736 -3.866 23.229 1.00 98.44 468 PRO A O 1
ATOM 3597 N N . LEU A 1 469 ? 11.616 -4.469 21.371 1.00 98.81 469 LEU A N 1
ATOM 3598 C CA . LEU A 1 469 ? 12.773 -4.835 20.542 1.00 98.81 469 LEU A CA 1
ATOM 3599 C C . LEU A 1 469 ? 12.884 -3.931 19.308 1.00 98.81 469 LEU A C 1
ATOM 3601 O O . LEU A 1 469 ? 11.957 -3.871 18.507 1.00 98.81 469 LEU A O 1
ATOM 3605 N N . LEU A 1 470 ? 14.046 -3.301 19.129 1.00 98.69 470 LEU A N 1
ATOM 3606 C CA . LEU A 1 470 ? 14.429 -2.523 17.953 1.00 98.69 470 LEU A CA 1
ATOM 3607 C C . LEU A 1 470 ? 15.496 -3.291 17.158 1.00 98.69 470 LEU A C 1
ATOM 3609 O O . LEU A 1 470 ? 16.671 -3.302 17.523 1.00 98.69 470 LEU A O 1
ATOM 3613 N N . GLY A 1 471 ? 15.090 -3.958 16.083 1.00 98.44 471 GLY A N 1
ATOM 3614 C CA . GLY A 1 471 ? 15.971 -4.670 15.162 1.00 98.44 471 GLY A CA 1
ATOM 3615 C C . GLY A 1 471 ? 16.186 -3.894 13.867 1.00 98.44 471 GLY A C 1
ATOM 3616 O O . GLY A 1 471 ? 15.304 -3.874 13.014 1.00 98.44 471 GLY A O 1
ATOM 3617 N N . LEU A 1 472 ? 17.368 -3.294 13.703 1.00 97.94 472 LEU A N 1
ATOM 3618 C CA . LEU A 1 472 ? 17.761 -2.536 12.509 1.00 97.94 472 LEU A CA 1
ATOM 3619 C C . LEU A 1 472 ? 18.898 -3.275 11.794 1.00 97.94 472 LEU A C 1
ATOM 3621 O O . LEU A 1 472 ? 20.073 -3.151 12.144 1.00 97.94 472 LEU A O 1
ATOM 3625 N N . LEU A 1 473 ? 18.533 -4.083 10.804 1.00 97.62 473 LEU A N 1
ATOM 3626 C CA . LEU A 1 473 ? 19.328 -5.164 10.210 1.00 97.62 473 LEU A CA 1
ATOM 3627 C C . LEU A 1 473 ? 20.079 -4.754 8.930 1.00 97.62 473 LEU A C 1
ATOM 3629 O O . LEU A 1 473 ? 20.843 -5.550 8.377 1.00 97.62 473 LEU A O 1
ATOM 3633 N N . ALA A 1 474 ? 19.887 -3.518 8.471 1.00 96.00 474 ALA A N 1
ATOM 3634 C CA . ALA A 1 474 ? 20.600 -2.883 7.363 1.00 96.00 474 ALA A CA 1
ATOM 3635 C C . ALA A 1 474 ? 20.668 -1.357 7.576 1.00 96.00 474 ALA A C 1
ATOM 3637 O O . ALA A 1 474 ? 19.852 -0.797 8.311 1.00 96.00 474 ALA A O 1
ATOM 3638 N N . ASP A 1 475 ? 21.650 -0.686 6.961 1.00 93.88 475 ASP A N 1
ATOM 3639 C CA . ASP A 1 475 ? 21.775 0.781 7.049 1.00 93.88 475 ASP A CA 1
ATOM 3640 C C . ASP A 1 475 ? 20.628 1.494 6.325 1.00 93.88 475 ASP A C 1
ATOM 3642 O O . ASP A 1 475 ? 20.027 2.418 6.872 1.00 93.88 475 ASP A O 1
ATOM 3646 N N . THR A 1 476 ? 20.298 1.017 5.127 1.00 93.69 476 THR A N 1
ATOM 3647 C CA . THR A 1 476 ? 19.128 1.410 4.336 1.00 93.69 476 THR A CA 1
ATOM 3648 C C . THR A 1 476 ? 18.205 0.197 4.215 1.00 93.69 476 THR A C 1
ATOM 3650 O O . THR A 1 476 ? 17.940 -0.453 5.225 1.00 93.69 476 THR A O 1
ATOM 3653 N N . ASP A 1 477 ? 17.726 -0.145 3.024 1.00 95.94 477 ASP A N 1
ATOM 3654 C CA . ASP A 1 477 ? 16.923 -1.346 2.819 1.00 95.94 477 ASP A CA 1
ATOM 3655 C C . ASP A 1 477 ? 17.772 -2.612 2.964 1.00 95.94 477 ASP A C 1
ATOM 3657 O O . ASP A 1 477 ? 18.975 -2.630 2.682 1.00 95.94 477 ASP A O 1
ATOM 3661 N N . ILE A 1 478 ? 17.135 -3.706 3.375 1.00 97.12 478 ILE A N 1
ATOM 3662 C CA . ILE A 1 478 ? 17.711 -5.033 3.185 1.00 97.12 478 ILE A CA 1
ATOM 3663 C C . ILE A 1 478 ? 17.808 -5.266 1.663 1.00 97.12 478 ILE A C 1
ATOM 3665 O O . ILE A 1 478 ? 16.846 -4.973 0.947 1.00 97.12 478 ILE A O 1
ATOM 3669 N N . PRO A 1 479 ? 18.952 -5.758 1.142 1.00 97.56 479 PRO A N 1
ATOM 3670 C CA . PRO A 1 479 ? 19.107 -6.008 -0.290 1.00 97.56 479 PRO A CA 1
ATOM 3671 C C . PRO A 1 479 ? 18.002 -6.907 -0.847 1.00 97.56 479 PRO A C 1
ATOM 3673 O O . PRO A 1 479 ? 17.501 -7.769 -0.120 1.00 97.56 479 PRO A O 1
ATOM 3676 N N . TYR A 1 480 ? 17.698 -6.752 -2.142 1.00 98.50 480 TYR A N 1
ATOM 3677 C CA . TYR A 1 480 ? 16.787 -7.655 -2.848 1.00 98.50 480 TYR A CA 1
ATOM 3678 C C . TYR A 1 480 ? 17.149 -9.119 -2.572 1.00 98.50 480 TYR A C 1
ATOM 3680 O O . TYR A 1 480 ? 18.330 -9.450 -2.484 1.00 98.50 480 TYR A O 1
ATOM 3688 N N . ASP A 1 481 ? 16.176 -10.021 -2.505 1.00 98.19 481 ASP A N 1
ATOM 3689 C CA . ASP A 1 481 ? 16.385 -11.432 -2.189 1.00 98.19 481 ASP A CA 1
ATOM 3690 C C . ASP A 1 481 ? 17.349 -12.111 -3.176 1.00 98.19 481 ASP A C 1
ATOM 3692 O O . ASP A 1 481 ? 18.119 -12.982 -2.779 1.00 98.19 481 ASP A O 1
ATOM 3696 N N . ILE A 1 482 ? 17.398 -11.647 -4.434 1.00 98.19 482 ILE A N 1
ATOM 3697 C CA . ILE A 1 482 ? 18.398 -12.089 -5.422 1.00 98.19 482 ILE A CA 1
ATOM 3698 C C . ILE A 1 482 ? 19.843 -11.726 -5.039 1.00 98.19 482 ILE A C 1
ATOM 3700 O O . ILE A 1 482 ? 20.762 -12.483 -5.338 1.00 98.19 482 ILE A O 1
ATOM 3704 N N . ASP A 1 483 ? 20.046 -10.595 -4.364 1.00 98.38 483 ASP A N 1
ATOM 3705 C CA . ASP A 1 483 ? 21.357 -10.069 -3.961 1.00 98.38 483 ASP A CA 1
ATOM 3706 C C . ASP A 1 483 ? 21.666 -10.293 -2.476 1.00 98.38 483 ASP A C 1
ATOM 3708 O O . ASP A 1 483 ? 22.778 -10.018 -2.008 1.00 98.38 483 ASP A O 1
ATOM 3712 N N . ARG A 1 484 ? 20.687 -10.775 -1.708 1.00 97.31 484 ARG A N 1
ATOM 3713 C CA . ARG A 1 484 ? 20.772 -10.918 -0.261 1.00 97.31 484 ARG A CA 1
ATOM 3714 C C . ARG A 1 484 ? 21.766 -12.009 0.119 1.00 97.31 484 ARG A C 1
ATOM 3716 O O . ARG A 1 484 ? 21.552 -13.201 -0.090 1.00 97.31 484 ARG A O 1
ATOM 3723 N N . ASP A 1 485 ? 22.834 -11.605 0.799 1.00 97.44 485 ASP A N 1
ATOM 3724 C CA . ASP A 1 485 ? 23.713 -12.541 1.496 1.00 97.44 485 ASP A CA 1
ATOM 3725 C C . ASP A 1 485 ? 23.049 -12.984 2.807 1.00 97.44 485 ASP A C 1
ATOM 3727 O O . ASP A 1 485 ? 22.970 -12.215 3.773 1.00 97.44 485 ASP A O 1
ATOM 3731 N N . SER A 1 486 ? 22.598 -14.241 2.863 1.00 97.12 486 SER A N 1
ATOM 3732 C CA . SER A 1 486 ? 21.942 -14.799 4.051 1.00 97.12 486 SER A CA 1
ATOM 3733 C C . SER A 1 486 ? 22.829 -14.766 5.299 1.00 97.12 486 SER A C 1
ATOM 3735 O O . SER A 1 486 ? 22.312 -14.724 6.411 1.00 97.12 486 SER A O 1
ATOM 3737 N N . LYS A 1 487 ? 24.159 -14.702 5.155 1.00 97.62 487 LYS A N 1
ATOM 3738 C CA . LYS A 1 487 ? 25.091 -14.567 6.288 1.00 97.62 487 LYS A CA 1
ATOM 3739 C C . LYS A 1 487 ? 25.140 -13.155 6.870 1.00 97.62 487 LYS A C 1
ATOM 3741 O O . LYS A 1 487 ? 25.771 -12.959 7.906 1.00 97.62 487 LYS A O 1
ATOM 3746 N N . LYS A 1 488 ? 24.529 -12.172 6.207 1.00 97.38 488 LYS A N 1
ATOM 3747 C CA . LYS A 1 488 ? 24.511 -10.766 6.635 1.00 97.38 488 LYS A CA 1
ATOM 3748 C C . LYS A 1 488 ? 23.119 -10.271 6.981 1.00 97.38 488 LYS A C 1
ATOM 3750 O O . LYS A 1 488 ? 22.984 -9.524 7.944 1.00 97.38 488 LYS A O 1
ATOM 3755 N N . HIS A 1 489 ? 22.109 -10.706 6.232 1.00 97.50 489 HIS A N 1
ATOM 3756 C CA . HIS A 1 489 ? 20.738 -10.246 6.415 1.00 97.50 489 HIS A CA 1
ATOM 3757 C C . HIS A 1 489 ? 19.773 -11.437 6.481 1.00 97.50 489 HIS A C 1
ATOM 3759 O O . HIS A 1 489 ? 19.812 -12.307 5.597 1.00 97.50 489 HIS A O 1
ATOM 3765 N N . PRO A 1 490 ? 18.901 -11.500 7.503 1.00 98.00 490 PRO A N 1
ATOM 3766 C CA . PRO A 1 490 ? 17.831 -12.486 7.526 1.00 98.00 490 PRO A CA 1
ATOM 3767 C C . PRO A 1 490 ? 16.818 -12.202 6.409 1.00 98.00 490 PRO A C 1
ATOM 3769 O O . PRO A 1 490 ? 16.632 -11.066 5.976 1.00 98.00 490 PRO A O 1
ATOM 3772 N N . SER A 1 491 ? 16.174 -13.255 5.927 1.00 98.50 491 SER A N 1
ATOM 3773 C CA . SER A 1 491 ? 15.027 -13.177 5.020 1.00 98.50 491 SER A CA 1
ATOM 3774 C C . SER A 1 491 ? 13.798 -12.590 5.717 1.00 98.50 491 SER A C 1
ATOM 3776 O O . SER A 1 491 ? 13.709 -12.589 6.947 1.00 98.50 491 SER A O 1
ATOM 3778 N N . LEU A 1 492 ? 12.809 -12.143 4.936 1.00 98.75 492 LEU A N 1
ATOM 3779 C CA . LEU A 1 492 ? 11.509 -11.740 5.480 1.00 98.75 492 LEU A CA 1
ATOM 3780 C C . LEU A 1 492 ? 10.861 -12.883 6.281 1.00 98.75 492 LEU A C 1
ATOM 3782 O O . LEU A 1 492 ? 10.392 -12.657 7.390 1.00 98.75 492 LEU A O 1
ATOM 3786 N N . ALA A 1 493 ? 10.918 -14.122 5.781 1.00 98.81 493 ALA A N 1
ATOM 3787 C CA . ALA A 1 493 ? 10.384 -15.294 6.478 1.00 98.81 493 ALA A CA 1
ATOM 3788 C C . ALA A 1 493 ? 11.066 -15.546 7.841 1.00 98.81 493 ALA A C 1
ATOM 3790 O O . ALA A 1 493 ? 10.385 -15.804 8.833 1.00 98.81 493 ALA A O 1
ATOM 3791 N N . GLU A 1 494 ? 12.398 -15.413 7.927 1.00 98.88 494 GLU A N 1
ATOM 3792 C CA . GLU A 1 494 ? 13.127 -15.504 9.204 1.00 98.88 494 GLU A CA 1
ATOM 3793 C C . GLU A 1 494 ? 12.673 -14.412 10.191 1.00 98.88 494 GLU A C 1
ATOM 3795 O O . GLU A 1 494 ? 12.445 -14.706 11.366 1.00 98.88 494 GLU A O 1
ATOM 3800 N N . GLN A 1 495 ? 12.505 -13.167 9.726 1.00 98.88 495 GLN A N 1
ATOM 3801 C CA . GLN A 1 495 ? 12.035 -12.054 10.562 1.00 98.88 495 GLN A CA 1
ATOM 3802 C C . GLN A 1 495 ? 10.594 -12.262 11.050 1.00 98.88 495 GLN A C 1
ATOM 3804 O O . GLN A 1 495 ? 10.315 -12.095 12.237 1.00 98.88 495 GLN A O 1
ATOM 3809 N N . VAL A 1 496 ? 9.694 -12.693 10.162 1.00 98.94 496 VAL A N 1
ATOM 3810 C CA . VAL A 1 496 ? 8.291 -13.003 10.480 1.00 98.94 496 VAL A CA 1
ATOM 3811 C C . VAL A 1 496 ? 8.198 -14.104 11.527 1.00 98.94 496 VAL A C 1
ATOM 3813 O O . VAL A 1 496 ? 7.492 -13.947 12.520 1.00 98.94 496 VAL A O 1
ATOM 3816 N N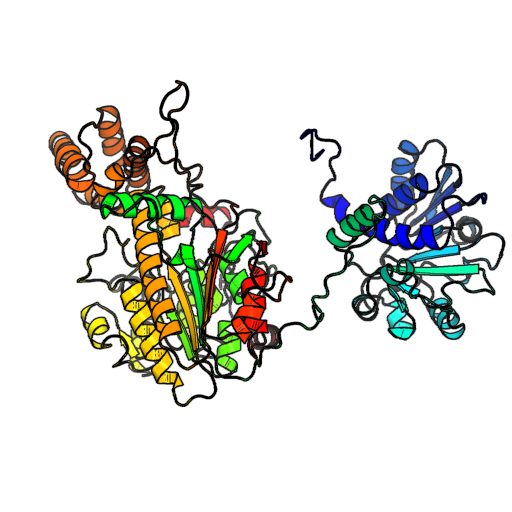 . LYS A 1 497 ? 8.967 -15.184 11.371 1.00 98.88 497 LYS A N 1
ATOM 3817 C CA . LYS A 1 497 ? 9.005 -16.278 12.345 1.00 98.88 497 LYS A CA 1
ATOM 3818 C C . LYS A 1 497 ? 9.443 -15.806 13.734 1.00 98.88 497 LYS A C 1
ATOM 3820 O O . LYS A 1 497 ? 8.842 -16.209 14.732 1.00 98.88 497 LYS A O 1
ATOM 3825 N N . VAL A 1 498 ? 10.461 -14.944 13.809 1.00 98.94 498 VAL A N 1
ATOM 3826 C CA . VAL A 1 498 ? 10.905 -14.337 15.075 1.00 98.94 498 VAL A CA 1
ATOM 3827 C C . VAL A 1 498 ? 9.789 -13.494 15.691 1.00 98.94 498 VAL A C 1
ATOM 3829 O O . VAL A 1 498 ? 9.495 -13.659 16.874 1.00 98.94 498 VAL A O 1
ATOM 3832 N N . ALA A 1 499 ? 9.149 -12.628 14.902 1.00 98.94 499 ALA A N 1
ATOM 3833 C CA . ALA A 1 499 ? 8.097 -11.735 15.380 1.00 98.94 499 ALA A CA 1
ATOM 3834 C C . ALA A 1 499 ? 6.867 -12.496 15.892 1.00 98.94 499 ALA A C 1
ATOM 3836 O O . ALA A 1 499 ? 6.431 -12.251 17.016 1.00 98.94 499 ALA A O 1
ATOM 3837 N N . LEU A 1 500 ? 6.351 -13.455 15.116 1.00 98.94 500 LEU A N 1
ATOM 3838 C CA . LEU A 1 500 ? 5.207 -14.290 15.500 1.00 98.94 500 LEU A CA 1
ATOM 3839 C C . LEU A 1 500 ? 5.486 -15.051 16.800 1.00 98.94 500 LEU A C 1
ATOM 3841 O O . LEU A 1 500 ? 4.687 -14.997 17.734 1.00 98.94 500 LEU A O 1
ATOM 3845 N N . THR A 1 501 ? 6.652 -15.697 16.901 1.00 98.88 501 THR A N 1
ATOM 3846 C CA . THR A 1 501 ? 7.045 -16.444 18.105 1.00 98.88 501 THR A CA 1
ATOM 3847 C C . THR A 1 501 ? 7.158 -15.527 19.325 1.00 98.88 501 THR A C 1
ATOM 3849 O O . THR A 1 501 ? 6.627 -15.845 20.391 1.00 98.88 501 THR A O 1
ATOM 3852 N N . ALA A 1 502 ? 7.817 -14.373 19.182 1.00 98.88 502 ALA A N 1
ATOM 3853 C CA . ALA A 1 502 ? 8.025 -13.432 20.279 1.00 98.88 502 ALA A CA 1
ATOM 3854 C C . ALA A 1 502 ? 6.710 -12.809 20.775 1.00 98.88 502 ALA A C 1
ATOM 3856 O O . ALA A 1 502 ? 6.460 -12.779 21.980 1.00 98.88 502 ALA A O 1
ATOM 3857 N N . LEU A 1 503 ? 5.854 -12.346 19.858 1.00 98.88 503 LEU A N 1
ATOM 3858 C CA . LEU A 1 503 ? 4.571 -11.722 20.187 1.00 98.88 503 LEU A CA 1
ATOM 3859 C C . LEU A 1 503 ? 3.575 -12.737 20.758 1.00 98.88 503 LEU A C 1
ATOM 3861 O O . LEU A 1 503 ? 2.885 -12.434 21.733 1.00 98.88 503 LEU A O 1
ATOM 3865 N N . SER A 1 504 ? 3.542 -13.962 20.225 1.00 98.62 504 SER A N 1
ATOM 3866 C CA . SER A 1 504 ? 2.716 -15.042 20.775 1.00 98.62 504 SER A CA 1
ATOM 3867 C C . SER A 1 504 ? 3.117 -15.376 22.214 1.00 98.62 504 SER A C 1
ATOM 3869 O O . SER A 1 504 ? 2.254 -15.487 23.080 1.00 98.62 504 SER A O 1
ATOM 3871 N N . LYS A 1 505 ? 4.421 -15.474 22.506 1.00 98.31 505 LYS A N 1
ATOM 3872 C CA . LYS A 1 505 ? 4.913 -15.687 23.878 1.00 98.31 505 LYS A CA 1
ATOM 3873 C C . LYS A 1 505 ? 4.584 -14.520 24.801 1.00 98.31 505 LYS A C 1
ATOM 3875 O O . LYS A 1 505 ? 4.121 -14.726 25.919 1.00 98.31 505 LYS A O 1
ATOM 3880 N N . ALA A 1 506 ? 4.796 -13.292 24.333 1.00 98.25 506 ALA A N 1
ATOM 3881 C CA . ALA A 1 506 ? 4.528 -12.088 25.116 1.00 98.25 506 ALA A CA 1
ATOM 3882 C C . ALA A 1 506 ? 3.046 -11.935 25.489 1.00 98.25 506 ALA A C 1
ATOM 3884 O O . ALA A 1 506 ? 2.724 -11.283 26.482 1.00 98.25 506 ALA A O 1
ATOM 3885 N N . THR A 1 507 ? 2.150 -12.540 24.709 1.00 98.19 507 THR A N 1
ATOM 3886 C CA . THR A 1 507 ? 0.701 -12.442 24.897 1.00 98.19 507 THR A CA 1
ATOM 3887 C C . THR A 1 507 ? 0.079 -13.698 25.498 1.00 98.19 507 THR A C 1
ATOM 3889 O O . THR A 1 507 ? -1.120 -13.683 25.749 1.00 98.19 507 THR A O 1
ATOM 3892 N N . GLU A 1 508 ? 0.836 -14.760 25.805 1.00 96.38 508 GLU A N 1
ATOM 3893 C CA . GLU A 1 508 ? 0.308 -16.044 26.310 1.00 96.38 508 GLU A CA 1
ATOM 3894 C C . GLU A 1 508 ? -0.651 -15.855 27.501 1.00 96.38 508 GLU A C 1
ATOM 3896 O O . GLU A 1 508 ? -1.787 -16.323 27.466 1.00 96.38 508 GLU A O 1
ATOM 3901 N N . ASN A 1 509 ? -0.246 -15.041 28.482 1.00 94.94 509 ASN A N 1
ATOM 3902 C CA . ASN A 1 509 ? -1.013 -14.743 29.700 1.00 94.94 509 ASN A CA 1
ATOM 3903 C C . ASN A 1 509 ? -1.754 -13.387 29.654 1.00 94.94 509 ASN A C 1
ATOM 3905 O O . ASN A 1 509 ? -2.046 -12.807 30.698 1.00 94.94 509 ASN A O 1
ATOM 3909 N N . SER A 1 510 ? -2.009 -12.856 28.456 1.00 95.31 510 SER A N 1
ATOM 3910 C CA . SER A 1 510 ? -2.760 -11.614 28.231 1.00 95.31 510 SER A CA 1
ATOM 3911 C C . SER A 1 510 ? -4.199 -11.899 27.788 1.00 95.31 510 SER A C 1
ATOM 3913 O O . SER A 1 510 ? -4.455 -12.891 27.099 1.00 95.31 510 SER A O 1
ATOM 3915 N N . GLU A 1 511 ? -5.116 -10.991 28.134 1.00 95.06 511 GLU A N 1
ATOM 3916 C CA . GLU A 1 511 ? -6.498 -10.958 27.625 1.00 95.06 511 GLU A CA 1
ATOM 3917 C C . GLU A 1 511 ? -6.554 -10.589 26.133 1.00 95.06 511 GLU A C 1
ATOM 3919 O O . GLU A 1 511 ? -7.483 -10.975 25.429 1.00 95.06 511 GLU A O 1
ATOM 3924 N N . GLN A 1 512 ? -5.547 -9.863 25.636 1.00 96.94 512 GLN A N 1
ATOM 3925 C CA . GLN A 1 512 ? -5.415 -9.492 24.226 1.00 96.94 512 GLN A CA 1
ATOM 3926 C C . GLN A 1 512 ? -4.241 -10.211 23.561 1.00 96.94 512 GLN A C 1
ATOM 3928 O O . GLN A 1 512 ? -3.248 -10.541 24.213 1.00 96.94 512 GLN A O 1
ATOM 3933 N N . GLY A 1 513 ? -4.374 -10.463 22.258 1.00 98.19 513 GLY A N 1
ATOM 3934 C CA . GLY A 1 513 ? -3.308 -11.010 21.425 1.00 98.19 513 GLY A CA 1
ATOM 3935 C C . GLY A 1 513 ? -2.385 -9.910 20.909 1.00 98.19 513 GLY A C 1
ATOM 3936 O O . GLY A 1 513 ? -2.039 -8.970 21.633 1.00 98.19 513 GLY A O 1
ATOM 3937 N N . PHE A 1 514 ? -1.980 -10.020 19.648 1.00 98.88 514 PHE A N 1
ATOM 3938 C CA . PHE A 1 514 ? -1.109 -9.038 19.007 1.00 98.88 514 PHE A CA 1
ATOM 3939 C C . PHE A 1 514 ? -1.637 -8.543 17.659 1.00 98.88 514 PHE A C 1
ATOM 3941 O O . PHE A 1 514 ? -2.404 -9.226 16.980 1.00 98.88 514 PHE A O 1
ATOM 3948 N N . PHE A 1 515 ? -1.192 -7.346 17.283 1.00 98.94 515 PHE A N 1
ATOM 3949 C CA . PHE A 1 515 ? -1.252 -6.823 15.926 1.00 98.94 515 PHE A CA 1
ATOM 3950 C C . PHE A 1 515 ? 0.146 -6.866 15.307 1.00 98.94 515 PHE A C 1
ATOM 3952 O O . PHE A 1 515 ? 1.110 -6.407 15.922 1.00 98.94 515 PHE A O 1
ATOM 3959 N N . LEU A 1 516 ? 0.270 -7.396 14.096 1.00 98.94 516 LEU A N 1
ATOM 3960 C CA . LEU A 1 516 ? 1.544 -7.462 13.386 1.00 98.94 516 LEU A CA 1
ATOM 3961 C C . LEU A 1 516 ? 1.371 -6.973 11.950 1.00 98.94 516 LEU A C 1
ATOM 3963 O O . LEU A 1 516 ? 0.614 -7.570 11.187 1.00 98.94 516 LEU A O 1
ATOM 3967 N N . LEU A 1 517 ? 2.103 -5.921 11.586 1.00 98.94 517 LEU A N 1
ATOM 3968 C CA . LEU A 1 517 ? 2.296 -5.521 10.196 1.00 98.94 517 LEU A CA 1
ATOM 3969 C C . LEU A 1 517 ? 3.531 -6.227 9.630 1.00 98.94 517 LEU A C 1
ATOM 3971 O O . LEU A 1 517 ? 4.611 -6.159 10.219 1.00 98.94 517 LEU A O 1
ATOM 3975 N N . ILE A 1 518 ? 3.374 -6.860 8.473 1.00 98.94 518 ILE A N 1
ATOM 3976 C CA . ILE A 1 518 ? 4.449 -7.481 7.697 1.00 98.94 518 ILE A CA 1
ATOM 3977 C C . ILE A 1 518 ? 4.453 -6.856 6.307 1.00 98.94 518 ILE A C 1
ATOM 3979 O O . ILE A 1 518 ? 3.396 -6.744 5.696 1.00 98.94 518 ILE A O 1
ATOM 3983 N N . GLU A 1 519 ? 5.612 -6.512 5.763 1.00 98.75 519 GLU A N 1
ATOM 3984 C CA . GLU A 1 519 ? 5.705 -5.943 4.420 1.00 98.75 519 GLU A CA 1
ATOM 3985 C C . GLU A 1 519 ? 6.704 -6.693 3.527 1.00 98.75 519 GLU A C 1
ATOM 3987 O O . GLU A 1 519 ? 7.883 -6.849 3.855 1.00 98.75 519 GLU A O 1
ATOM 3992 N N . GLY A 1 520 ? 6.227 -7.122 2.355 1.00 96.38 520 GLY A N 1
ATOM 3993 C CA . GLY A 1 520 ? 7.053 -7.485 1.203 1.00 96.38 520 GLY A CA 1
ATOM 3994 C C . GLY A 1 520 ? 7.486 -6.236 0.450 1.00 96.38 520 GLY A C 1
ATOM 3995 O O . GLY A 1 520 ? 6.989 -5.973 -0.639 1.00 96.38 520 GLY A O 1
ATOM 3996 N N . SER A 1 521 ? 8.369 -5.458 1.066 1.00 90.38 521 SER A N 1
ATOM 3997 C CA . SER A 1 521 ? 8.610 -4.056 0.713 1.00 90.38 521 SER A CA 1
ATOM 3998 C C . SER A 1 521 ? 9.316 -3.837 -0.628 1.00 90.38 521 SER A C 1
ATOM 4000 O O . SER A 1 521 ? 9.152 -2.812 -1.271 1.00 90.38 521 SER A O 1
ATOM 4002 N N . ARG A 1 522 ? 10.156 -4.781 -1.061 1.00 97.31 522 ARG A N 1
ATOM 4003 C CA . ARG A 1 522 ? 11.045 -4.580 -2.217 1.00 97.31 522 ARG A CA 1
ATOM 4004 C C . ARG A 1 522 ? 10.415 -4.975 -3.561 1.00 97.31 522 ARG A C 1
ATOM 4006 O O . ARG A 1 522 ? 11.053 -4.779 -4.593 1.00 97.31 522 ARG A O 1
ATOM 4013 N N . ILE A 1 523 ? 9.182 -5.495 -3.578 1.00 98.69 523 ILE A N 1
ATOM 4014 C CA . ILE A 1 523 ? 8.457 -5.795 -4.827 1.00 98.69 523 ILE A CA 1
ATOM 4015 C C . ILE A 1 523 ? 8.210 -4.493 -5.609 1.00 98.69 523 ILE A C 1
ATOM 4017 O O . ILE A 1 523 ? 8.467 -4.435 -6.808 1.00 98.69 523 ILE A O 1
ATOM 4021 N N . ASP A 1 524 ? 7.808 -3.425 -4.928 1.00 98.44 524 ASP A N 1
ATOM 4022 C CA . ASP A 1 524 ? 7.629 -2.100 -5.515 1.00 98.44 524 ASP A CA 1
ATOM 4023 C C . ASP A 1 524 ? 8.901 -1.556 -6.162 1.00 98.44 524 ASP A C 1
ATOM 4025 O O . ASP A 1 524 ? 8.911 -1.208 -7.342 1.00 98.44 524 ASP A O 1
ATOM 4029 N N . HIS A 1 525 ? 10.015 -1.581 -5.429 1.00 97.81 525 HIS A N 1
ATOM 4030 C CA . HIS A 1 525 ? 11.288 -1.076 -5.937 1.00 97.81 525 HIS A CA 1
ATOM 4031 C C . HIS A 1 525 ? 11.762 -1.860 -7.175 1.00 97.81 525 HIS A C 1
ATOM 4033 O O . HIS A 1 525 ? 12.279 -1.272 -8.130 1.00 97.81 525 HIS A O 1
ATOM 4039 N N . ALA A 1 526 ? 11.557 -3.183 -7.199 1.00 98.56 526 ALA A N 1
ATOM 4040 C CA . ALA A 1 526 ? 11.851 -3.997 -8.376 1.00 98.56 526 ALA A CA 1
ATOM 4041 C C . ALA A 1 526 ? 10.947 -3.616 -9.563 1.00 98.56 526 ALA A C 1
ATOM 40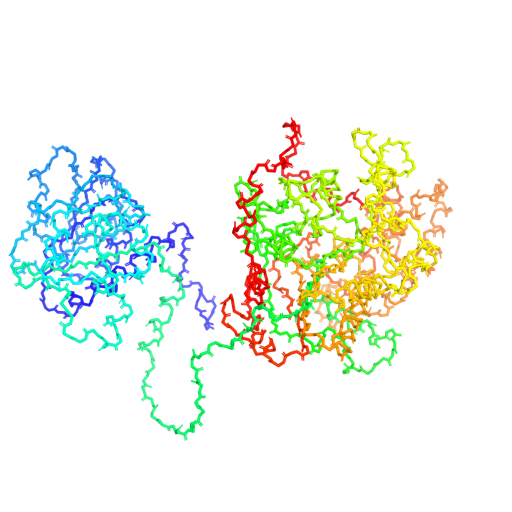43 O O . ALA A 1 526 ? 11.434 -3.525 -10.695 1.00 98.56 526 ALA A O 1
ATOM 4044 N N . GLY A 1 527 ? 9.673 -3.312 -9.301 1.00 98.38 527 GLY A N 1
ATOM 4045 C CA . GLY A 1 527 ? 8.735 -2.745 -10.267 1.00 98.38 527 GLY A CA 1
ATOM 4046 C C . GLY A 1 527 ? 9.179 -1.385 -10.809 1.00 98.38 527 GLY A C 1
ATOM 4047 O O . GLY A 1 527 ? 9.236 -1.212 -12.021 1.00 98.38 527 GLY A O 1
ATOM 4048 N N . HIS A 1 528 ? 9.573 -0.439 -9.952 1.00 98.12 528 HIS A N 1
ATOM 4049 C CA . HIS A 1 528 ? 10.094 0.874 -10.358 1.00 98.12 528 HIS A CA 1
ATOM 4050 C C . HIS A 1 528 ? 11.323 0.747 -11.260 1.00 98.12 528 HIS A C 1
ATOM 4052 O O . HIS A 1 528 ? 11.444 1.435 -12.278 1.00 98.12 528 HIS A O 1
ATOM 4058 N N . HIS A 1 529 ? 12.223 -0.171 -10.906 1.00 98.44 529 HIS A N 1
ATOM 4059 C CA . HIS A 1 529 ? 13.434 -0.476 -11.660 1.00 98.44 529 HIS A CA 1
ATOM 4060 C C . HIS A 1 529 ? 13.172 -1.254 -12.954 1.00 98.44 529 HIS A C 1
ATOM 4062 O O . HIS A 1 529 ? 14.112 -1.457 -13.732 1.00 98.44 529 HIS A O 1
ATOM 4068 N N . ASN A 1 530 ? 11.929 -1.683 -13.201 1.00 98.50 530 ASN A N 1
ATOM 4069 C CA . ASN A 1 530 ? 11.556 -2.612 -14.262 1.00 98.50 530 ASN A CA 1
ATOM 4070 C C . ASN A 1 530 ? 12.450 -3.865 -14.258 1.00 98.50 530 ASN A C 1
ATOM 4072 O O . ASN A 1 530 ? 12.850 -4.339 -15.320 1.00 98.50 530 ASN A O 1
ATOM 4076 N N . ASP A 1 531 ? 12.828 -4.361 -13.075 1.00 98.69 531 ASP A N 1
ATOM 4077 C CA . ASP A 1 531 ? 13.747 -5.486 -12.892 1.00 98.69 531 ASP A CA 1
ATOM 4078 C C . ASP A 1 531 ? 12.967 -6.800 -12.761 1.00 98.69 531 ASP A C 1
ATOM 4080 O O . ASP A 1 531 ? 12.547 -7.172 -11.659 1.00 98.69 531 ASP A O 1
ATOM 4084 N N . PRO A 1 532 ? 12.776 -7.564 -13.851 1.00 98.00 532 PRO A N 1
ATOM 4085 C CA . PRO A 1 532 ? 11.984 -8.779 -13.778 1.00 98.00 532 PRO A CA 1
ATOM 4086 C C . PRO A 1 532 ? 12.670 -9.875 -12.949 1.00 98.00 532 PRO A C 1
ATOM 4088 O O . PRO A 1 532 ? 11.978 -10.725 -12.391 1.00 98.00 532 PRO A O 1
ATOM 4091 N N . ALA A 1 533 ? 14.006 -9.878 -12.837 1.00 98.19 533 ALA A N 1
ATOM 4092 C CA . ALA A 1 533 ? 14.727 -10.898 -12.076 1.00 98.19 533 ALA A CA 1
ATOM 4093 C C . ALA A 1 533 ? 14.602 -10.686 -10.567 1.00 98.19 533 ALA A C 1
ATOM 4095 O O . ALA A 1 533 ? 14.444 -11.679 -9.844 1.00 98.19 533 ALA A O 1
ATOM 4096 N N . ALA A 1 534 ? 14.651 -9.433 -10.109 1.00 98.62 534 ALA A N 1
ATOM 4097 C CA . ALA A 1 534 ? 14.340 -9.079 -8.730 1.00 98.62 534 ALA A CA 1
ATOM 4098 C C . ALA A 1 534 ? 12.845 -9.294 -8.442 1.00 98.62 534 ALA A C 1
ATOM 4100 O O . ALA A 1 534 ? 12.521 -10.005 -7.493 1.00 98.62 534 ALA A O 1
ATOM 4101 N N . GLN A 1 535 ? 11.948 -8.819 -9.319 1.00 98.69 535 GLN A N 1
ATOM 4102 C CA . GLN A 1 535 ? 10.489 -8.873 -9.134 1.00 98.69 535 GLN A CA 1
ATOM 4103 C C . GLN A 1 535 ? 9.984 -10.269 -8.758 1.00 98.69 535 GLN A C 1
ATOM 4105 O O . GLN A 1 535 ? 9.309 -10.452 -7.746 1.00 98.69 535 GLN A O 1
ATOM 4110 N N . VAL A 1 536 ? 10.334 -11.288 -9.551 1.00 98.62 536 VAL A N 1
ATOM 4111 C CA . VAL A 1 536 ? 9.855 -12.657 -9.303 1.00 98.62 536 VAL A CA 1
ATOM 4112 C C . VAL A 1 536 ? 10.426 -13.257 -8.020 1.00 98.62 536 VAL A C 1
ATOM 4114 O O . VAL A 1 536 ? 9.777 -14.100 -7.409 1.00 98.62 536 VAL A O 1
ATOM 4117 N N . ARG A 1 537 ? 11.628 -12.852 -7.596 1.00 98.69 537 ARG A N 1
ATOM 4118 C CA . ARG A 1 537 ? 12.265 -13.366 -6.375 1.00 98.69 537 ARG A CA 1
ATOM 4119 C C . ARG A 1 537 ? 11.724 -12.681 -5.126 1.00 98.69 537 ARG A C 1
ATOM 4121 O O . ARG A 1 537 ? 11.494 -13.378 -4.147 1.00 98.69 537 ARG A O 1
ATOM 4128 N N . GLU A 1 538 ? 11.414 -11.389 -5.190 1.00 98.81 538 GLU A N 1
ATOM 4129 C CA . GLU A 1 538 ? 10.731 -10.677 -4.103 1.00 98.81 538 GLU A CA 1
ATOM 4130 C C . GLU A 1 538 ? 9.335 -11.245 -3.832 1.00 98.81 538 GLU A C 1
ATOM 4132 O O . GLU A 1 538 ? 8.992 -11.533 -2.686 1.00 98.81 538 GLU A O 1
ATOM 4137 N N . VAL A 1 539 ? 8.553 -11.523 -4.884 1.00 98.81 539 VAL A N 1
ATOM 4138 C CA . VAL A 1 539 ? 7.239 -12.175 -4.730 1.00 98.81 539 VAL A CA 1
ATOM 4139 C C . VAL A 1 539 ? 7.380 -13.559 -4.085 1.00 98.81 539 VAL A C 1
ATOM 4141 O O . VAL A 1 539 ? 6.572 -13.928 -3.237 1.00 98.81 539 VAL A O 1
ATOM 4144 N N . LEU A 1 540 ? 8.418 -14.329 -4.434 1.00 98.81 540 LEU A N 1
ATOM 4145 C CA . LEU A 1 540 ? 8.675 -15.636 -3.817 1.00 98.81 540 LEU A CA 1
ATOM 4146 C C . LEU A 1 540 ? 9.164 -15.536 -2.366 1.00 98.81 540 LEU A C 1
ATOM 4148 O O . LEU A 1 540 ? 8.784 -16.371 -1.545 1.00 98.81 540 LEU A O 1
ATOM 4152 N N . ALA A 1 541 ? 9.974 -14.529 -2.035 1.00 98.75 541 ALA A N 1
ATOM 4153 C CA . ALA A 1 541 ? 10.387 -14.255 -0.661 1.00 98.75 541 ALA A CA 1
ATOM 4154 C C . ALA A 1 541 ? 9.179 -13.879 0.212 1.00 98.75 541 ALA A C 1
ATOM 4156 O O . ALA A 1 541 ? 9.067 -14.341 1.352 1.00 98.75 541 ALA A O 1
ATOM 4157 N N . TYR A 1 542 ? 8.238 -13.112 -0.343 1.00 98.88 542 TYR A N 1
ATOM 4158 C CA . TYR A 1 542 ? 6.976 -12.804 0.314 1.00 98.88 542 TYR A CA 1
ATOM 4159 C C . TYR A 1 542 ? 6.053 -14.028 0.434 1.00 98.88 542 TYR A C 1
ATOM 4161 O O . TYR A 1 542 ? 5.511 -14.257 1.511 1.00 98.88 542 TYR A O 1
ATOM 4169 N N . ASP A 1 543 ? 5.918 -14.868 -0.602 1.00 98.81 543 ASP A N 1
ATOM 4170 C CA . ASP A 1 543 ? 5.129 -16.115 -0.531 1.00 98.81 543 ASP A CA 1
ATOM 4171 C C . ASP A 1 543 ? 5.648 -17.061 0.567 1.00 98.81 543 ASP A C 1
ATOM 4173 O O . ASP A 1 543 ? 4.860 -17.685 1.279 1.00 98.81 543 ASP A O 1
ATOM 4177 N N . ALA A 1 544 ? 6.970 -17.118 0.769 1.00 98.81 544 ALA A N 1
ATOM 4178 C CA . ALA A 1 544 ? 7.578 -17.865 1.869 1.00 98.81 544 ALA A CA 1
ATOM 4179 C C . ALA A 1 544 ? 7.243 -17.265 3.248 1.00 98.81 544 ALA A C 1
ATOM 4181 O O . ALA A 1 544 ? 6.951 -18.005 4.186 1.00 98.81 544 ALA A O 1
ATOM 4182 N N . ALA A 1 545 ? 7.241 -15.936 3.380 1.00 98.88 545 ALA A N 1
ATOM 4183 C CA . ALA A 1 545 ? 6.827 -15.266 4.613 1.00 98.88 545 ALA A CA 1
ATOM 4184 C C . ALA A 1 545 ? 5.328 -15.460 4.903 1.00 98.88 545 ALA A C 1
ATOM 4186 O O . ALA A 1 545 ? 4.942 -15.706 6.046 1.00 98.88 545 ALA A O 1
ATOM 4187 N N . PHE A 1 546 ? 4.489 -15.415 3.866 1.00 98.88 546 PHE A N 1
ATOM 4188 C CA . PHE A 1 546 ? 3.065 -15.724 3.955 1.00 98.88 546 PHE A CA 1
ATOM 4189 C C . PHE A 1 546 ? 2.842 -17.172 4.411 1.00 98.88 546 PHE A C 1
ATOM 4191 O O . PHE A 1 546 ? 2.021 -17.417 5.291 1.00 98.88 546 PHE A O 1
ATOM 4198 N N . ALA A 1 547 ? 3.625 -18.131 3.907 1.00 98.81 547 ALA A N 1
ATOM 4199 C CA . ALA A 1 547 ? 3.564 -19.520 4.360 1.00 98.81 547 ALA A CA 1
ATOM 4200 C C . ALA A 1 547 ? 3.894 -19.693 5.857 1.00 98.81 547 ALA A C 1
ATOM 4202 O O . ALA A 1 547 ? 3.245 -20.500 6.523 1.00 98.81 547 ALA A O 1
ATOM 4203 N N . GLU A 1 548 ? 4.839 -18.924 6.412 1.00 98.88 548 GLU A N 1
ATOM 4204 C CA . GLU A 1 548 ? 5.110 -18.927 7.862 1.00 98.88 548 GLU A CA 1
ATOM 4205 C C . GLU A 1 548 ? 3.922 -18.382 8.673 1.00 98.88 548 GLU A C 1
ATOM 4207 O O . GLU A 1 548 ? 3.598 -18.928 9.728 1.00 98.88 548 GLU A O 1
ATOM 4212 N N . VAL A 1 549 ? 3.222 -17.358 8.169 1.00 98.94 549 VAL A N 1
ATOM 4213 C CA . VAL A 1 549 ? 1.995 -16.836 8.801 1.00 98.94 549 VAL A CA 1
ATOM 4214 C C . VAL A 1 549 ? 0.872 -17.869 8.770 1.00 98.94 549 VAL A C 1
ATOM 4216 O O . VAL A 1 549 ? 0.240 -18.108 9.796 1.00 98.94 549 VAL A O 1
ATOM 4219 N N . ILE A 1 550 ? 0.641 -18.516 7.626 1.00 98.81 550 ILE A N 1
ATOM 4220 C CA . ILE A 1 550 ? -0.360 -19.585 7.504 1.00 98.81 550 ILE A CA 1
ATOM 4221 C C . ILE A 1 550 ? -0.056 -20.719 8.481 1.00 98.81 550 ILE A C 1
ATOM 4223 O O . ILE A 1 550 ? -0.939 -21.139 9.224 1.00 98.81 550 ILE A O 1
ATOM 4227 N N . LYS A 1 551 ? 1.204 -21.162 8.536 1.00 98.75 551 LYS A N 1
ATOM 4228 C CA . LYS A 1 551 ? 1.636 -22.195 9.475 1.00 98.75 551 LYS A CA 1
ATOM 4229 C C . LYS A 1 551 ? 1.359 -21.791 10.924 1.00 98.75 551 LYS A C 1
ATOM 4231 O O . LYS A 1 551 ? 0.837 -22.597 11.686 1.00 98.75 551 LYS A O 1
ATOM 4236 N N . PHE A 1 552 ? 1.673 -20.552 11.297 1.00 98.81 552 PHE A N 1
ATOM 4237 C CA . PHE A 1 552 ? 1.373 -20.040 12.632 1.00 98.81 552 PHE A CA 1
ATOM 4238 C C . PHE A 1 552 ? -0.131 -20.063 12.936 1.00 98.81 552 PHE A C 1
ATOM 4240 O O . PHE A 1 552 ? -0.519 -20.465 14.028 1.00 98.81 552 PHE A O 1
ATOM 4247 N N . ILE A 1 553 ? -0.979 -19.671 11.979 1.00 98.69 553 ILE A N 1
ATOM 4248 C CA . ILE A 1 553 ? -2.442 -19.692 12.140 1.00 98.69 553 ILE A CA 1
ATOM 4249 C C . ILE A 1 553 ? -2.950 -21.118 12.364 1.00 98.69 553 ILE A C 1
ATOM 4251 O O . ILE A 1 553 ? -3.754 -21.339 13.268 1.00 98.69 553 ILE A O 1
ATOM 4255 N N . ASP A 1 554 ? -2.468 -22.075 11.570 1.00 98.25 554 ASP A N 1
ATOM 4256 C CA . ASP A 1 554 ? -2.864 -23.484 11.663 1.00 98.25 554 ASP A CA 1
ATOM 4257 C C . ASP A 1 554 ? -2.426 -24.136 12.987 1.00 98.25 554 ASP A C 1
ATOM 4259 O O . ASP A 1 554 ? -3.094 -25.043 13.485 1.00 98.25 554 ASP A O 1
ATOM 4263 N N . GLU A 1 555 ? -1.311 -23.680 13.563 1.00 97.62 555 GLU A N 1
ATOM 4264 C CA . GLU A 1 555 ? -0.758 -24.183 14.827 1.00 97.62 555 GLU A CA 1
ATOM 4265 C C . GLU A 1 555 ? -1.291 -23.433 16.068 1.00 97.62 555 GLU A C 1
ATOM 4267 O O . GLU A 1 555 ? -1.080 -23.894 17.192 1.00 97.62 555 GLU A O 1
ATOM 4272 N N . SER A 1 556 ? -1.980 -22.298 15.895 1.00 96.50 556 SER A N 1
ATOM 4273 C CA . SER A 1 556 ? -2.460 -21.456 16.998 1.00 96.50 556 SER A CA 1
ATOM 4274 C C . SER A 1 556 ? -3.791 -21.940 17.579 1.00 96.50 556 SER A C 1
ATOM 4276 O O . SER A 1 556 ? -4.734 -22.260 16.856 1.00 96.50 556 SER A O 1
ATOM 4278 N N . ASP A 1 557 ? -3.898 -21.914 18.907 1.00 94.88 557 ASP A N 1
ATOM 4279 C CA . ASP A 1 557 ? -5.136 -22.113 19.669 1.00 94.88 557 ASP A CA 1
ATOM 4280 C C . ASP A 1 557 ? -5.912 -20.803 19.924 1.00 94.88 557 ASP A C 1
ATOM 4282 O O . ASP A 1 557 ? -7.032 -20.824 20.443 1.00 94.88 557 ASP A O 1
ATOM 4286 N N . VAL A 1 558 ? -5.336 -19.663 19.535 1.00 96.81 558 VAL A N 1
ATOM 4287 C CA . VAL A 1 558 ? -5.953 -18.337 19.585 1.00 96.81 558 VAL A CA 1
ATOM 4288 C C . VAL A 1 558 ? -6.518 -18.001 18.207 1.00 96.81 558 VAL A C 1
ATOM 4290 O O . VAL A 1 558 ? -5.856 -18.206 17.185 1.00 96.81 558 VAL A O 1
ATOM 4293 N N . ASP A 1 559 ? -7.729 -17.435 18.174 1.00 97.31 559 ASP A N 1
ATOM 4294 C CA . ASP A 1 559 ? -8.332 -16.936 16.936 1.00 97.31 559 ASP A CA 1
ATOM 4295 C C . ASP A 1 559 ? -7.351 -15.971 16.259 1.00 97.31 559 ASP A C 1
ATOM 4297 O O . ASP A 1 559 ? -7.012 -14.923 16.803 1.00 97.31 559 ASP A O 1
ATOM 4301 N N . THR A 1 560 ? -6.870 -16.323 15.075 1.00 98.50 560 THR A N 1
ATOM 4302 C CA . THR A 1 560 ? -5.904 -15.518 14.328 1.00 98.50 560 THR A CA 1
ATOM 4303 C C . THR A 1 560 ? -6.455 -15.257 12.941 1.00 98.50 560 THR A C 1
ATOM 4305 O O . THR A 1 560 ? -6.973 -16.166 12.291 1.00 98.50 560 THR A O 1
ATOM 4308 N N . VAL A 1 561 ? -6.359 -14.012 12.485 1.00 98.50 561 VAL A N 1
ATOM 4309 C CA . VAL A 1 561 ? -6.712 -13.612 11.122 1.00 98.50 561 VAL A CA 1
ATOM 4310 C C . VAL A 1 561 ? -5.518 -12.941 10.461 1.00 98.50 561 VAL A C 1
ATOM 4312 O O . VAL A 1 561 ? -4.900 -12.050 11.043 1.00 98.50 561 VAL A O 1
ATOM 4315 N N . ALA A 1 562 ? -5.204 -13.372 9.243 1.00 98.81 562 ALA A N 1
ATOM 4316 C CA . ALA A 1 562 ? -4.267 -12.700 8.359 1.00 98.81 562 ALA A CA 1
ATOM 4317 C C . ALA A 1 562 ? -5.008 -12.111 7.163 1.00 98.81 562 ALA A C 1
ATOM 4319 O O . ALA A 1 562 ? -5.833 -12.784 6.541 1.00 98.81 562 ALA A O 1
ATOM 4320 N N . ILE A 1 563 ? -4.684 -10.864 6.840 1.00 98.69 563 ILE A N 1
ATOM 4321 C CA . ILE A 1 563 ? -5.150 -10.150 5.653 1.00 98.69 563 ILE A CA 1
ATOM 4322 C C . ILE A 1 563 ? -3.907 -9.730 4.885 1.00 98.69 563 ILE A C 1
ATOM 4324 O O . ILE A 1 563 ? -2.987 -9.159 5.464 1.00 98.69 563 ILE A O 1
ATOM 4328 N N . SER A 1 564 ? -3.877 -10.011 3.591 1.00 98.75 564 SER A N 1
ATOM 4329 C CA . SER A 1 564 ? -2.806 -9.618 2.692 1.00 98.75 564 SER A CA 1
ATOM 4330 C C . SER A 1 564 ? -3.374 -8.876 1.490 1.00 98.75 564 SER A C 1
ATOM 4332 O O . SER A 1 564 ? -4.327 -9.329 0.860 1.00 98.75 564 SER A O 1
ATOM 4334 N N . THR A 1 565 ? -2.812 -7.715 1.180 1.00 98.56 565 THR A N 1
ATOM 4335 C CA . THR A 1 565 ? -3.131 -6.942 -0.027 1.00 98.56 565 THR A CA 1
ATOM 4336 C C . THR A 1 565 ? -1.943 -6.066 -0.386 1.00 98.56 565 THR A C 1
ATOM 4338 O O . THR A 1 565 ? -1.034 -5.864 0.417 1.00 98.56 565 THR A O 1
ATOM 4341 N N . SER A 1 566 ? -1.963 -5.510 -1.588 1.00 98.19 566 SER A N 1
ATOM 4342 C CA . SER A 1 566 ? -1.048 -4.443 -1.969 1.00 98.19 566 SER A CA 1
ATOM 4343 C C . SER A 1 566 ? -1.680 -3.066 -1.750 1.00 98.19 566 SER A C 1
ATOM 4345 O O . SER A 1 566 ? -2.907 -2.938 -1.728 1.00 98.19 566 SER A O 1
ATOM 4347 N N . ASP A 1 567 ? -0.843 -2.053 -1.580 1.00 96.44 567 ASP A N 1
ATOM 4348 C CA . ASP A 1 567 ? -1.160 -0.630 -1.669 1.00 96.44 567 ASP A CA 1
ATOM 4349 C C . ASP A 1 567 ? -1.340 -0.144 -3.115 1.00 96.44 567 ASP A C 1
ATOM 4351 O O . ASP A 1 567 ? -2.179 0.730 -3.329 1.00 96.44 567 ASP A O 1
ATOM 4355 N N . HIS A 1 568 ? -0.629 -0.712 -4.096 1.00 98.31 568 HIS A N 1
ATOM 4356 C CA . HIS A 1 568 ? -0.748 -0.439 -5.538 1.00 98.31 568 HIS A CA 1
ATOM 4357 C C . HIS A 1 568 ? -0.026 -1.479 -6.413 1.00 98.31 568 HIS A C 1
ATOM 4359 O O . HIS A 1 568 ? 0.734 -2.309 -5.947 1.00 98.31 568 HIS A O 1
ATOM 4365 N N . GLU A 1 569 ? -0.232 -1.439 -7.730 1.00 98.44 569 GLU A N 1
ATOM 4366 C CA . GLU A 1 569 ? 0.670 -2.120 -8.670 1.00 98.44 569 GLU A CA 1
ATOM 4367 C C . GLU A 1 569 ? 1.786 -1.169 -9.111 1.00 98.44 569 GLU A C 1
ATOM 4369 O O . GLU A 1 569 ? 1.538 0.033 -9.236 1.00 98.44 569 GLU A O 1
ATOM 4374 N N . THR A 1 570 ? 2.980 -1.703 -9.393 1.00 98.50 570 THR A N 1
ATOM 4375 C CA . THR A 1 570 ? 4.129 -0.903 -9.840 1.00 98.50 570 THR A CA 1
ATOM 4376 C C . THR A 1 570 ? 4.786 -1.418 -11.118 1.00 98.50 570 THR A C 1
ATOM 4378 O O . THR A 1 570 ? 5.055 -2.607 -11.279 1.00 98.50 570 THR A O 1
ATOM 4381 N N . GLY A 1 571 ? 5.093 -0.480 -12.023 1.00 97.75 571 GLY A N 1
ATOM 4382 C CA . GLY A 1 571 ? 5.761 -0.708 -13.306 1.00 97.75 571 GLY A CA 1
ATOM 4383 C C . GLY A 1 571 ? 4.797 -0.930 -14.481 1.00 97.75 571 GLY A C 1
ATOM 4384 O O . GLY A 1 571 ? 5.182 -0.822 -15.653 1.00 97.75 571 GLY A O 1
ATOM 4385 N N . GLY A 1 572 ? 3.518 -1.207 -14.203 1.00 97.62 572 GLY A N 1
ATOM 4386 C CA . GLY A 1 572 ? 2.562 -1.655 -15.210 1.00 97.62 572 GLY A CA 1
ATOM 4387 C C . GLY A 1 572 ? 3.073 -2.912 -15.906 1.00 97.62 572 GLY A C 1
ATOM 4388 O O . GLY A 1 572 ? 3.197 -2.938 -17.135 1.00 97.62 572 GLY A O 1
ATOM 4389 N N . LEU A 1 573 ? 3.445 -3.902 -15.095 1.00 98.12 573 LEU A N 1
ATOM 4390 C CA . LEU A 1 573 ? 4.029 -5.167 -15.511 1.00 98.12 573 LEU A CA 1
ATOM 4391 C C . LEU A 1 573 ? 3.038 -5.960 -16.364 1.00 98.12 573 LEU A C 1
ATOM 4393 O O . LEU A 1 573 ? 1.896 -6.208 -15.974 1.00 98.12 573 LEU A O 1
ATOM 4397 N N . VAL A 1 574 ? 3.511 -6.443 -17.508 1.00 96.06 574 VAL A N 1
ATOM 4398 C CA . VAL A 1 574 ? 2.786 -7.384 -18.362 1.00 96.06 574 VAL A CA 1
ATOM 4399 C C . VAL A 1 574 ? 3.656 -8.601 -18.677 1.00 96.06 574 VAL A C 1
ATOM 4401 O O . VAL A 1 574 ? 4.825 -8.483 -19.045 1.00 96.06 574 VAL A O 1
ATOM 4404 N N . THR A 1 575 ? 3.076 -9.798 -18.566 1.00 94.31 575 THR A N 1
ATOM 4405 C CA . THR A 1 575 ? 3.740 -11.086 -18.851 1.00 94.31 575 THR A CA 1
ATOM 4406 C C . THR A 1 575 ? 3.701 -11.448 -20.339 1.00 94.31 575 THR A C 1
ATOM 4408 O O . THR A 1 575 ? 3.398 -12.581 -20.706 1.00 94.31 575 THR A O 1
ATOM 4411 N N . ALA A 1 576 ? 3.948 -10.451 -21.188 1.00 93.75 576 ALA A N 1
ATOM 4412 C CA . ALA A 1 576 ? 4.164 -10.568 -22.625 1.00 93.75 576 ALA A CA 1
ATOM 4413 C C . ALA A 1 576 ? 4.749 -9.245 -23.145 1.00 93.75 576 ALA A C 1
ATOM 4415 O O . ALA A 1 576 ? 4.359 -8.168 -22.686 1.00 93.75 576 ALA A O 1
ATOM 4416 N N . ARG A 1 577 ? 5.634 -9.300 -24.142 1.00 94.44 577 ARG A N 1
ATOM 4417 C CA . ARG A 1 577 ? 6.164 -8.113 -24.825 1.00 94.44 577 ARG A CA 1
ATOM 4418 C C . ARG A 1 577 ? 6.347 -8.402 -26.303 1.00 94.44 577 ARG A C 1
ATOM 4420 O O . ARG A 1 577 ? 7.093 -9.297 -26.677 1.00 94.44 577 ARG A O 1
ATOM 4427 N N . GLN A 1 578 ? 5.726 -7.582 -27.142 1.00 93.19 578 GLN A N 1
ATOM 4428 C CA . GLN A 1 578 ? 6.019 -7.589 -28.568 1.00 93.19 578 GLN A CA 1
ATOM 4429 C C . GLN A 1 578 ? 7.387 -6.938 -28.812 1.00 93.19 578 GLN A C 1
ATOM 4431 O O . GLN A 1 578 ? 7.630 -5.808 -28.386 1.00 93.19 578 GLN A O 1
ATOM 4436 N N . VAL A 1 579 ? 8.280 -7.661 -29.487 1.00 93.12 579 VAL A N 1
ATOM 4437 C CA . VAL A 1 579 ? 9.669 -7.237 -29.745 1.00 93.12 579 VAL A CA 1
ATOM 4438 C C . VAL A 1 579 ? 9.986 -7.044 -31.234 1.00 93.12 579 VAL A C 1
ATOM 4440 O O . VAL A 1 579 ? 11.068 -6.568 -31.571 1.00 93.12 579 VAL A O 1
ATOM 4443 N N . THR A 1 580 ? 9.045 -7.369 -32.126 1.00 91.88 580 THR A N 1
ATOM 4444 C CA . THR A 1 580 ? 9.147 -7.174 -33.583 1.00 91.88 580 THR A CA 1
ATOM 4445 C C . THR A 1 580 ? 7.868 -6.539 -34.140 1.00 91.88 580 THR A C 1
ATOM 4447 O O . THR A 1 580 ? 6.825 -6.546 -33.488 1.00 91.88 580 THR A O 1
ATOM 4450 N N . GLU A 1 581 ? 7.928 -5.996 -35.359 1.00 92.75 581 GLU A N 1
ATOM 4451 C CA . GLU A 1 581 ? 6.750 -5.456 -36.067 1.00 92.75 581 GLU A CA 1
ATOM 4452 C C . GLU A 1 581 ? 5.837 -6.547 -36.659 1.00 92.75 581 GLU A C 1
ATOM 4454 O O . GLU A 1 581 ? 4.750 -6.248 -37.156 1.00 92.75 581 GLU A O 1
ATOM 4459 N N . GLU A 1 582 ? 6.273 -7.808 -36.633 1.00 92.81 582 GLU A N 1
ATOM 4460 C CA . GLU A 1 582 ? 5.499 -8.939 -37.143 1.00 92.81 582 GLU A CA 1
ATOM 4461 C C . GLU A 1 582 ? 4.291 -9.246 -36.241 1.00 92.81 582 GLU A C 1
ATOM 4463 O O . GLU A 1 582 ? 4.133 -8.681 -35.155 1.00 92.81 582 GLU A O 1
ATOM 4468 N N . TYR A 1 583 ? 3.395 -10.125 -36.708 1.00 88.62 583 TYR A N 1
ATOM 4469 C CA . TYR A 1 583 ? 2.253 -10.548 -35.896 1.00 88.62 583 TYR A CA 1
ATOM 4470 C C . TYR A 1 583 ? 2.747 -11.127 -34.554 1.00 88.62 583 TYR A C 1
ATOM 4472 O O . TYR A 1 583 ? 3.685 -11.923 -34.582 1.00 88.62 583 TYR A O 1
ATOM 4480 N N . PRO A 1 584 ? 2.152 -10.760 -33.399 1.00 85.81 584 PRO A N 1
ATOM 4481 C CA . PRO A 1 584 ? 2.719 -11.108 -32.099 1.00 85.81 584 PRO A CA 1
ATOM 4482 C C . PRO A 1 584 ? 2.793 -12.616 -31.855 1.00 85.81 584 PRO A C 1
ATOM 4484 O O . PRO A 1 584 ? 1.790 -13.322 -31.984 1.00 85.81 584 PRO A O 1
ATOM 4487 N N . ASP A 1 585 ? 3.955 -13.074 -31.399 1.00 86.25 585 ASP A N 1
ATOM 4488 C CA . ASP A 1 585 ? 4.106 -14.383 -30.777 1.00 86.25 585 ASP A CA 1
ATOM 4489 C C . ASP A 1 585 ? 3.688 -14.317 -29.294 1.00 86.25 585 ASP A C 1
ATOM 4491 O O . ASP A 1 585 ? 3.973 -13.349 -28.587 1.00 86.25 585 ASP A O 1
ATOM 4495 N N . TYR A 1 586 ? 3.007 -15.352 -28.794 1.00 92.75 586 TYR A N 1
ATOM 4496 C CA . TYR A 1 586 ? 2.534 -15.419 -27.403 1.00 92.75 586 TYR A CA 1
ATOM 4497 C C . TYR A 1 586 ? 3.586 -16.053 -26.490 1.00 92.75 586 TYR A C 1
ATOM 4499 O O . TYR A 1 586 ? 3.448 -17.203 -26.067 1.00 92.75 586 TYR A O 1
ATOM 4507 N N . LEU A 1 587 ? 4.665 -15.316 -26.234 1.00 93.56 587 LEU A N 1
ATOM 4508 C CA . LEU A 1 587 ? 5.864 -15.831 -25.576 1.00 93.56 587 LEU A CA 1
ATOM 4509 C C . LEU A 1 587 ? 6.187 -15.076 -24.280 1.00 93.56 587 LEU A C 1
ATOM 4511 O O . LEU A 1 587 ? 5.962 -13.875 -24.151 1.00 93.56 587 LEU A O 1
ATOM 4515 N N . TRP A 1 588 ? 6.739 -15.827 -23.330 1.00 95.12 588 TRP A N 1
ATOM 4516 C CA . TRP A 1 588 ? 7.337 -15.372 -22.077 1.00 95.12 588 TRP A CA 1
ATOM 4517 C C . TRP A 1 588 ? 8.377 -16.422 -21.653 1.00 95.12 588 TRP A C 1
ATOM 4519 O O . TRP A 1 588 ? 8.060 -17.614 -21.636 1.00 95.12 588 TRP A O 1
ATOM 4529 N N . TYR A 1 589 ? 9.601 -15.997 -21.323 1.00 96.94 589 TYR A N 1
ATOM 4530 C CA . TYR A 1 589 ? 10.758 -16.874 -21.106 1.00 96.94 589 TYR A CA 1
ATOM 4531 C C . TYR A 1 589 ? 11.331 -16.762 -19.681 1.00 96.94 589 TYR A C 1
ATOM 4533 O O . TYR A 1 589 ? 12.267 -15.986 -19.438 1.00 96.94 589 TYR A O 1
ATOM 4541 N N . PRO A 1 590 ? 10.813 -17.540 -18.710 1.00 97.06 590 PRO A N 1
ATOM 4542 C CA . PRO A 1 590 ? 11.297 -17.515 -17.328 1.00 97.06 590 PRO A CA 1
ATOM 4543 C C . PRO A 1 590 ? 12.765 -17.949 -17.176 1.00 97.06 590 PRO A C 1
ATOM 4545 O O . PRO A 1 590 ? 13.426 -17.548 -16.214 1.00 97.06 590 PRO A O 1
ATOM 4548 N N . GLU A 1 591 ? 13.308 -18.725 -18.117 1.00 96.81 591 GLU A N 1
ATOM 4549 C CA . GLU A 1 591 ? 14.710 -19.149 -18.130 1.00 96.81 591 GLU A CA 1
ATOM 4550 C C . GLU A 1 591 ? 15.690 -17.976 -18.166 1.00 96.81 591 GLU A C 1
ATOM 4552 O O . GLU A 1 591 ? 16.767 -18.051 -17.574 1.00 96.81 591 GLU A O 1
ATOM 4557 N N . ILE A 1 592 ? 15.303 -16.869 -18.805 1.00 97.69 592 ILE A N 1
ATOM 4558 C CA . ILE A 1 592 ? 16.129 -15.666 -18.895 1.00 97.69 592 ILE A CA 1
ATOM 4559 C C . ILE A 1 592 ? 16.333 -15.074 -17.499 1.00 97.69 592 ILE A C 1
ATOM 4561 O O . ILE A 1 592 ? 17.454 -14.736 -17.123 1.00 97.69 592 ILE A O 1
ATOM 4565 N N . LEU A 1 593 ? 15.277 -15.043 -16.682 1.00 97.88 593 LEU A N 1
ATOM 4566 C CA . LEU A 1 593 ? 15.363 -14.579 -15.296 1.00 97.88 593 LEU A CA 1
ATOM 4567 C C . LEU A 1 593 ? 16.096 -15.567 -14.386 1.00 97.88 593 LEU A C 1
ATOM 4569 O O . LEU A 1 593 ? 16.716 -15.157 -13.400 1.00 97.88 593 LEU A O 1
ATOM 4573 N N . ALA A 1 594 ? 16.004 -16.866 -14.684 1.00 97.56 594 ALA A N 1
ATOM 4574 C CA . ALA A 1 594 ? 16.647 -17.919 -13.902 1.00 97.56 594 ALA A CA 1
ATOM 4575 C C . ALA A 1 594 ? 18.173 -17.876 -14.044 1.00 97.56 594 ALA A C 1
ATOM 4577 O O . ALA A 1 594 ? 18.886 -18.183 -13.091 1.00 97.56 594 ALA A O 1
ATOM 4578 N N . ASN A 1 595 ? 18.661 -17.446 -15.209 1.00 96.69 595 ASN A N 1
ATOM 4579 C CA . ASN A 1 595 ? 20.087 -17.301 -15.483 1.00 96.69 595 ASN A CA 1
ATOM 4580 C C . ASN A 1 595 ? 20.718 -16.073 -14.805 1.00 96.69 595 ASN A C 1
ATOM 4582 O O . ASN A 1 595 ? 21.928 -16.085 -14.568 1.00 96.69 595 ASN A O 1
ATOM 4586 N N . SER A 1 596 ? 19.925 -15.047 -14.472 1.00 97.25 596 SER A N 1
ATOM 4587 C CA . SER A 1 596 ? 20.424 -13.874 -13.751 1.00 97.25 596 SER A CA 1
ATOM 4588 C C . SER A 1 596 ? 20.714 -14.196 -12.282 1.00 97.25 596 SER A C 1
ATOM 4590 O O . SER A 1 596 ? 19.891 -14.796 -11.581 1.00 97.25 596 SER A O 1
ATOM 4592 N N . LYS A 1 597 ? 21.889 -13.776 -11.809 1.00 97.75 597 LYS A N 1
ATOM 4593 C CA . LYS A 1 597 ? 22.381 -13.974 -10.436 1.00 97.75 597 LYS A CA 1
ATOM 4594 C C . LYS A 1 597 ? 22.216 -12.749 -9.543 1.00 97.75 597 LYS A C 1
ATOM 4596 O O . LYS A 1 597 ? 22.385 -12.888 -8.340 1.00 97.75 597 LYS A O 1
ATOM 4601 N N . HIS A 1 598 ? 21.943 -11.587 -10.129 1.00 98.31 598 HIS A N 1
ATOM 4602 C CA . HIS A 1 598 ? 21.930 -10.299 -9.443 1.00 98.31 598 HIS A CA 1
ATOM 4603 C C . HIS A 1 598 ? 20.858 -9.373 -10.022 1.00 98.31 598 HIS A C 1
ATOM 4605 O O . HIS A 1 598 ? 20.475 -9.533 -11.186 1.00 98.31 598 HIS A O 1
ATOM 4611 N N . SER A 1 599 ? 20.393 -8.405 -9.229 1.00 98.44 599 SER A N 1
ATOM 4612 C CA . SER A 1 599 ? 19.520 -7.335 -9.730 1.00 98.44 599 SER A CA 1
ATOM 4613 C C . SER A 1 599 ? 20.282 -6.367 -10.639 1.00 98.44 599 SER A C 1
ATOM 4615 O O . SER A 1 599 ? 21.511 -6.237 -10.566 1.00 98.44 599 SER A O 1
ATOM 4617 N N . GLY A 1 600 ? 19.554 -5.626 -11.473 1.00 98.00 600 GLY A N 1
ATOM 4618 C CA . GLY A 1 600 ? 20.118 -4.533 -12.263 1.00 98.00 600 GLY A CA 1
ATOM 4619 C C . GLY A 1 600 ? 20.745 -3.443 -11.399 1.00 98.00 600 GLY A C 1
ATOM 4620 O O . GLY A 1 600 ? 21.767 -2.880 -11.788 1.00 98.00 600 GLY A O 1
ATOM 4621 N N . ASP A 1 601 ? 20.195 -3.192 -10.209 1.00 96.69 601 ASP A N 1
ATOM 4622 C CA . ASP A 1 601 ? 20.740 -2.224 -9.253 1.00 96.69 601 ASP A CA 1
ATOM 4623 C C . ASP A 1 601 ? 22.131 -2.646 -8.745 1.00 96.69 601 ASP A C 1
ATOM 4625 O O . ASP A 1 601 ? 23.105 -1.887 -8.843 1.00 96.69 601 ASP A O 1
ATOM 4629 N N . PHE A 1 602 ? 22.270 -3.901 -8.306 1.00 98.19 602 PHE A N 1
ATOM 4630 C CA . PHE A 1 602 ? 23.559 -4.451 -7.891 1.00 98.19 602 PHE A CA 1
ATOM 4631 C C . PHE A 1 602 ? 24.588 -4.385 -9.026 1.00 98.19 602 PHE A C 1
ATOM 4633 O O . PHE A 1 602 ? 25.735 -3.968 -8.825 1.00 98.19 602 PHE A O 1
ATOM 4640 N N . LEU A 1 603 ? 24.191 -4.775 -10.240 1.00 98.56 603 LEU A N 1
ATOM 4641 C CA . LEU A 1 603 ? 25.078 -4.796 -11.402 1.00 98.56 603 LEU A CA 1
ATOM 4642 C C . LEU A 1 603 ? 25.489 -3.391 -11.852 1.00 98.56 603 LEU A C 1
ATOM 4644 O O . LEU A 1 603 ? 26.660 -3.172 -12.183 1.00 98.56 603 LEU A O 1
ATOM 4648 N N . ALA A 1 604 ? 24.573 -2.425 -11.806 1.00 98.06 604 ALA A N 1
ATOM 4649 C CA . ALA A 1 604 ? 24.862 -1.034 -12.117 1.00 98.06 604 ALA A CA 1
ATOM 4650 C C . ALA A 1 604 ? 25.914 -0.459 -11.155 1.00 98.06 604 ALA A C 1
ATOM 4652 O O . ALA A 1 604 ? 26.911 0.131 -11.588 1.00 98.06 604 ALA A O 1
ATOM 4653 N N . HIS A 1 605 ? 25.764 -0.723 -9.855 1.00 96.94 605 HIS A N 1
ATOM 4654 C CA . HIS A 1 605 ? 26.747 -0.345 -8.842 1.00 96.94 605 HIS A CA 1
ATOM 4655 C C . HIS A 1 605 ? 28.072 -1.100 -8.991 1.00 96.94 605 HIS A C 1
ATOM 4657 O O . HIS A 1 605 ? 29.140 -0.499 -8.847 1.00 96.94 605 HIS A O 1
ATOM 4663 N N . LYS A 1 606 ? 28.048 -2.393 -9.337 1.00 97.56 606 LYS A N 1
ATOM 4664 C CA . LYS A 1 606 ? 29.256 -3.190 -9.613 1.00 97.56 606 LYS A CA 1
ATOM 4665 C C . LYS A 1 606 ? 30.069 -2.599 -10.768 1.00 97.56 606 LYS A C 1
ATOM 4667 O O . LYS A 1 606 ? 31.295 -2.509 -10.666 1.00 97.56 606 LYS A O 1
ATOM 4672 N N . ILE A 1 607 ? 29.412 -2.147 -11.839 1.00 97.12 607 ILE A N 1
ATOM 4673 C CA . ILE A 1 607 ? 30.070 -1.468 -12.965 1.00 97.12 607 ILE A CA 1
ATOM 4674 C C . ILE A 1 607 ? 30.651 -0.123 -12.526 1.00 97.12 607 ILE A C 1
ATOM 4676 O O . ILE A 1 607 ? 31.853 0.098 -12.707 1.00 97.12 607 ILE A O 1
ATOM 4680 N N . ALA A 1 608 ? 29.847 0.747 -11.913 1.00 94.38 608 ALA A N 1
ATOM 4681 C CA . ALA A 1 608 ? 30.289 2.086 -11.524 1.00 94.38 608 ALA A CA 1
ATOM 4682 C C . ALA A 1 608 ? 31.447 2.053 -10.509 1.00 94.38 608 ALA A C 1
ATOM 4684 O O . ALA A 1 608 ? 32.409 2.819 -10.618 1.00 94.38 608 ALA A O 1
ATOM 4685 N N . ASN A 1 609 ? 31.420 1.101 -9.571 1.00 95.25 609 ASN A N 1
ATOM 4686 C CA . ASN A 1 609 ? 32.454 0.935 -8.549 1.00 95.25 609 ASN A CA 1
ATOM 4687 C C . ASN A 1 609 ? 33.724 0.233 -9.049 1.00 95.25 609 ASN A C 1
ATOM 4689 O O . ASN A 1 609 ? 34.749 0.286 -8.366 1.00 95.25 609 ASN A O 1
ATOM 4693 N N . SER A 1 610 ? 33.707 -0.376 -10.241 1.00 93.31 610 SER A N 1
ATOM 4694 C CA . SER A 1 610 ? 34.890 -1.027 -10.822 1.00 93.31 610 SER A CA 1
ATOM 4695 C C . SER A 1 610 ? 36.048 -0.051 -11.075 1.00 93.31 610 SER A C 1
ATOM 4697 O O . SER A 1 610 ? 37.212 -0.456 -11.076 1.00 93.31 610 SER A O 1
ATOM 4699 N N . LYS A 1 611 ? 35.737 1.240 -11.292 1.00 86.50 611 LYS A N 1
ATOM 4700 C CA . LYS A 1 611 ? 36.695 2.321 -11.598 1.00 86.50 611 LYS A CA 1
ATOM 4701 C C . LYS A 1 611 ? 37.655 1.984 -12.753 1.00 86.50 611 LYS A C 1
ATOM 4703 O O . LYS A 1 611 ? 38.777 2.492 -12.812 1.00 86.50 611 LYS A O 1
ATOM 4708 N N . ILE A 1 612 ? 37.230 1.132 -13.690 1.00 92.62 612 ILE A N 1
ATOM 4709 C CA . ILE A 1 612 ? 38.026 0.749 -14.860 1.00 92.62 612 ILE A CA 1
ATOM 4710 C C . ILE A 1 612 ? 38.004 1.897 -15.877 1.00 92.62 612 ILE A C 1
ATOM 4712 O O . ILE A 1 612 ? 36.998 2.136 -16.536 1.00 92.62 612 ILE A O 1
ATOM 4716 N N . SER A 1 613 ? 39.132 2.591 -16.036 1.00 89.12 613 SER A N 1
ATOM 4717 C CA . SER A 1 613 ? 39.272 3.715 -16.976 1.00 89.12 613 SER A CA 1
ATOM 4718 C C . SER A 1 613 ? 39.650 3.300 -18.403 1.00 89.12 613 SER A C 1
ATOM 4720 O O . SER A 1 613 ? 39.384 4.029 -19.358 1.00 89.12 613 SER A O 1
ATOM 4722 N N . ASP A 1 614 ? 40.275 2.131 -18.577 1.00 96.25 614 ASP A N 1
ATOM 4723 C CA . ASP A 1 614 ? 40.639 1.618 -19.899 1.00 96.25 614 ASP A CA 1
ATOM 4724 C C . ASP A 1 614 ? 39.415 1.019 -20.604 1.00 96.25 614 ASP A C 1
ATOM 4726 O O . ASP A 1 614 ? 38.846 0.020 -20.156 1.00 96.25 614 ASP A O 1
ATOM 4730 N N . LYS A 1 615 ? 39.044 1.599 -21.751 1.00 94.56 615 LYS A N 1
ATOM 4731 C CA . LYS A 1 615 ? 37.847 1.204 -22.506 1.00 94.56 615 LYS A CA 1
ATOM 4732 C C . LYS A 1 615 ? 37.848 -0.273 -22.914 1.00 94.56 615 LYS A C 1
ATOM 4734 O O . LYS A 1 615 ? 36.803 -0.912 -22.860 1.00 94.56 615 LYS A O 1
ATOM 4739 N N . LYS A 1 616 ? 38.995 -0.844 -23.306 1.00 96.75 616 LYS A N 1
ATOM 4740 C CA . LYS A 1 616 ? 39.067 -2.258 -23.723 1.00 96.75 616 LYS A CA 1
ATOM 4741 C C . LYS A 1 616 ? 38.871 -3.194 -22.533 1.00 96.75 616 LYS A C 1
ATOM 4743 O O . LYS A 1 616 ? 38.180 -4.203 -22.660 1.00 96.75 616 LYS A O 1
ATOM 4748 N N . LYS A 1 617 ? 39.451 -2.858 -21.378 1.00 97.69 617 LYS A N 1
ATOM 4749 C CA . LYS A 1 617 ? 39.237 -3.599 -20.129 1.00 97.69 617 LYS A CA 1
ATOM 4750 C C . LYS A 1 617 ? 37.791 -3.493 -19.656 1.00 97.69 617 LYS A C 1
ATOM 4752 O O . LYS A 1 617 ? 37.245 -4.513 -19.252 1.00 97.69 617 LYS A O 1
ATOM 4757 N N . LEU A 1 618 ? 37.171 -2.315 -19.754 1.00 97.12 618 LEU A N 1
ATOM 4758 C CA . LEU A 1 618 ? 35.771 -2.126 -19.372 1.00 97.12 618 LEU A CA 1
ATOM 4759 C C . LEU A 1 618 ? 34.830 -2.926 -20.281 1.00 97.12 618 LEU A C 1
ATOM 4761 O O . LEU A 1 618 ? 33.973 -3.633 -19.771 1.00 97.12 618 LEU A O 1
ATOM 4765 N N . ILE A 1 619 ? 35.048 -2.917 -21.602 1.00 98.25 619 ILE A N 1
ATOM 4766 C CA . ILE A 1 619 ? 34.300 -3.773 -22.542 1.00 98.25 619 ILE A CA 1
ATOM 4767 C C . ILE A 1 619 ? 34.422 -5.248 -22.150 1.00 98.25 619 ILE A C 1
ATOM 4769 O O . ILE A 1 619 ? 33.423 -5.963 -22.104 1.00 98.25 619 ILE A O 1
ATOM 4773 N N . LYS A 1 620 ? 35.638 -5.717 -21.843 1.00 98.25 620 LYS A N 1
ATOM 4774 C CA . LYS A 1 620 ? 35.854 -7.106 -21.421 1.00 98.25 620 LYS A CA 1
ATOM 4775 C C . LYS A 1 620 ? 35.143 -7.419 -20.101 1.00 98.25 620 LYS A C 1
ATOM 4777 O O . LYS A 1 620 ? 34.574 -8.494 -19.979 1.00 98.25 620 LYS A O 1
ATOM 4782 N N . PHE A 1 621 ? 35.174 -6.500 -19.139 1.00 98.50 621 PHE A N 1
ATOM 4783 C CA . PHE A 1 621 ? 34.478 -6.643 -17.862 1.00 98.50 621 PHE A CA 1
ATOM 4784 C C . PHE A 1 621 ? 32.957 -6.714 -18.055 1.00 98.50 621 PHE A C 1
ATOM 4786 O O . PHE A 1 621 ? 32.331 -7.661 -17.596 1.00 98.50 621 PHE A O 1
ATOM 4793 N N . VAL A 1 622 ? 32.377 -5.780 -18.812 1.00 98.31 622 VAL A N 1
ATOM 4794 C CA . VAL A 1 622 ? 30.940 -5.757 -19.125 1.00 98.31 622 VAL A CA 1
ATOM 4795 C C . VAL A 1 622 ? 30.507 -7.035 -19.843 1.00 98.31 622 VAL A C 1
ATOM 4797 O O . VAL A 1 622 ? 29.534 -7.659 -19.448 1.00 98.31 622 VAL A O 1
ATOM 4800 N N . THR A 1 623 ? 31.237 -7.467 -20.868 1.00 98.50 623 THR A N 1
ATOM 4801 C CA . THR A 1 623 ? 30.849 -8.662 -21.637 1.00 98.50 623 THR A CA 1
ATOM 4802 C C . THR A 1 623 ? 31.031 -9.955 -20.846 1.00 98.50 623 THR A C 1
ATOM 4804 O O . THR A 1 623 ? 30.111 -10.761 -20.783 1.00 98.50 623 THR A O 1
ATOM 4807 N N . LYS A 1 624 ? 32.193 -10.165 -20.216 1.00 98.38 624 LYS A N 1
ATOM 4808 C CA . LYS A 1 624 ? 32.519 -11.447 -19.570 1.00 98.38 624 LYS A CA 1
ATOM 4809 C C . LYS A 1 624 ? 31.971 -11.591 -18.160 1.00 98.38 624 LYS A C 1
ATOM 4811 O O . LYS A 1 624 ? 31.497 -12.667 -17.816 1.00 98.38 624 LYS A O 1
ATOM 4816 N N . GLU A 1 625 ? 32.045 -10.538 -17.355 1.00 98.31 625 GLU A N 1
ATOM 4817 C CA . GLU A 1 625 ? 31.599 -10.599 -15.963 1.00 98.31 625 GLU A CA 1
ATOM 4818 C C . GLU A 1 625 ? 30.112 -10.253 -15.860 1.00 98.31 625 GLU A C 1
ATOM 4820 O O . GLU A 1 625 ? 29.346 -11.042 -15.321 1.00 98.31 625 GLU A O 1
ATOM 4825 N N . ILE A 1 626 ? 29.680 -9.122 -16.428 1.00 98.50 626 ILE A N 1
ATOM 4826 C CA . ILE A 1 626 ? 28.300 -8.647 -16.243 1.00 98.50 626 ILE A CA 1
ATOM 4827 C C . ILE A 1 626 ? 27.312 -9.426 -17.118 1.00 98.50 626 ILE A C 1
ATOM 4829 O O . ILE A 1 626 ? 26.438 -10.111 -16.598 1.00 98.50 626 ILE A O 1
ATOM 4833 N N . LEU A 1 627 ? 27.450 -9.356 -18.444 1.00 98.56 627 LEU A N 1
ATOM 4834 C CA . LEU A 1 627 ? 26.481 -9.952 -19.366 1.00 98.56 627 LEU A CA 1
ATOM 4835 C C . LEU A 1 627 ? 26.542 -11.485 -19.327 1.00 98.56 627 LEU A C 1
ATOM 4837 O O . LEU A 1 627 ? 25.539 -12.123 -19.026 1.00 98.56 627 LEU A O 1
ATOM 4841 N N . GLU A 1 628 ? 27.709 -12.091 -19.567 1.00 98.38 628 GLU A N 1
ATOM 4842 C CA . GLU A 1 628 ? 27.815 -13.554 -19.658 1.00 98.38 628 GLU A CA 1
ATOM 4843 C C . GLU A 1 628 ? 27.706 -14.261 -18.302 1.00 98.38 628 GLU A C 1
ATOM 4845 O O . GLU A 1 628 ? 26.989 -15.256 -18.196 1.00 98.38 628 GLU A O 1
ATOM 4850 N N . ASN A 1 629 ? 28.445 -13.809 -17.282 1.00 98.31 629 ASN A N 1
ATOM 4851 C CA . ASN A 1 629 ? 28.520 -14.527 -16.010 1.00 98.31 629 ASN A CA 1
ATOM 4852 C C . ASN A 1 629 ? 27.400 -14.158 -15.032 1.00 98.31 629 ASN A C 1
ATOM 4854 O O . ASN A 1 629 ? 26.861 -15.069 -14.397 1.00 98.31 629 ASN A O 1
ATOM 4858 N N . ASP A 1 630 ? 27.085 -12.872 -14.870 1.00 98.19 630 ASP A N 1
ATOM 4859 C CA . ASP A 1 630 ? 26.103 -12.433 -13.876 1.00 98.19 630 ASP A CA 1
ATOM 4860 C C . ASP A 1 630 ? 24.667 -12.454 -14.417 1.00 98.19 630 ASP A C 1
ATOM 4862 O O . ASP A 1 630 ? 23.776 -12.905 -13.705 1.00 98.19 630 ASP A O 1
ATOM 4866 N N . MET A 1 631 ? 24.436 -12.022 -15.663 1.00 98.19 631 MET A N 1
ATOM 4867 C CA . MET A 1 631 ? 23.098 -12.010 -16.283 1.00 98.19 631 MET A CA 1
ATOM 4868 C C . MET A 1 631 ? 22.792 -13.273 -17.105 1.00 98.19 631 MET A C 1
ATOM 4870 O O . MET A 1 631 ? 21.633 -13.552 -17.399 1.00 98.19 631 MET A O 1
ATOM 4874 N N . GLY A 1 632 ? 23.816 -14.034 -17.509 1.00 97.88 632 GLY A N 1
ATOM 4875 C CA . GLY A 1 632 ? 23.654 -15.223 -18.354 1.00 97.88 632 GLY A CA 1
ATOM 4876 C C . GLY A 1 632 ? 23.362 -14.931 -19.832 1.00 97.88 632 GLY A C 1
ATOM 4877 O O . GLY A 1 632 ? 22.911 -15.818 -20.556 1.00 97.88 632 GLY A O 1
ATOM 4878 N N . ILE A 1 633 ? 23.637 -13.713 -20.296 1.00 98.00 633 ILE A N 1
ATOM 4879 C CA . ILE A 1 633 ? 23.369 -13.224 -21.651 1.00 98.00 633 ILE A CA 1
ATOM 4880 C C . ILE A 1 633 ? 24.621 -13.370 -22.520 1.00 98.00 633 ILE A C 1
ATOM 4882 O O . ILE A 1 633 ? 25.680 -12.823 -22.214 1.00 98.00 633 ILE A O 1
ATOM 4886 N N . LYS A 1 634 ? 24.498 -14.107 -23.630 1.00 97.31 634 LYS A N 1
ATOM 4887 C CA . LYS A 1 634 ? 25.609 -14.403 -24.561 1.00 97.31 634 LYS A CA 1
ATOM 4888 C C . LYS A 1 634 ? 25.398 -13.855 -25.969 1.00 97.31 634 LYS A C 1
ATOM 4890 O O . LYS A 1 634 ? 26.337 -13.813 -26.756 1.00 97.31 634 LYS A O 1
ATOM 4895 N N . ASP A 1 635 ? 24.175 -13.464 -26.282 1.00 97.06 635 ASP A N 1
ATOM 4896 C CA . ASP A 1 635 ? 23.714 -12.929 -27.560 1.00 97.06 635 ASP A CA 1
ATOM 4897 C C . ASP A 1 635 ? 23.557 -11.402 -27.493 1.00 97.06 635 ASP A C 1
ATOM 4899 O O . ASP A 1 635 ? 22.625 -10.828 -28.051 1.00 97.06 635 ASP A O 1
ATOM 4903 N N . TYR A 1 636 ? 24.446 -10.734 -26.757 1.00 97.56 636 TYR A N 1
ATOM 4904 C CA . TYR A 1 636 ? 24.441 -9.279 -26.660 1.00 97.56 636 TYR A CA 1
ATOM 4905 C C . TYR A 1 636 ? 24.903 -8.625 -27.970 1.00 97.56 636 TYR A C 1
ATOM 4907 O O . TYR A 1 636 ? 25.764 -9.147 -28.685 1.00 97.56 636 TYR A O 1
ATOM 4915 N N . THR A 1 637 ? 24.360 -7.450 -28.276 1.00 98.06 637 THR A N 1
ATOM 4916 C CA . THR A 1 637 ? 24.698 -6.671 -29.474 1.00 98.06 637 THR A CA 1
ATOM 4917 C C . THR A 1 637 ? 25.767 -5.612 -29.192 1.00 98.06 637 THR A C 1
ATOM 4919 O O . THR A 1 637 ? 26.055 -5.263 -28.043 1.00 98.06 637 THR A O 1
ATOM 4922 N N . GLU A 1 638 ? 26.372 -5.062 -30.251 1.00 97.75 638 GLU A N 1
ATOM 4923 C CA . GLU A 1 638 ? 27.299 -3.929 -30.113 1.00 97.75 638 GLU A CA 1
ATOM 4924 C C . GLU A 1 638 ? 26.603 -2.679 -29.547 1.00 97.75 638 GLU A C 1
ATOM 4926 O O . GLU A 1 638 ? 27.212 -1.945 -28.763 1.00 97.75 638 GLU A O 1
ATOM 4931 N N . ASP A 1 639 ? 25.326 -2.471 -29.883 1.00 98.12 639 ASP A N 1
ATOM 4932 C CA . ASP A 1 639 ? 24.523 -1.348 -29.393 1.00 98.12 639 ASP A CA 1
ATOM 4933 C C . ASP A 1 639 ? 24.202 -1.476 -27.901 1.00 98.12 639 ASP A C 1
ATOM 4935 O O . ASP A 1 639 ? 24.299 -0.493 -27.164 1.00 98.12 639 ASP A O 1
ATOM 4939 N N . GLU A 1 640 ? 23.908 -2.687 -27.420 1.00 98.31 640 GLU A N 1
ATOM 4940 C CA . GLU A 1 640 ? 23.712 -2.954 -25.989 1.00 98.31 640 GLU A CA 1
ATOM 4941 C C . GLU A 1 640 ? 24.995 -2.690 -25.194 1.00 98.31 640 GLU A C 1
ATOM 4943 O O . GLU A 1 640 ? 24.965 -1.984 -24.183 1.00 98.31 640 GLU A O 1
ATOM 4948 N N . ILE A 1 641 ? 26.148 -3.169 -25.683 1.00 98.38 641 ILE A N 1
ATOM 4949 C CA . ILE A 1 641 ? 27.447 -2.861 -25.065 1.00 98.38 641 ILE A CA 1
ATOM 4950 C C . ILE A 1 641 ? 27.661 -1.348 -25.035 1.00 98.38 641 ILE A C 1
ATOM 4952 O O . ILE A 1 641 ? 28.051 -0.799 -24.004 1.00 98.38 641 ILE A O 1
ATOM 4956 N N . LYS A 1 642 ? 27.419 -0.659 -26.154 1.00 98.06 642 LYS A N 1
ATOM 4957 C CA . LYS A 1 642 ? 27.580 0.793 -26.236 1.00 98.06 642 LYS A CA 1
ATOM 4958 C C . LYS A 1 642 ? 26.681 1.510 -25.225 1.00 98.06 642 LYS A C 1
ATOM 4960 O O . LYS A 1 642 ? 27.180 2.379 -24.517 1.00 98.06 642 LYS A O 1
ATOM 4965 N N . SER A 1 643 ? 25.411 1.123 -25.111 1.00 98.06 643 SER A N 1
ATOM 4966 C CA . SER A 1 643 ? 24.458 1.709 -24.160 1.00 98.06 643 SER A CA 1
ATOM 4967 C C . SER A 1 643 ? 24.912 1.544 -22.705 1.00 98.06 643 SER A C 1
ATOM 4969 O O . SER A 1 643 ? 24.877 2.502 -21.928 1.00 98.06 643 SER A O 1
ATOM 4971 N N . ILE A 1 644 ? 25.437 0.365 -22.347 1.00 98.25 644 ILE A N 1
ATOM 4972 C CA . ILE A 1 644 ? 26.015 0.114 -21.019 1.00 98.25 644 ILE A CA 1
ATOM 4973 C C . ILE A 1 644 ? 27.219 1.029 -20.765 1.00 98.25 644 ILE A C 1
ATOM 4975 O O . ILE A 1 644 ? 27.314 1.650 -19.708 1.00 98.25 644 ILE A O 1
ATOM 4979 N N . LEU A 1 645 ? 28.141 1.143 -21.726 1.00 97.06 645 LEU A N 1
ATOM 4980 C CA . LEU A 1 645 ? 29.338 1.979 -21.580 1.00 97.06 645 LEU A CA 1
ATOM 4981 C C . LEU A 1 645 ? 29.002 3.468 -21.461 1.00 97.06 645 LEU A C 1
ATOM 4983 O O . LEU A 1 645 ? 29.607 4.156 -20.640 1.00 97.06 645 LEU A O 1
ATOM 4987 N N . ASP A 1 646 ? 28.040 3.951 -22.250 1.00 96.56 646 ASP A N 1
ATOM 4988 C CA . ASP A 1 646 ? 27.597 5.349 -22.242 1.00 96.56 646 ASP A CA 1
ATOM 4989 C C . ASP A 1 646 ? 26.964 5.736 -20.886 1.00 96.56 646 ASP A C 1
ATOM 4991 O O . ASP A 1 646 ? 26.999 6.906 -20.503 1.00 96.56 646 ASP A O 1
ATOM 4995 N N . ASN A 1 647 ? 26.456 4.756 -20.124 1.00 96.31 647 ASN A N 1
ATOM 4996 C CA . ASN A 1 647 ? 25.858 4.947 -18.798 1.00 96.31 647 ASN A CA 1
ATOM 4997 C C . ASN A 1 647 ? 26.712 4.403 -17.632 1.00 96.31 647 ASN A C 1
ATOM 4999 O O . ASN A 1 647 ? 26.283 4.477 -16.484 1.00 96.31 647 ASN A O 1
ATOM 5003 N N . ALA A 1 648 ? 27.934 3.913 -17.878 1.00 94.62 648 ALA A N 1
ATOM 5004 C CA . ALA A 1 648 ? 28.744 3.175 -16.896 1.00 94.62 648 ALA A CA 1
ATOM 5005 C C . ALA A 1 648 ? 29.037 3.927 -15.580 1.00 94.62 648 ALA A C 1
ATOM 5007 O O . ALA A 1 648 ? 29.332 3.304 -14.563 1.00 94.62 648 ALA A O 1
ATOM 5008 N N . THR A 1 649 ? 28.981 5.262 -15.589 1.00 91.94 649 THR A N 1
ATOM 5009 C CA . THR A 1 649 ? 29.226 6.117 -14.414 1.00 91.94 649 THR A CA 1
ATOM 5010 C C . THR A 1 649 ? 27.948 6.644 -13.757 1.00 91.94 649 THR A C 1
ATOM 5012 O O . THR A 1 649 ? 28.039 7.442 -12.829 1.00 91.94 649 THR A O 1
ATOM 5015 N N . ASN A 1 650 ? 26.767 6.261 -14.245 1.00 94.19 650 ASN A N 1
ATOM 5016 C CA . ASN A 1 650 ? 25.474 6.685 -13.712 1.00 94.19 650 ASN A CA 1
ATOM 5017 C C . ASN A 1 650 ? 24.625 5.447 -13.372 1.00 94.19 650 ASN A C 1
ATOM 5019 O O . ASN A 1 650 ? 23.838 5.015 -14.217 1.00 94.19 650 ASN A O 1
ATOM 5023 N N . PRO A 1 651 ? 24.776 4.877 -12.158 1.00 93.75 651 PRO A N 1
ATOM 5024 C CA . PRO A 1 651 ? 24.043 3.682 -11.738 1.00 93.75 651 PRO A CA 1
ATOM 5025 C C . PRO A 1 651 ? 22.528 3.793 -11.932 1.00 93.75 651 PRO A C 1
ATOM 5027 O O . PRO A 1 651 ? 21.923 2.883 -12.491 1.00 93.75 651 PRO A O 1
ATOM 5030 N N . ALA A 1 652 ? 21.947 4.948 -11.587 1.00 90.75 652 ALA A N 1
ATOM 5031 C CA . ALA A 1 652 ? 20.511 5.200 -11.693 1.00 90.75 652 ALA A CA 1
ATOM 5032 C C . ALA A 1 652 ? 19.978 5.074 -13.129 1.00 90.75 652 ALA A C 1
ATOM 5034 O O . ALA A 1 652 ? 18.862 4.622 -13.336 1.00 90.75 652 ALA A O 1
ATOM 5035 N N . LYS A 1 653 ? 20.765 5.447 -14.148 1.00 93.94 653 LYS A N 1
ATOM 5036 C CA . LYS A 1 653 ? 20.387 5.223 -15.557 1.00 93.94 653 LYS A CA 1
ATOM 5037 C C . LYS A 1 653 ? 20.772 3.837 -16.052 1.00 93.94 653 LYS A C 1
ATOM 5039 O O . LYS A 1 653 ? 20.060 3.246 -16.859 1.00 93.94 653 LYS A O 1
ATOM 5044 N N . LEU A 1 654 ? 21.920 3.345 -15.602 1.00 97.38 654 LEU A N 1
ATOM 5045 C CA . LEU A 1 654 ? 22.482 2.080 -16.044 1.00 97.38 654 LEU A CA 1
ATOM 5046 C C . LEU A 1 654 ? 21.606 0.889 -15.649 1.00 97.38 654 LEU A C 1
ATOM 5048 O O . LEU A 1 654 ? 21.480 -0.034 -16.451 1.00 97.38 654 LEU A O 1
ATOM 5052 N N . LEU A 1 655 ? 20.970 0.921 -14.474 1.00 97.38 655 LEU A N 1
ATOM 5053 C CA . LEU A 1 655 ? 20.071 -0.153 -14.045 1.00 97.38 655 LEU A CA 1
ATOM 5054 C C . LEU A 1 655 ? 18.939 -0.373 -15.060 1.00 97.38 655 LEU A C 1
ATOM 5056 O O . LEU A 1 655 ? 18.691 -1.509 -15.447 1.00 97.38 655 LEU A O 1
ATOM 5060 N N . TYR A 1 656 ? 18.343 0.698 -15.600 1.00 97.75 656 TYR A N 1
ATOM 5061 C CA . TYR A 1 656 ? 17.270 0.585 -16.594 1.00 97.75 656 TYR A CA 1
ATOM 5062 C C . TYR A 1 656 ? 17.756 -0.022 -17.910 1.00 97.75 656 TYR A C 1
ATOM 5064 O O . TYR A 1 656 ? 17.035 -0.793 -18.535 1.00 97.75 656 TYR A O 1
ATOM 5072 N N . VAL A 1 657 ? 18.995 0.280 -18.317 1.00 98.44 657 VAL A N 1
ATOM 5073 C CA . VAL A 1 657 ? 19.607 -0.331 -19.507 1.00 98.44 657 VAL A CA 1
ATOM 5074 C C . VAL A 1 657 ? 19.776 -1.836 -19.307 1.00 98.44 657 VAL A C 1
ATOM 5076 O O . VAL A 1 657 ? 19.396 -2.617 -20.174 1.00 98.44 657 VAL A O 1
ATOM 5079 N N . LEU A 1 658 ? 20.325 -2.255 -18.164 1.00 98.69 658 LEU A N 1
ATOM 5080 C CA . LEU A 1 658 ? 20.529 -3.673 -17.853 1.00 98.69 658 LEU A CA 1
ATOM 5081 C C . LEU A 1 658 ? 19.194 -4.425 -17.746 1.00 98.69 658 LEU A C 1
ATOM 5083 O O . LEU A 1 658 ? 19.054 -5.531 -18.270 1.00 98.69 658 LEU A O 1
ATOM 5087 N N . ASN A 1 659 ? 18.201 -3.801 -17.120 1.00 98.56 659 ASN A N 1
ATOM 5088 C CA . ASN A 1 659 ? 16.888 -4.392 -16.908 1.00 98.56 659 ASN A CA 1
ATOM 5089 C C . ASN A 1 659 ? 16.056 -4.475 -18.191 1.00 98.56 659 ASN A C 1
ATOM 5091 O O . ASN A 1 659 ? 15.327 -5.452 -18.370 1.00 98.56 659 ASN A O 1
ATOM 5095 N N . ASP A 1 660 ? 16.189 -3.525 -19.123 1.00 98.44 660 ASP A N 1
ATOM 5096 C CA . ASP A 1 660 ? 15.545 -3.622 -20.438 1.00 98.44 660 ASP A CA 1
ATOM 5097 C C . ASP A 1 660 ? 16.177 -4.724 -21.300 1.00 98.44 660 ASP A C 1
ATOM 5099 O O . ASP A 1 660 ? 15.448 -5.512 -21.897 1.00 98.44 660 ASP A O 1
ATOM 5103 N N . ILE A 1 661 ? 17.509 -4.863 -21.285 1.00 98.44 661 ILE A N 1
ATOM 5104 C CA . ILE A 1 661 ? 18.234 -5.965 -21.950 1.00 98.44 661 ILE A CA 1
ATOM 5105 C C . ILE A 1 661 ? 17.691 -7.329 -21.493 1.00 98.44 661 ILE A C 1
ATOM 5107 O O . ILE A 1 661 ? 17.508 -8.242 -22.310 1.00 98.44 661 ILE A O 1
ATOM 5111 N N . LEU A 1 662 ? 17.424 -7.469 -20.190 1.00 98.06 662 LEU A N 1
ATOM 5112 C CA . LEU A 1 662 ? 16.851 -8.679 -19.612 1.00 98.06 662 LEU A CA 1
ATOM 5113 C C . LEU A 1 662 ? 15.362 -8.832 -19.961 1.00 98.06 662 LEU A C 1
ATOM 5115 O O . LEU A 1 662 ? 14.956 -9.887 -20.446 1.00 98.06 662 LEU A O 1
ATOM 5119 N N . SER A 1 663 ? 14.560 -7.779 -19.774 1.00 98.25 663 SER A N 1
ATOM 5120 C CA . SER A 1 663 ? 13.114 -7.768 -20.045 1.00 98.25 663 SER A CA 1
ATOM 5121 C C . SER A 1 663 ? 12.792 -8.058 -21.511 1.00 98.25 663 SER A C 1
ATOM 5123 O O . SER A 1 663 ? 11.858 -8.803 -21.797 1.00 98.25 663 SER A O 1
ATOM 5125 N N . PHE A 1 664 ? 13.582 -7.519 -22.445 1.00 97.62 664 PHE A N 1
ATOM 5126 C CA . PHE A 1 664 ? 13.448 -7.753 -23.882 1.00 97.62 664 PHE A CA 1
ATOM 5127 C C . PHE A 1 664 ? 13.603 -9.237 -24.222 1.00 97.62 664 PHE A C 1
ATOM 5129 O O . PHE A 1 664 ? 12.739 -9.811 -24.878 1.00 97.62 664 PHE A O 1
ATOM 5136 N N . ARG A 1 665 ? 14.668 -9.880 -23.725 1.00 97.69 665 ARG A N 1
ATOM 5137 C CA . ARG A 1 665 ? 14.923 -11.313 -23.954 1.00 97.69 665 ARG A CA 1
ATOM 5138 C C . ARG A 1 665 ? 13.902 -12.197 -23.267 1.00 97.69 665 ARG A C 1
ATOM 5140 O O . ARG A 1 665 ? 13.488 -13.203 -23.828 1.00 97.69 665 ARG A O 1
ATOM 5147 N N . ALA A 1 666 ? 13.500 -11.815 -22.062 1.00 97.69 666 ALA A N 1
ATOM 5148 C CA . ALA A 1 666 ? 12.501 -12.546 -21.311 1.00 97.69 666 ALA A CA 1
ATOM 5149 C C . ALA A 1 666 ? 11.098 -12.388 -21.942 1.00 97.69 666 ALA A C 1
ATOM 5151 O O . ALA A 1 666 ? 10.251 -13.249 -21.761 1.00 97.69 666 ALA A O 1
ATOM 5152 N N . GLN A 1 667 ? 10.874 -11.342 -22.746 1.00 97.25 667 GLN A N 1
ATOM 5153 C CA . GLN A 1 667 ? 9.572 -10.918 -23.271 1.00 97.25 667 GLN A CA 1
ATOM 5154 C C . GLN A 1 667 ? 8.568 -10.531 -22.170 1.00 97.25 667 GLN A C 1
ATOM 5156 O O . GLN A 1 667 ? 7.378 -10.825 -22.249 1.00 97.25 667 GLN A O 1
ATOM 5161 N N . ILE A 1 668 ? 9.055 -9.821 -21.147 1.00 96.88 668 ILE A N 1
ATOM 5162 C CA . ILE A 1 668 ? 8.224 -9.081 -20.185 1.00 96.88 668 ILE A CA 1
ATOM 5163 C C . ILE A 1 668 ? 8.188 -7.607 -20.584 1.00 96.88 668 ILE A C 1
ATOM 5165 O O . ILE A 1 668 ? 9.202 -7.036 -21.001 1.00 96.88 668 ILE A O 1
ATOM 5169 N N . GLY A 1 669 ? 7.012 -6.997 -20.460 1.00 96.19 669 GLY A N 1
ATOM 5170 C CA . GLY A 1 669 ? 6.797 -5.582 -20.727 1.00 96.19 669 GLY A CA 1
ATOM 5171 C C . GLY A 1 669 ? 6.521 -4.787 -19.456 1.00 96.19 669 GLY A C 1
ATOM 5172 O O . GLY A 1 669 ? 6.004 -5.312 -18.472 1.00 96.19 669 GLY A O 1
ATOM 5173 N N . TRP A 1 670 ? 6.835 -3.499 -19.534 1.00 98.12 670 TRP A N 1
ATOM 5174 C CA . TRP A 1 670 ? 6.588 -2.495 -18.506 1.00 98.12 670 TRP A CA 1
ATOM 5175 C C . TRP A 1 670 ? 6.058 -1.244 -19.200 1.00 98.12 670 TRP A C 1
ATOM 5177 O O . TRP A 1 670 ? 6.521 -0.905 -20.293 1.00 98.12 670 TRP A O 1
ATOM 5187 N N . THR A 1 671 ? 5.083 -0.566 -18.604 1.00 97.44 671 THR A N 1
ATOM 5188 C CA . THR A 1 671 ? 4.466 0.630 -19.212 1.00 97.44 671 THR A CA 1
ATOM 5189 C C . THR A 1 671 ? 4.918 1.930 -18.559 1.00 97.44 671 THR A C 1
ATOM 5191 O O . THR A 1 671 ? 4.765 3.001 -19.147 1.00 97.44 671 THR A O 1
ATOM 5194 N N . THR A 1 672 ? 5.477 1.854 -17.354 1.00 96.62 672 THR A N 1
ATOM 5195 C CA . THR A 1 672 ? 5.877 3.007 -16.551 1.00 96.62 672 THR A CA 1
ATOM 5196 C C . THR A 1 672 ? 7.022 2.623 -15.613 1.00 96.62 672 THR A C 1
ATOM 5198 O O . THR A 1 672 ? 7.271 1.446 -15.397 1.00 96.62 672 THR A O 1
ATOM 5201 N N . HIS A 1 673 ? 7.707 3.618 -15.055 1.00 94.88 673 HIS A N 1
ATOM 5202 C CA . HIS A 1 673 ? 8.608 3.462 -13.905 1.00 94.88 673 HIS A CA 1
ATOM 5203 C C . HIS A 1 673 ? 7.932 3.909 -12.608 1.00 94.88 673 HIS A C 1
ATOM 5205 O O . HIS A 1 673 ? 8.613 4.246 -11.654 1.00 94.88 673 HIS A O 1
ATOM 5211 N N . GLY A 1 674 ? 6.610 4.061 -12.606 1.00 93.50 674 GLY A N 1
ATOM 5212 C CA . GLY A 1 674 ? 5.819 4.474 -11.452 1.00 93.50 674 GLY A CA 1
ATOM 5213 C C . GLY A 1 674 ? 4.739 3.450 -11.135 1.00 93.50 674 GLY A C 1
ATOM 5214 O O . GLY A 1 674 ? 4.702 2.367 -11.717 1.00 93.50 674 GLY A O 1
ATOM 5215 N N . HIS A 1 675 ? 3.819 3.820 -10.257 1.00 98.06 675 HIS A N 1
ATOM 5216 C CA . HIS A 1 675 ? 2.680 2.966 -9.939 1.00 98.06 675 HIS A CA 1
ATOM 5217 C C . HIS A 1 675 ? 1.623 2.997 -11.051 1.00 98.06 675 HIS A C 1
ATOM 5219 O O . HIS A 1 675 ? 1.592 3.904 -11.895 1.00 98.06 675 HIS A O 1
ATOM 5225 N N . SER A 1 676 ? 0.702 2.039 -11.016 1.00 96.88 676 SER A N 1
ATOM 5226 C CA . SER A 1 676 ? -0.501 2.020 -11.839 1.00 96.88 676 SER A CA 1
ATOM 5227 C C . SER A 1 676 ? -1.769 1.855 -10.994 1.00 96.88 676 SER A C 1
ATOM 5229 O O . SER A 1 676 ? -1.738 1.484 -9.823 1.00 96.88 676 SER A O 1
ATOM 5231 N N . ALA A 1 677 ? -2.918 2.170 -11.595 1.00 96.62 677 ALA A N 1
ATOM 5232 C CA . ALA A 1 677 ? -4.229 2.093 -10.945 1.00 96.62 677 ALA A CA 1
ATOM 5233 C C . ALA A 1 677 ? -4.892 0.709 -11.098 1.00 96.62 677 ALA A C 1
ATOM 5235 O O . ALA A 1 677 ? -6.118 0.616 -11.135 1.00 96.62 677 ALA A O 1
ATOM 5236 N N . VAL A 1 678 ? -4.099 -0.352 -11.273 1.00 97.12 678 VAL A N 1
ATOM 5237 C CA . VAL A 1 678 ? -4.612 -1.724 -11.342 1.00 97.12 678 VAL A CA 1
ATOM 5238 C C . VAL A 1 678 ? -5.160 -2.124 -9.973 1.00 97.12 678 VAL A C 1
ATOM 5240 O O . VAL A 1 678 ? -4.503 -1.922 -8.953 1.00 97.12 678 VAL A O 1
ATOM 5243 N N . ASP A 1 679 ? -6.357 -2.710 -9.956 1.00 98.31 679 ASP A N 1
ATOM 5244 C CA . ASP A 1 679 ? -6.904 -3.325 -8.748 1.00 98.31 679 ASP A CA 1
ATOM 5245 C C . ASP A 1 679 ? -6.006 -4.493 -8.319 1.00 98.31 679 ASP A C 1
ATOM 5247 O O . ASP A 1 679 ? -5.656 -5.369 -9.117 1.00 98.31 679 ASP A O 1
ATOM 5251 N N . VAL A 1 680 ? -5.640 -4.512 -7.044 1.00 98.56 680 VAL A N 1
ATOM 5252 C CA . VAL A 1 680 ? -4.690 -5.479 -6.481 1.00 98.56 680 VAL A CA 1
ATOM 5253 C C . VAL A 1 680 ? -5.418 -6.573 -5.715 1.00 98.56 680 VAL A C 1
ATOM 5255 O O . VAL A 1 680 ? -6.541 -6.377 -5.268 1.00 98.56 680 VAL A O 1
ATOM 5258 N N . ASN A 1 681 ? -4.814 -7.748 -5.572 1.00 98.56 681 ASN A N 1
ATOM 5259 C CA . ASN A 1 681 ? -5.477 -8.891 -4.941 1.00 98.56 681 ASN A CA 1
ATOM 5260 C C . ASN A 1 681 ? -5.605 -8.723 -3.418 1.00 98.56 681 ASN A C 1
ATOM 5262 O O . ASN A 1 681 ? -4.693 -8.210 -2.775 1.00 98.56 681 ASN A O 1
ATOM 5266 N N . ILE A 1 682 ? -6.702 -9.236 -2.852 1.00 98.69 682 ILE A N 1
ATOM 5267 C CA . ILE A 1 682 ? -6.872 -9.452 -1.410 1.00 98.69 682 ILE A CA 1
ATOM 5268 C C . ILE A 1 682 ? -6.799 -10.955 -1.143 1.00 98.69 682 ILE A C 1
ATOM 5270 O O . ILE A 1 682 ? -7.616 -11.726 -1.661 1.00 98.69 682 ILE A O 1
ATOM 5274 N N . TYR A 1 683 ? -5.862 -11.355 -0.292 1.00 98.69 683 TYR A N 1
ATOM 5275 C CA . TYR A 1 683 ? -5.758 -12.696 0.267 1.00 98.69 683 TYR A CA 1
ATOM 5276 C C . TYR A 1 683 ? -6.075 -12.655 1.753 1.00 98.69 683 TYR A C 1
ATOM 5278 O O . TYR A 1 683 ? -5.712 -11.699 2.435 1.00 98.69 683 TYR A O 1
ATOM 5286 N N . ALA A 1 684 ? -6.723 -13.681 2.287 1.00 98.50 684 ALA A N 1
ATOM 5287 C CA . ALA A 1 684 ? -6.949 -13.740 3.720 1.00 98.50 684 ALA A CA 1
ATOM 5288 C C . ALA A 1 684 ? -7.192 -15.160 4.224 1.00 98.50 684 ALA A C 1
ATOM 5290 O O . ALA A 1 684 ? -7.654 -16.036 3.492 1.00 98.50 684 ALA A O 1
ATOM 5291 N N . TYR A 1 685 ? -6.888 -15.372 5.501 1.00 98.50 685 TYR A N 1
ATOM 5292 C CA . TYR A 1 685 ? -7.081 -16.651 6.170 1.00 98.50 685 TYR A CA 1
ATOM 5293 C C . TYR A 1 685 ? -7.318 -16.477 7.667 1.00 98.50 685 TYR A C 1
ATOM 5295 O O . TYR A 1 685 ? -6.817 -15.538 8.287 1.00 98.50 685 TYR A O 1
ATOM 5303 N N . THR A 1 686 ? -8.067 -17.403 8.260 1.00 98.25 686 THR A N 1
ATOM 5304 C CA . THR A 1 686 ? -8.273 -17.475 9.705 1.00 98.25 686 THR A CA 1
ATOM 5305 C C . THR A 1 686 ? -8.568 -18.905 10.147 1.00 98.25 686 THR A C 1
ATOM 5307 O O . THR A 1 686 ? -9.230 -19.653 9.430 1.00 98.25 686 THR A O 1
ATOM 5310 N N . ASN A 1 687 ? -8.118 -19.270 11.350 1.00 97.19 687 ASN A N 1
ATOM 5311 C CA . ASN A 1 687 ? -8.454 -20.536 12.014 1.00 97.19 687 ASN A CA 1
ATOM 5312 C C . ASN A 1 687 ? -9.814 -20.496 12.752 1.00 97.19 687 ASN A C 1
ATOM 5314 O O . ASN A 1 687 ? -10.218 -21.491 13.351 1.00 97.19 687 ASN A O 1
ATOM 5318 N N . SER A 1 688 ? -10.533 -19.366 12.730 1.00 95.25 688 SER A N 1
ATOM 5319 C CA . SER A 1 688 ? -11.807 -19.181 13.436 1.00 95.25 688 SER A CA 1
ATOM 5320 C C . SER A 1 688 ? -12.989 -19.208 12.469 1.00 95.25 688 SER A C 1
ATOM 5322 O O . SER A 1 688 ? -13.127 -18.327 11.625 1.00 95.25 688 SER A O 1
ATOM 5324 N N . GLU A 1 689 ? -13.896 -20.178 12.631 1.00 90.44 689 GLU A N 1
ATOM 5325 C CA . GLU A 1 689 ? -15.105 -20.326 11.797 1.00 90.44 689 GLU A CA 1
ATOM 5326 C C . GLU A 1 689 ? -15.952 -19.039 11.768 1.00 90.44 689 GLU A C 1
ATOM 5328 O O . GLU A 1 689 ? -16.409 -18.603 10.714 1.00 90.44 689 GLU A O 1
ATOM 5333 N N . ARG A 1 690 ? -16.074 -18.351 12.912 1.00 86.94 690 ARG A N 1
ATOM 5334 C CA . ARG A 1 690 ? -16.833 -17.092 13.012 1.00 86.94 690 ARG A CA 1
ATOM 5335 C C . ARG A 1 690 ? -16.164 -15.938 12.268 1.00 86.94 690 ARG A C 1
ATOM 5337 O O . ARG A 1 690 ? -16.846 -15.154 11.612 1.00 86.94 690 ARG A O 1
ATOM 5344 N N . LEU A 1 691 ? -14.838 -15.813 12.381 1.00 92.69 691 LEU A N 1
ATOM 5345 C CA . LEU A 1 691 ? -14.096 -14.808 11.617 1.00 92.69 691 LEU A CA 1
ATOM 5346 C C . LEU A 1 691 ? -14.106 -15.147 10.128 1.00 92.69 691 LEU A C 1
ATOM 5348 O O . LEU A 1 691 ? -14.133 -14.232 9.313 1.00 92.69 691 LEU A O 1
ATOM 5352 N N . ASN A 1 692 ? -14.140 -16.431 9.768 1.00 94.44 692 ASN A N 1
ATOM 5353 C CA . ASN A 1 692 ? -14.184 -16.871 8.382 1.00 94.44 692 ASN A CA 1
ATOM 5354 C C . ASN A 1 692 ? -15.475 -16.419 7.681 1.00 94.44 692 ASN A C 1
ATOM 5356 O O . ASN A 1 692 ? -15.402 -15.891 6.570 1.00 94.44 692 ASN A O 1
ATOM 5360 N N . ASP A 1 693 ? -16.628 -16.545 8.345 1.00 91.56 693 ASP A N 1
ATOM 5361 C CA . ASP A 1 693 ? -17.909 -16.039 7.832 1.00 91.56 693 ASP A CA 1
ATOM 5362 C C . ASP A 1 693 ? -17.896 -14.514 7.664 1.00 91.56 693 ASP A C 1
ATOM 5364 O O . ASP A 1 693 ? -18.390 -13.982 6.666 1.00 91.56 693 ASP A O 1
ATOM 5368 N N . ARG A 1 694 ? -17.301 -13.795 8.627 1.00 91.50 694 ARG A N 1
ATOM 5369 C CA . ARG A 1 694 ? -17.151 -12.334 8.561 1.00 91.50 694 ARG A CA 1
ATOM 5370 C C . ARG A 1 694 ? -16.249 -11.926 7.396 1.00 91.50 694 ARG A C 1
ATOM 5372 O O . ARG A 1 694 ? -16.627 -11.068 6.606 1.00 91.50 694 ARG A O 1
ATOM 5379 N N . LEU A 1 695 ? -15.093 -12.570 7.271 1.00 94.44 695 LEU A N 1
ATOM 5380 C CA . LEU A 1 695 ? -14.085 -12.320 6.246 1.00 94.44 695 LEU A CA 1
ATOM 5381 C C . LEU A 1 695 ? -14.643 -12.516 4.830 1.00 94.44 695 LEU A C 1
ATOM 5383 O O . LEU A 1 695 ? -14.412 -11.678 3.962 1.00 94.44 695 LEU A O 1
ATOM 5387 N N . HIS A 1 696 ? -15.428 -13.575 4.613 1.00 94.94 696 HIS A N 1
ATOM 5388 C CA . HIS A 1 696 ? -15.999 -13.909 3.304 1.00 94.94 696 HIS A CA 1
ATOM 5389 C C . HIS A 1 696 ? -17.336 -13.215 2.998 1.00 94.94 696 HIS A C 1
ATOM 5391 O O . HIS A 1 696 ? -17.958 -13.477 1.963 1.00 94.94 696 HIS A O 1
ATOM 5397 N N . SER A 1 697 ? -17.789 -12.307 3.864 1.00 92.50 697 SER A N 1
ATOM 5398 C CA . SER A 1 697 ? -18.918 -11.439 3.549 1.00 92.50 697 SER A CA 1
ATOM 5399 C C . SER A 1 697 ? -18.560 -10.492 2.400 1.00 92.50 697 SER A C 1
ATOM 5401 O O . SER A 1 697 ? -17.485 -9.900 2.373 1.00 92.50 697 SER A O 1
ATOM 5403 N N . LYS A 1 698 ? -19.496 -10.315 1.461 1.00 90.75 698 LYS A N 1
ATOM 5404 C CA . LYS A 1 698 ? -19.384 -9.340 0.358 1.00 90.75 698 LYS A CA 1
ATOM 5405 C C . LYS A 1 698 ? -19.943 -7.964 0.717 1.00 90.75 698 LYS A C 1
ATOM 5407 O O . LYS A 1 698 ? -20.009 -7.074 -0.129 1.00 90.75 698 LYS A O 1
ATOM 5412 N N . LYS A 1 699 ? -20.462 -7.812 1.939 1.00 86.75 699 LYS A N 1
ATOM 5413 C CA . LYS A 1 699 ? -21.069 -6.561 2.383 1.00 86.75 699 LYS A CA 1
ATOM 5414 C C . LYS A 1 699 ? -19.949 -5.529 2.606 1.00 86.75 699 LYS A C 1
ATOM 5416 O O . LYS A 1 699 ? -19.007 -5.841 3.339 1.00 86.75 699 LYS A O 1
ATOM 5421 N N . PRO A 1 700 ? -20.045 -4.326 2.006 1.00 83.81 700 PRO A N 1
ATOM 5422 C CA . PRO A 1 700 ? -19.050 -3.277 2.206 1.00 83.81 700 PRO A CA 1
ATOM 5423 C C . PRO A 1 700 ? -18.858 -2.953 3.688 1.00 83.81 700 PRO A C 1
ATOM 5425 O O . PRO A 1 700 ? -19.837 -2.967 4.441 1.00 83.81 700 PRO A O 1
ATOM 5428 N N . TYR A 1 701 ? -17.621 -2.659 4.093 1.00 85.38 701 TYR A N 1
ATOM 5429 C CA . TYR A 1 701 ? -17.231 -2.372 5.488 1.00 85.38 701 TYR A CA 1
ATOM 5430 C C . TYR A 1 701 ? -17.494 -3.509 6.499 1.00 85.38 701 TYR A C 1
ATOM 5432 O O . TYR A 1 701 ? -17.423 -3.295 7.708 1.00 85.38 701 TYR A O 1
ATOM 5440 N N . VAL A 1 702 ? -17.821 -4.717 6.029 1.00 86.94 702 VAL A N 1
ATOM 5441 C CA . VAL A 1 702 ? -18.167 -5.868 6.881 1.00 86.94 702 VAL A CA 1
ATOM 5442 C C . VAL A 1 702 ? -17.259 -7.059 6.609 1.00 86.94 702 VAL A C 1
ATOM 5444 O O . VAL A 1 702 ? -16.741 -7.639 7.561 1.00 86.94 702 VAL A O 1
ATOM 5447 N N . GLY A 1 703 ? -17.076 -7.426 5.341 1.00 93.50 703 GLY A N 1
ATOM 5448 C CA . GLY A 1 703 ? -16.130 -8.455 4.909 1.00 93.50 703 GLY A CA 1
ATOM 5449 C C . GLY A 1 703 ? -15.297 -7.980 3.727 1.00 93.50 703 GLY A C 1
ATOM 5450 O O . GLY A 1 703 ? -15.408 -6.826 3.317 1.00 93.50 703 GLY A O 1
ATOM 5451 N N . LEU A 1 704 ? -14.453 -8.870 3.210 1.00 96.88 704 LEU A N 1
ATOM 5452 C CA . LEU A 1 704 ? -13.427 -8.554 2.212 1.00 96.88 704 LEU A CA 1
ATOM 5453 C C . LEU A 1 704 ? -13.535 -9.407 0.935 1.00 96.88 704 LEU A C 1
ATOM 5455 O O . LEU A 1 704 ? -12.656 -9.350 0.072 1.00 96.88 704 LEU A O 1
ATOM 5459 N N . ALA A 1 705 ? -14.594 -10.212 0.800 1.00 96.81 705 ALA A N 1
ATOM 5460 C CA . ALA A 1 705 ? -14.816 -10.995 -0.409 1.00 96.81 705 ALA A CA 1
ATOM 5461 C C . ALA A 1 705 ? -15.425 -10.138 -1.526 1.00 96.81 705 ALA A C 1
ATOM 5463 O O . ALA A 1 705 ? -16.543 -9.638 -1.414 1.00 96.81 705 ALA A O 1
ATOM 5464 N N . GLY A 1 706 ? -14.752 -10.080 -2.674 1.00 96.62 706 GLY A N 1
ATOM 5465 C CA . GLY A 1 706 ? -15.174 -9.259 -3.811 1.00 96.62 706 GLY A CA 1
ATOM 5466 C C . GLY A 1 706 ? -14.211 -8.111 -4.083 1.00 96.62 706 GLY A C 1
ATOM 5467 O O . GLY A 1 706 ? -13.008 -8.277 -3.935 1.00 96.62 706 GLY A O 1
ATOM 5468 N N . ASN A 1 707 ? -14.718 -6.974 -4.559 1.00 97.06 707 ASN A N 1
ATOM 5469 C CA . ASN A 1 707 ? -13.900 -5.812 -4.902 1.00 97.06 707 ASN A CA 1
ATOM 5470 C C . ASN A 1 707 ? -14.209 -4.655 -3.946 1.00 97.06 707 ASN A C 1
ATOM 5472 O O . ASN A 1 707 ? -15.329 -4.139 -3.923 1.00 97.06 707 ASN A O 1
ATOM 5476 N N . HIS A 1 708 ? -13.215 -4.257 -3.162 1.00 96.81 708 HIS A N 1
ATOM 5477 C CA . HIS A 1 708 ? -13.358 -3.319 -2.050 1.00 96.81 708 HIS A CA 1
ATOM 5478 C C . HIS A 1 708 ? -12.497 -2.078 -2.271 1.00 96.81 708 HIS A C 1
ATOM 5480 O O . HIS A 1 708 ? -11.537 -2.107 -3.033 1.00 96.81 708 HIS A O 1
ATOM 5486 N N . GLU A 1 709 ? -12.857 -0.947 -1.674 1.00 97.00 709 GLU A N 1
ATOM 5487 C CA . GLU A 1 709 ? -11.897 0.154 -1.535 1.00 97.00 709 GLU A CA 1
ATOM 5488 C C . GLU A 1 709 ? -10.871 -0.201 -0.454 1.00 97.00 709 GLU A C 1
ATOM 5490 O O . GLU A 1 709 ? -11.220 -0.809 0.556 1.00 97.00 709 GLU A O 1
ATOM 5495 N N . ASN A 1 710 ? -9.618 0.230 -0.612 1.00 97.38 710 ASN A N 1
ATOM 5496 C CA . ASN A 1 710 ? -8.560 -0.049 0.368 1.00 97.38 710 ASN A CA 1
ATOM 5497 C C . ASN A 1 710 ? -8.874 0.414 1.811 1.00 97.38 710 ASN A C 1
ATOM 5499 O O . ASN A 1 710 ? -8.396 -0.200 2.760 1.00 97.38 710 ASN A O 1
ATOM 5503 N N . ILE A 1 711 ? -9.738 1.421 1.999 1.00 97.94 711 ILE A N 1
ATOM 5504 C CA . ILE A 1 711 ? -10.210 1.857 3.329 1.00 97.94 711 ILE A CA 1
ATOM 5505 C C . ILE A 1 711 ? -11.008 0.775 4.071 1.00 97.94 711 ILE A C 1
ATOM 5507 O O . ILE A 1 711 ? -11.073 0.778 5.299 1.00 97.94 711 ILE A O 1
ATOM 5511 N N . GLU A 1 712 ? -11.620 -0.157 3.337 1.00 98.12 712 GLU A N 1
ATOM 5512 C CA . GLU A 1 712 ? -12.428 -1.228 3.917 1.00 98.12 712 GLU A CA 1
ATOM 5513 C C . GLU A 1 712 ? -11.559 -2.280 4.618 1.00 98.12 712 GLU A C 1
ATOM 5515 O O . GLU A 1 712 ? -12.056 -2.972 5.499 1.00 98.12 712 GLU A O 1
ATOM 5520 N N . ILE A 1 713 ? -10.259 -2.357 4.303 1.00 97.94 713 ILE A N 1
ATOM 5521 C CA . ILE A 1 713 ? -9.297 -3.215 5.012 1.00 97.94 713 ILE A CA 1
ATOM 5522 C C . ILE A 1 713 ? -9.132 -2.741 6.463 1.00 97.94 713 ILE A C 1
ATOM 5524 O O . ILE A 1 713 ? -9.254 -3.537 7.395 1.00 97.94 713 ILE A O 1
ATOM 5528 N N . GLY A 1 714 ? -8.920 -1.434 6.657 1.00 96.12 714 GLY A N 1
ATOM 5529 C CA . GLY A 1 714 ? -8.843 -0.817 7.984 1.00 96.12 714 GLY A CA 1
ATOM 5530 C C . GLY A 1 714 ? -10.159 -0.930 8.748 1.00 96.12 714 GLY A C 1
ATOM 5531 O O . GLY A 1 714 ? -10.175 -1.373 9.896 1.00 96.12 714 GLY A O 1
ATOM 5532 N N . ALA A 1 715 ? -11.276 -0.631 8.075 1.00 96.31 715 ALA A N 1
ATOM 5533 C CA . ALA A 1 715 ? -12.611 -0.753 8.661 1.00 96.31 715 ALA A CA 1
ATOM 5534 C C . ALA A 1 715 ? -12.946 -2.200 9.067 1.00 96.31 715 ALA A C 1
ATOM 5536 O O . ALA A 1 715 ? -13.562 -2.430 10.106 1.00 96.31 715 ALA A O 1
ATOM 5537 N N . PHE A 1 716 ? -12.515 -3.195 8.284 1.00 96.25 716 PHE A N 1
ATOM 5538 C CA . PHE A 1 716 ? -12.681 -4.601 8.636 1.00 96.25 716 PHE A CA 1
ATOM 5539 C C . PHE A 1 716 ? -11.943 -4.936 9.937 1.00 96.25 716 PHE A C 1
ATOM 5541 O O . PHE A 1 716 ? -12.561 -5.500 10.843 1.00 96.25 716 PHE A O 1
ATOM 5548 N N . MET A 1 717 ? -10.665 -4.552 10.055 1.00 96.50 717 MET A N 1
ATOM 5549 C CA . MET A 1 717 ? -9.856 -4.790 11.260 1.00 96.50 717 MET A CA 1
ATOM 5550 C C . MET A 1 717 ? -10.435 -4.093 12.500 1.00 96.50 717 MET A C 1
ATOM 5552 O O . MET A 1 717 ? -10.470 -4.687 13.582 1.00 96.50 717 MET A O 1
ATOM 5556 N N . GLU A 1 718 ? -10.942 -2.868 12.345 1.00 94.94 718 GLU A N 1
ATOM 5557 C CA . GLU A 1 718 ? -11.680 -2.172 13.403 1.00 94.94 718 GLU A CA 1
ATOM 5558 C C . GLU A 1 718 ? -12.927 -2.975 13.805 1.00 94.94 718 GLU A C 1
ATOM 5560 O O . GLU A 1 718 ? -13.114 -3.292 14.977 1.00 94.94 718 GLU A O 1
ATOM 5565 N N . SER A 1 719 ? -13.724 -3.428 12.831 1.00 93.06 719 SER A N 1
ATOM 5566 C CA . SER A 1 719 ? -15.003 -4.103 13.089 1.00 93.06 719 SER A CA 1
ATOM 5567 C C . SER A 1 719 ? -14.891 -5.433 13.848 1.00 93.06 719 SER A C 1
ATOM 5569 O O . SER A 1 719 ? -15.824 -5.817 14.560 1.00 93.06 719 SER A O 1
ATOM 5571 N N . ILE A 1 720 ? -13.769 -6.145 13.713 1.00 93.25 720 ILE A N 1
ATOM 5572 C CA . ILE A 1 720 ? -13.546 -7.448 14.360 1.00 93.25 720 ILE A CA 1
ATOM 5573 C C . ILE A 1 720 ? -12.887 -7.339 15.740 1.00 93.25 720 ILE A C 1
ATOM 5575 O O . ILE A 1 720 ? -12.662 -8.365 16.387 1.00 93.25 720 ILE A O 1
ATOM 5579 N N . SER A 1 721 ? -12.573 -6.131 16.204 1.00 92.50 721 SER A N 1
ATOM 5580 C CA . SER A 1 721 ? -11.898 -5.867 17.476 1.00 92.50 721 SER A CA 1
ATOM 5581 C C . SER A 1 721 ? -12.645 -4.802 18.288 1.00 92.50 721 SER A C 1
ATOM 5583 O O . SER A 1 721 ? -13.736 -4.381 17.919 1.00 92.50 721 SER A O 1
ATOM 5585 N N . THR A 1 722 ? -12.089 -4.408 19.434 1.00 91.06 722 THR A N 1
ATOM 5586 C CA . THR A 1 722 ? -12.571 -3.265 20.230 1.00 91.06 722 THR A CA 1
ATOM 5587 C C . THR A 1 722 ? -11.811 -1.973 19.908 1.00 91.06 722 THR A C 1
ATOM 5589 O O . THR A 1 722 ? -11.821 -1.034 20.707 1.00 91.06 722 THR A O 1
ATOM 5592 N N . ALA A 1 723 ? -11.092 -1.940 18.781 1.00 94.81 723 ALA A N 1
ATOM 5593 C CA . ALA A 1 723 ? -10.402 -0.750 18.309 1.00 94.81 723 ALA A CA 1
ATOM 5594 C C . ALA A 1 723 ? -11.396 0.389 18.035 1.00 94.81 723 ALA A C 1
ATOM 5596 O O . ALA A 1 723 ? -12.530 0.155 17.627 1.00 94.81 723 ALA A O 1
ATOM 5597 N N . ASP A 1 724 ? -10.947 1.619 18.277 1.00 95.50 724 ASP A N 1
ATOM 5598 C CA . ASP A 1 724 ? -11.713 2.841 18.035 1.00 95.50 724 ASP A CA 1
ATOM 5599 C C . ASP A 1 724 ? -10.760 3.897 17.467 1.00 95.50 724 ASP A C 1
ATOM 5601 O O . ASP A 1 724 ? -10.016 4.559 18.204 1.00 95.50 724 ASP A O 1
ATOM 5605 N N . LEU A 1 725 ? -10.735 4.008 16.138 1.00 97.25 725 LEU A N 1
ATOM 5606 C CA . LEU A 1 725 ? -9.853 4.940 15.430 1.00 97.25 725 LEU A CA 1
ATOM 5607 C C . LEU A 1 725 ? -10.258 6.397 15.699 1.00 97.25 725 LEU A C 1
ATOM 5609 O O . LEU A 1 725 ? -9.401 7.287 15.740 1.00 97.25 725 LEU A O 1
ATOM 5613 N N . GLY A 1 726 ? -11.550 6.652 15.924 1.00 96.88 726 GLY A N 1
ATOM 5614 C CA . GLY A 1 726 ? -12.079 7.972 16.263 1.00 96.88 726 GLY A CA 1
ATOM 5615 C C . GLY A 1 726 ? -11.524 8.476 17.593 1.00 96.88 726 GLY A C 1
ATOM 5616 O O . GLY A 1 726 ? -10.980 9.579 17.661 1.00 96.88 726 GLY A O 1
ATOM 5617 N N . LYS A 1 727 ? -11.553 7.633 18.627 1.00 97.19 727 LYS A N 1
ATOM 5618 C CA . LYS A 1 727 ? -10.978 7.945 19.939 1.00 97.19 727 LYS A CA 1
ATOM 5619 C C . LYS A 1 727 ? -9.477 8.202 19.868 1.00 97.19 727 LYS A C 1
ATOM 5621 O O . LYS A 1 727 ? -8.998 9.143 20.495 1.00 97.19 727 LYS A O 1
ATOM 5626 N N . VAL A 1 728 ? -8.724 7.396 19.116 1.00 97.94 728 VAL A N 1
ATOM 5627 C CA . VAL A 1 728 ? -7.290 7.661 18.913 1.00 97.94 728 VAL A CA 1
ATOM 5628 C C . VAL A 1 728 ? -7.106 9.016 18.238 1.00 97.94 728 VAL A C 1
ATOM 5630 O O . VAL A 1 728 ? -6.350 9.834 18.747 1.00 97.94 728 VAL A O 1
ATOM 5633 N N . THR A 1 729 ? -7.858 9.293 17.167 1.00 97.81 729 THR A N 1
ATOM 5634 C CA . THR A 1 729 ? -7.818 10.573 16.437 1.00 97.81 729 THR A CA 1
ATOM 5635 C C . THR A 1 729 ? -8.002 11.776 17.366 1.00 97.81 729 THR A C 1
ATOM 5637 O O . THR A 1 729 ? -7.330 12.789 17.195 1.00 97.81 729 THR A O 1
ATOM 5640 N N . GLU A 1 730 ? -8.893 11.688 18.356 1.00 97.25 730 GLU A N 1
ATOM 5641 C CA . GLU A 1 730 ? -9.096 12.741 19.359 1.00 97.25 730 GLU A CA 1
ATOM 5642 C C . GLU A 1 730 ? -7.891 12.929 20.288 1.00 97.25 730 GLU A C 1
ATOM 5644 O O . GLU A 1 730 ? -7.544 14.062 20.616 1.00 97.25 730 GLU A O 1
ATOM 5649 N N . LEU A 1 731 ? -7.227 11.843 20.691 1.00 97.56 731 LEU A N 1
ATOM 5650 C CA . LEU A 1 731 ? -6.088 11.895 21.612 1.00 97.56 731 LEU A CA 1
ATOM 5651 C C . LEU A 1 731 ? -4.818 12.485 20.982 1.00 97.56 731 LEU A C 1
ATOM 5653 O O . LEU A 1 731 ? -3.921 12.911 21.709 1.00 97.56 731 LEU A O 1
ATOM 5657 N N . ILE A 1 732 ? -4.729 12.495 19.652 1.00 96.81 732 ILE A N 1
ATOM 5658 C CA . ILE A 1 732 ? -3.480 12.763 18.924 1.00 96.81 732 ILE A CA 1
ATOM 5659 C C . ILE A 1 732 ? -3.513 14.077 18.135 1.00 96.81 732 ILE A C 1
ATOM 5661 O O . ILE A 1 732 ? -2.579 14.362 17.385 1.00 96.81 732 ILE A O 1
ATOM 5665 N N . GLN A 1 733 ? -4.562 14.890 18.305 1.00 93.12 733 GLN A N 1
ATOM 5666 C CA . GLN A 1 733 ? -4.761 16.141 17.556 1.00 93.12 733 GLN A CA 1
ATOM 5667 C C . GLN A 1 733 ? -3.598 17.131 17.708 1.00 93.12 733 GLN A C 1
ATOM 5669 O O . GLN A 1 733 ? -3.299 17.866 16.772 1.00 93.12 733 GLN A O 1
ATOM 5674 N N . ASP A 1 734 ? -2.920 17.115 18.859 1.00 89.31 734 ASP A N 1
ATOM 5675 C CA . ASP A 1 734 ? -1.803 18.015 19.173 1.00 89.31 734 ASP A CA 1
ATOM 5676 C C . ASP A 1 734 ? -0.422 17.454 18.771 1.00 89.31 734 ASP A C 1
ATOM 5678 O O . ASP A 1 734 ? 0.618 18.021 19.133 1.00 89.31 734 ASP A O 1
ATOM 5682 N N . THR A 1 735 ? -0.381 16.333 18.039 1.00 93.19 735 THR A N 1
ATOM 5683 C CA . THR A 1 735 ? 0.873 15.730 17.561 1.00 93.19 735 THR A CA 1
ATOM 5684 C C . THR A 1 735 ? 1.664 16.731 16.724 1.00 93.19 735 THR A C 1
ATOM 5686 O O . THR A 1 735 ? 1.133 17.399 15.843 1.00 93.19 735 THR A O 1
ATOM 5689 N N . GLN A 1 736 ? 2.968 16.836 16.966 1.00 90.50 736 GLN A N 1
ATOM 5690 C CA . GLN A 1 736 ? 3.850 17.628 16.111 1.00 90.50 736 GLN A CA 1
ATOM 5691 C C . GLN A 1 736 ? 4.166 16.827 14.842 1.00 90.50 736 GLN A C 1
ATOM 5693 O O . GLN A 1 736 ? 5.030 15.960 14.872 1.00 90.50 736 GLN A O 1
ATOM 5698 N N . HIS A 1 737 ? 3.467 17.108 13.741 1.00 90.50 737 HIS A N 1
ATOM 5699 C CA . HIS A 1 737 ? 3.581 16.348 12.485 1.00 90.50 737 HIS A CA 1
ATOM 5700 C C . HIS A 1 737 ? 4.138 17.172 11.310 1.00 90.50 737 HIS A C 1
ATOM 5702 O O . HIS A 1 737 ? 4.713 16.614 10.372 1.00 90.50 737 HIS A O 1
ATOM 5708 N N . SER A 1 738 ? 4.008 18.501 11.360 1.00 87.94 738 SER A N 1
ATOM 5709 C CA . SER A 1 738 ? 4.442 19.395 10.284 1.00 87.94 738 SER A CA 1
ATOM 5710 C C . SER A 1 738 ? 5.928 19.773 10.366 1.00 87.94 738 SER A C 1
ATOM 5712 O O . SER A 1 738 ? 6.488 19.907 11.462 1.00 87.94 738 SER A O 1
ATOM 5714 N N . PRO A 1 739 ? 6.587 20.040 9.224 1.00 78.19 739 PRO A N 1
ATOM 5715 C CA . PRO A 1 739 ? 7.986 20.446 9.212 1.00 78.19 739 PRO A CA 1
ATOM 5716 C C . PRO A 1 739 ? 8.174 21.854 9.807 1.00 78.19 739 PRO A C 1
ATOM 5718 O O . PRO A 1 739 ? 7.415 22.785 9.538 1.00 78.19 739 PRO A O 1
ATOM 5721 N N . LYS A 1 740 ? 9.240 22.045 10.602 1.00 63.62 740 LYS A N 1
ATOM 5722 C CA . LYS A 1 740 ? 9.530 23.307 11.329 1.00 63.62 740 LYS A CA 1
ATOM 5723 C C . LYS A 1 740 ? 9.909 24.495 10.429 1.00 63.62 740 LYS A C 1
ATOM 5725 O O . LYS A 1 740 ? 9.920 25.634 10.896 1.00 63.62 740 LYS A O 1
ATOM 5730 N N . LYS A 1 741 ? 10.230 24.259 9.154 1.00 56.22 741 LYS A N 1
ATOM 5731 C CA . LYS A 1 741 ? 10.467 25.291 8.135 1.00 56.22 741 LYS A CA 1
ATOM 5732 C C . LYS A 1 741 ? 9.725 24.924 6.853 1.00 56.22 741 LYS A C 1
ATOM 5734 O O . LYS A 1 741 ? 9.776 23.779 6.424 1.00 56.22 741 LYS A O 1
ATOM 5739 N N . LYS A 1 742 ? 9.123 25.929 6.206 1.00 41.56 742 LYS A N 1
ATOM 5740 C CA . LYS A 1 742 ? 8.628 25.895 4.813 1.00 41.56 742 LYS A CA 1
ATOM 5741 C C . LYS A 1 742 ? 9.784 25.824 3.793 1.00 41.56 742 LYS A C 1
ATOM 5743 O O . LYS A 1 742 ? 9.729 26.471 2.749 1.00 41.56 742 LYS A O 1
ATOM 5748 N N . ASP A 1 743 ? 10.861 25.111 4.103 1.00 39.09 743 ASP A N 1
ATOM 5749 C CA . ASP A 1 743 ? 11.940 24.921 3.142 1.00 39.09 743 ASP A CA 1
ATOM 5750 C C . ASP A 1 743 ? 11.477 23.858 2.142 1.00 39.09 743 ASP A C 1
ATOM 5752 O O . ASP A 1 743 ? 11.433 22.673 2.448 1.00 39.09 743 ASP A O 1
ATOM 5756 N N . ALA A 1 744 ? 11.016 24.370 0.997 1.00 37.12 744 ALA A N 1
ATOM 5757 C CA . ALA A 1 744 ? 10.969 23.749 -0.322 1.00 37.12 744 ALA A CA 1
ATOM 5758 C C . ALA A 1 744 ? 10.859 22.218 -0.340 1.00 37.12 744 ALA A C 1
ATOM 5760 O O . ALA A 1 744 ? 11.854 21.516 -0.461 1.00 37.12 744 ALA A O 1
ATOM 5761 N N . LEU A 1 745 ? 9.629 21.719 -0.302 1.00 41.78 745 LEU A N 1
ATOM 5762 C CA . LEU A 1 745 ? 9.316 20.425 -0.890 1.00 41.78 745 LEU A CA 1
ATOM 5763 C C . LEU A 1 745 ? 8.209 20.679 -1.905 1.00 41.78 745 LEU A C 1
ATOM 5765 O O . LEU A 1 745 ? 7.037 20.853 -1.565 1.00 41.78 745 LEU A O 1
ATOM 5769 N N . THR A 1 746 ? 8.617 20.849 -3.160 1.00 36.84 746 THR A N 1
ATOM 5770 C CA . THR A 1 746 ? 7.674 20.915 -4.277 1.00 36.84 746 THR A CA 1
ATOM 5771 C C . THR A 1 746 ? 7.175 19.506 -4.578 1.00 36.84 746 THR A C 1
ATOM 5773 O O . THR A 1 746 ? 7.941 18.553 -4.495 1.00 36.84 746 THR A O 1
ATOM 5776 N N . ILE A 1 747 ? 5.894 19.365 -4.936 1.00 39.12 747 ILE A N 1
ATOM 5777 C CA . ILE A 1 747 ? 5.264 18.081 -5.310 1.00 39.12 747 ILE A CA 1
ATOM 5778 C C . ILE A 1 747 ? 6.092 17.311 -6.366 1.00 39.12 747 ILE A C 1
ATOM 5780 O O . ILE A 1 747 ? 6.112 16.084 -6.352 1.00 39.12 747 ILE A O 1
ATOM 5784 N N . ASP A 1 748 ? 6.844 18.014 -7.219 1.00 34.38 748 ASP A N 1
ATOM 5785 C CA . ASP A 1 748 ? 7.685 17.418 -8.264 1.00 34.38 748 ASP A CA 1
ATOM 5786 C C . ASP A 1 748 ? 8.968 16.736 -7.734 1.00 34.38 748 ASP A C 1
ATOM 5788 O O . ASP A 1 748 ? 9.449 15.781 -8.345 1.00 34.38 748 ASP A O 1
ATOM 5792 N N . GLU A 1 749 ? 9.508 17.147 -6.580 1.00 33.69 749 GLU A N 1
ATOM 5793 C CA . GLU A 1 749 ? 10.660 16.477 -5.941 1.00 33.69 749 GLU A CA 1
ATOM 5794 C C . GLU A 1 749 ? 10.267 15.132 -5.297 1.00 33.69 749 GLU A C 1
ATOM 5796 O O . GLU A 1 749 ? 11.115 14.254 -5.130 1.00 33.69 749 GLU A O 1
ATOM 5801 N N . PHE A 1 750 ? 8.976 14.918 -5.010 1.00 42.16 750 PHE A N 1
ATOM 5802 C CA . PHE A 1 750 ? 8.466 13.678 -4.408 1.00 42.16 750 PHE A CA 1
ATOM 5803 C C . PHE A 1 750 ? 8.456 12.486 -5.365 1.00 42.16 750 PHE A C 1
ATOM 5805 O O . PHE A 1 750 ? 8.654 11.358 -4.926 1.00 42.16 750 PHE A O 1
ATOM 5812 N N . HIS A 1 751 ? 8.276 12.714 -6.668 1.00 36.47 751 HIS A N 1
ATOM 5813 C CA . HIS A 1 751 ? 8.330 11.637 -7.662 1.00 36.47 751 HIS A CA 1
ATOM 5814 C C . HIS A 1 751 ? 9.776 11.265 -8.036 1.00 36.47 751 HIS A C 1
ATOM 5816 O O . HIS A 1 751 ? 10.036 10.146 -8.469 1.00 36.47 751 HIS A O 1
ATOM 5822 N N . ALA A 1 752 ? 10.728 12.191 -7.871 1.00 29.08 752 ALA A N 1
ATOM 5823 C CA . ALA A 1 752 ? 12.122 11.990 -8.264 1.00 29.08 752 ALA A CA 1
ATOM 5824 C C . ALA A 1 752 ? 12.943 11.199 -7.229 1.00 29.08 752 ALA A C 1
ATOM 5826 O O . ALA A 1 752 ? 13.868 10.481 -7.610 1.00 29.08 752 ALA A O 1
ATOM 5827 N N . ASN A 1 753 ? 12.599 11.290 -5.940 1.00 30.17 753 ASN A N 1
ATOM 5828 C CA . ASN A 1 753 ? 13.352 10.622 -4.872 1.00 30.17 753 ASN A CA 1
ATOM 5829 C C . ASN A 1 753 ? 13.027 9.130 -4.704 1.00 30.17 753 ASN A C 1
ATOM 5831 O O . ASN A 1 753 ? 13.809 8.428 -4.074 1.00 30.17 753 ASN A O 1
ATOM 5835 N N . VAL A 1 754 ? 11.966 8.620 -5.340 1.00 34.88 754 VAL A N 1
ATOM 5836 C CA . VAL A 1 754 ? 11.732 7.166 -5.473 1.00 34.88 754 VAL A CA 1
ATOM 5837 C C . VAL A 1 754 ? 12.782 6.513 -6.396 1.00 34.88 754 VAL A C 1
ATOM 5839 O O . VAL A 1 754 ? 13.016 5.316 -6.333 1.00 34.88 754 VAL A O 1
ATOM 5842 N N . ILE A 1 755 ? 13.480 7.307 -7.222 1.00 30.41 755 ILE A N 1
ATOM 5843 C CA . ILE A 1 755 ? 14.478 6.830 -8.197 1.00 30.41 755 ILE A CA 1
ATOM 5844 C C . ILE A 1 755 ? 15.929 6.990 -7.679 1.00 30.41 755 ILE A C 1
ATOM 5846 O O . ILE A 1 755 ? 16.872 6.561 -8.345 1.00 30.41 755 ILE A O 1
ATOM 5850 N N . GLN A 1 756 ? 16.154 7.626 -6.520 1.00 23.73 756 GLN A N 1
ATOM 5851 C CA . GLN A 1 756 ? 17.507 7.965 -6.032 1.00 23.73 756 GLN A CA 1
ATOM 5852 C C . GLN A 1 756 ? 17.882 7.432 -4.637 1.00 23.73 756 GLN A C 1
ATOM 5854 O O . GLN A 1 756 ? 18.922 7.845 -4.121 1.00 23.73 756 GLN A O 1
ATOM 5859 N N . ALA A 1 757 ? 17.108 6.513 -4.054 1.00 26.47 757 ALA A N 1
ATOM 5860 C CA . ALA A 1 757 ? 17.467 5.841 -2.800 1.00 26.47 757 ALA A CA 1
ATOM 5861 C C . ALA A 1 757 ? 18.003 4.423 -3.030 1.00 26.47 757 ALA A C 1
ATOM 5863 O O . ALA A 1 757 ? 17.273 3.610 -3.641 1.00 26.47 757 ALA A O 1
#

Secondary structure (DSSP, 8-state):
--TTT--------HHHHHHHHHHHHHHHHHHHHTTTTSS--EEEEEEE--SHHHHHHHHHHHHHTTTTEEEEEEEESSHHHHHHHHHHHHHH-TTSEEEEEETTT-HHHHHHHHHHEEEEEE-S--SS-SB-GGG----TTS-EEEEE-S--STT--SB-HHHHHHHHHTTPPEEES-HHHHHHH-HHHHHTT--GGGEEEHHHHHTTTTTT---EETTTTEEEEE--S---HHHHHHHHHTTS---------------------TTS-EEEEEEE-TT--HHHHHHHHHHHHHHTT--TT---TGGGGEEEEEE---SS-SS--HHHHHHHHHHSS---TT-BSB-TTS-B---HHHHHHHTT-EEEEEEEEETTSHHHHHTT--BSSTT-HHHHHHHHTT-STT----SEEEEE-GGGGSBTTSTT--BSS---HHHHHHHTTS-EEE-SHHHHHTTGGGTS--SSEEEE-SSSSPPPTTT--TTTS--HHHHHHHHHHHHHHHHTTSSS-EEEEEE-THHHHHHHTT-HHHHHHHHHHHHHHHHHHHHHHHH-SSEEEEEEE-S-EES--BS----SSSSPP----HHHHHH--S-HHHHHHHHHHT----HHHHHHHIIIIIIIIII------HHHHHHHHHTTT-HHHHHHHHHHHHHHHHT-B-S-SSEE-PPEEEEEEES-HHHHHHHT--STTT--SEEEETHHHHHHHHHTSS--HHHHHHHTTT---S-SS-----HHHHHHGGG--

Radius of gyration: 31.92 Å; chains: 1; bounding box: 97×73×67 Å